Protein AF-A0A936J8K0-F1 (afdb_monomer_lite)

Structure (mmCIF, N/CA/C/O backbone):
data_AF-A0A936J8K0-F1
#
_entry.id   AF-A0A936J8K0-F1
#
loop_
_atom_site.group_PDB
_atom_site.id
_atom_site.type_symbol
_atom_site.label_atom_id
_atom_site.label_alt_id
_atom_site.label_comp_id
_atom_site.label_asym_id
_atom_site.label_entity_id
_atom_site.label_seq_id
_atom_site.pdbx_PDB_ins_code
_atom_site.Cartn_x
_atom_site.Cartn_y
_atom_site.Cartn_z
_atom_site.occupancy
_atom_site.B_iso_or_equiv
_atom_site.auth_seq_id
_atom_site.auth_comp_id
_atom_site.auth_asym_id
_atom_site.auth_atom_id
_atom_site.pdbx_PDB_model_num
ATOM 1 N N . MET A 1 1 ? -18.786 3.521 3.450 1.00 23.34 1 MET A N 1
ATOM 2 C CA . MET A 1 1 ? -19.796 2.439 3.494 1.00 23.34 1 MET A CA 1
ATOM 3 C C . MET A 1 1 ? -20.443 2.435 4.871 1.00 23.34 1 MET A C 1
ATOM 5 O O . MET A 1 1 ? -19.805 2.011 5.820 1.00 23.34 1 MET A O 1
ATOM 9 N N . LEU A 1 2 ? -21.676 2.929 5.001 1.00 23.17 2 LEU A N 1
ATOM 10 C CA . LEU A 1 2 ? -22.521 2.587 6.150 1.00 23.17 2 LEU A CA 1
ATOM 11 C C . LEU A 1 2 ? -23.038 1.176 5.870 1.00 23.17 2 LEU A C 1
ATOM 13 O O . LEU A 1 2 ? -23.982 0.994 5.100 1.00 23.17 2 LEU A O 1
ATOM 17 N N . TYR A 1 3 ? -22.321 0.168 6.362 1.00 27.02 3 TYR A N 1
ATOM 18 C CA . TYR A 1 3 ? -22.751 -1.214 6.222 1.00 27.02 3 TYR A CA 1
ATOM 19 C C . TYR A 1 3 ? -24.045 -1.384 7.017 1.00 27.02 3 TYR A C 1
ATOM 21 O O . TYR A 1 3 ? -24.021 -1.421 8.243 1.00 27.02 3 TYR A O 1
ATOM 29 N N . LYS A 1 4 ? -25.175 -1.533 6.315 1.00 22.55 4 LYS A N 1
ATOM 30 C CA . LYS A 1 4 ? -26.337 -2.232 6.868 1.00 22.55 4 LYS A CA 1
ATOM 31 C C . LYS A 1 4 ? -25.862 -3.639 7.231 1.00 22.55 4 LYS A C 1
ATOM 33 O O . LYS A 1 4 ? -25.829 -4.521 6.374 1.00 22.55 4 LYS A O 1
ATOM 38 N N . CYS A 1 5 ? -25.442 -3.834 8.478 1.00 26.75 5 CYS A N 1
ATOM 39 C CA . CYS A 1 5 ? -25.221 -5.157 9.038 1.00 26.75 5 CYS A CA 1
ATOM 40 C C . CYS A 1 5 ? -26.557 -5.889 8.959 1.00 26.75 5 CYS A C 1
ATOM 42 O O . CYS A 1 5 ? -27.444 -5.648 9.760 1.00 26.75 5 CYS A O 1
ATOM 44 N N . THR A 1 6 ? -26.754 -6.730 7.952 1.00 24.84 6 THR A N 1
ATOM 45 C CA . THR A 1 6 ? -27.937 -7.589 7.896 1.00 24.84 6 THR A CA 1
ATOM 46 C C . THR A 1 6 ? -27.542 -8.835 8.681 1.00 24.84 6 THR A C 1
ATOM 48 O O . THR A 1 6 ? -26.818 -9.682 8.170 1.00 24.84 6 THR A O 1
ATOM 51 N N . VAL A 1 7 ? -27.860 -8.851 9.977 1.00 33.31 7 VAL A N 1
ATOM 52 C CA . VAL A 1 7 ? -27.363 -9.846 10.939 1.00 33.31 7 VAL A CA 1
ATOM 53 C C . VAL A 1 7 ? -28.320 -11.037 10.985 1.00 33.31 7 VAL A C 1
ATOM 55 O O . VAL A 1 7 ? -29.474 -10.882 11.372 1.00 33.31 7 VAL A O 1
ATOM 58 N N . PHE A 1 8 ? -27.834 -12.225 10.620 1.00 27.70 8 PHE A N 1
ATOM 59 C CA . PHE A 1 8 ? -28.440 -13.501 11.011 1.00 27.70 8 PHE A CA 1
ATOM 60 C C . PHE A 1 8 ? -27.664 -14.072 12.205 1.00 27.70 8 PHE A C 1
ATOM 62 O O . PHE A 1 8 ? -26.436 -14.005 12.249 1.00 27.70 8 PHE A O 1
ATOM 69 N N . CYS A 1 9 ? -28.407 -14.560 13.196 1.00 33.34 9 CYS A N 1
ATOM 70 C CA . CYS A 1 9 ? -27.934 -14.894 14.537 1.00 33.34 9 CYS A CA 1
ATOM 71 C C . CYS A 1 9 ? -27.249 -16.275 14.585 1.00 33.34 9 CYS A C 1
ATOM 73 O O . CYS A 1 9 ? -27.796 -17.251 14.075 1.00 33.34 9 CYS A O 1
ATOM 75 N N . GLY A 1 10 ? -26.079 -16.348 15.227 1.00 34.31 10 GLY A N 1
ATOM 76 C CA . GLY A 1 10 ? -25.533 -17.575 15.808 1.00 34.31 10 GLY A CA 1
ATOM 77 C C . GLY A 1 10 ? -25.687 -17.499 17.327 1.00 34.31 10 GLY A C 1
ATOM 78 O O . GLY A 1 10 ? -25.362 -16.470 17.919 1.00 34.31 10 GLY A O 1
ATOM 79 N N . ASP A 1 11 ? -26.228 -18.550 17.943 1.00 40.19 11 ASP A N 1
ATOM 80 C CA . ASP A 1 11 ? -26.595 -18.572 19.362 1.00 40.19 11 ASP A CA 1
ATOM 81 C C . ASP A 1 11 ? -25.416 -18.205 20.284 1.00 40.19 11 ASP A C 1
ATOM 83 O O . ASP A 1 11 ? -24.443 -18.945 20.414 1.00 40.19 11 ASP A O 1
ATOM 87 N N . CYS A 1 12 ? -25.543 -17.095 21.021 1.00 42.09 12 CYS A N 1
ATOM 88 C CA . CYS A 1 12 ? -24.611 -16.707 22.095 1.00 42.09 12 CYS A CA 1
ATOM 89 C C . CYS A 1 12 ? -24.577 -17.678 23.285 1.00 42.09 12 CYS A C 1
ATOM 91 O O . CYS A 1 12 ? -23.754 -17.552 24.197 1.00 42.09 12 CYS A O 1
ATOM 93 N N . LEU A 1 13 ? -25.511 -18.620 23.306 1.00 41.41 13 LEU A N 1
ATOM 94 C CA . LEU A 1 13 ? -25.714 -19.608 24.345 1.00 41.41 13 LEU A CA 1
ATOM 95 C C . LEU A 1 13 ? -25.740 -20.946 23.621 1.00 41.41 13 LEU A C 1
ATOM 97 O O . LEU A 1 13 ? -26.770 -21.306 23.067 1.00 41.41 13 LEU A O 1
ATOM 101 N N . GLY A 1 14 ? -24.581 -21.609 23.560 1.00 35.41 14 GLY A N 1
ATOM 102 C CA . GLY A 1 14 ? -24.348 -22.809 22.759 1.00 35.41 14 GLY A CA 1
ATOM 103 C C . GLY A 1 14 ? -25.566 -23.727 22.660 1.00 35.41 14 GLY A C 1
ATOM 104 O O . GLY A 1 14 ? -26.222 -24.036 23.659 1.00 35.41 14 GLY A O 1
ATOM 105 N N . THR A 1 15 ? -25.855 -24.153 21.434 1.00 31.09 15 THR A N 1
ATOM 106 C CA . THR A 1 15 ? -26.877 -25.148 21.115 1.00 31.09 15 THR A CA 1
ATOM 107 C C . THR A 1 15 ? -26.745 -26.325 22.089 1.00 31.09 15 THR A C 1
ATOM 109 O O . THR A 1 15 ? -25.744 -27.031 22.002 1.00 31.09 15 THR A O 1
ATOM 112 N N . GLN A 1 16 ? -27.713 -26.487 23.012 1.00 28.95 16 GLN A N 1
ATOM 113 C CA . GLN A 1 16 ? -27.956 -27.612 23.957 1.00 28.95 16 GLN A CA 1
ATOM 114 C C . GLN A 1 16 ? -28.195 -27.249 25.444 1.00 28.95 16 GLN A C 1
ATOM 116 O O . GLN A 1 16 ? -28.264 -28.152 26.277 1.00 28.95 16 GLN A O 1
ATOM 121 N N . SER A 1 17 ? -28.412 -25.989 25.840 1.00 33.00 17 SER A N 1
ATOM 122 C CA . SER A 1 17 ? -28.815 -25.711 27.236 1.00 33.00 17 SER A CA 1
ATOM 123 C C . SER A 1 17 ? -30.340 -25.688 27.414 1.00 33.00 17 SER A C 1
ATOM 125 O O . SER A 1 17 ? -31.004 -24.717 27.069 1.00 33.00 17 SER A O 1
ATOM 127 N N . THR A 1 18 ? -30.912 -26.730 28.026 1.00 28.30 18 THR A N 1
ATOM 128 C CA . THR A 1 18 ? -32.317 -26.786 28.492 1.00 28.30 18 THR A CA 1
ATOM 129 C C . THR A 1 18 ? -32.580 -25.944 29.753 1.00 28.30 18 THR A C 1
ATOM 131 O O . THR A 1 18 ? -33.617 -26.094 30.402 1.00 28.30 18 THR A O 1
ATOM 134 N N . LYS A 1 19 ? -31.655 -25.054 30.140 1.00 34.53 19 LYS A N 1
ATOM 135 C CA . LYS A 1 19 ? -31.786 -24.202 31.331 1.00 34.53 19 LYS A CA 1
ATOM 136 C C . LYS A 1 19 ? -32.348 -22.820 30.977 1.00 34.53 19 LYS A C 1
ATOM 138 O O . LYS A 1 19 ? -32.027 -22.288 29.917 1.00 34.53 19 LYS A O 1
ATOM 143 N N . PRO A 1 20 ? -33.164 -22.216 31.862 1.00 35.03 20 PRO A N 1
ATOM 144 C CA . PRO A 1 20 ? -33.764 -20.911 31.608 1.00 35.03 20 PRO A CA 1
ATOM 145 C C . PRO A 1 20 ? -32.691 -19.830 31.406 1.00 35.03 20 PRO A C 1
ATOM 147 O O . PRO A 1 20 ? -31.767 -19.702 32.210 1.00 35.03 20 PRO A O 1
ATOM 150 N N . GLU A 1 21 ? -32.836 -19.045 30.333 1.00 43.94 21 GLU A N 1
ATOM 151 C CA . GLU A 1 21 ? -32.015 -17.861 30.053 1.00 43.94 21 GLU A CA 1
ATOM 152 C C . GLU A 1 21 ? -32.059 -16.865 31.227 1.00 43.94 21 GLU A C 1
ATOM 154 O O . GLU A 1 21 ? -33.118 -16.694 31.846 1.00 43.94 21 GLU A O 1
ATOM 159 N N . PRO A 1 22 ? -30.968 -16.127 31.510 1.00 43.72 22 PRO A N 1
ATOM 160 C CA . PRO A 1 22 ? -31.018 -15.026 32.462 1.00 43.72 22 PRO A CA 1
ATOM 161 C C . PRO A 1 22 ? -32.058 -13.986 32.009 1.00 43.72 22 PRO A C 1
ATOM 163 O O . PRO A 1 22 ? -31.967 -13.443 30.906 1.00 43.72 22 PRO A O 1
ATOM 166 N N . LEU A 1 23 ? -33.023 -13.667 32.882 1.00 39.59 23 LEU A N 1
ATOM 167 C CA . LEU A 1 23 ? -34.088 -12.670 32.666 1.00 39.59 23 LEU A CA 1
ATOM 168 C C . LEU A 1 23 ? -33.649 -11.368 31.946 1.00 39.59 23 LEU A C 1
ATOM 170 O O . LEU A 1 23 ? -34.367 -10.950 31.033 1.00 39.59 23 LEU A O 1
ATOM 174 N N . PRO A 1 24 ? -32.500 -10.731 32.269 1.00 47.47 24 PRO A N 1
ATOM 175 C CA . PRO A 1 24 ? -32.070 -9.513 31.572 1.00 47.47 24 PRO A CA 1
ATOM 176 C C . PRO A 1 24 ? -31.696 -9.736 30.096 1.00 47.47 24 PRO A C 1
ATOM 178 O O . PRO A 1 24 ? -32.019 -8.898 29.258 1.00 47.47 24 PRO A O 1
ATOM 181 N N . VAL A 1 25 ? -31.087 -10.873 29.742 1.00 45.22 25 VAL A N 1
ATOM 182 C CA . VAL A 1 25 ? -30.667 -11.180 28.358 1.00 45.22 25 VAL A CA 1
ATOM 183 C C . VAL A 1 25 ? -31.888 -11.410 27.461 1.00 45.22 25 VAL A C 1
ATOM 185 O O . VAL A 1 25 ? -31.959 -10.903 26.342 1.00 45.22 25 VAL A O 1
ATOM 188 N N . ARG A 1 26 ? -32.907 -12.087 27.997 1.00 47.81 26 ARG A N 1
ATOM 189 C CA . ARG A 1 26 ? -34.165 -12.397 27.303 1.00 47.81 26 ARG A CA 1
ATOM 190 C C . ARG A 1 26 ? -35.010 -11.151 27.009 1.00 47.81 26 ARG A C 1
ATOM 192 O O . ARG A 1 26 ? -35.624 -11.043 25.946 1.00 47.81 26 ARG A O 1
ATOM 199 N N . ALA A 1 27 ? -35.022 -10.188 27.933 1.00 48.91 27 ALA A N 1
ATOM 200 C CA . ALA A 1 27 ? -35.717 -8.910 27.770 1.00 48.91 27 ALA A CA 1
ATOM 201 C C . ALA A 1 27 ? -35.027 -7.990 26.743 1.00 48.91 27 ALA A C 1
ATOM 203 O O . ALA A 1 27 ? -35.706 -7.348 25.938 1.00 48.91 27 ALA A O 1
ATOM 204 N N . LEU A 1 28 ? -33.688 -7.968 26.733 1.00 49.59 28 LEU A N 1
ATOM 205 C CA . LEU A 1 28 ? -32.889 -7.266 25.723 1.00 49.59 28 LEU A CA 1
ATOM 206 C C . LEU A 1 28 ? -33.054 -7.885 24.328 1.00 49.59 28 LEU A C 1
ATOM 208 O O . LEU A 1 28 ? -33.267 -7.154 23.363 1.00 49.59 28 LEU A O 1
ATOM 212 N N . SER A 1 29 ? -33.040 -9.220 24.242 1.00 45.78 29 SER A N 1
ATOM 213 C CA . SER A 1 29 ? -33.257 -9.978 23.002 1.00 45.78 29 SER A CA 1
ATOM 214 C C . SER A 1 29 ? -34.572 -9.612 22.307 1.00 45.78 29 SER A C 1
ATOM 216 O O . SER A 1 29 ? -34.586 -9.250 21.128 1.00 45.78 29 SER A O 1
ATOM 218 N N . LYS A 1 30 ? -35.678 -9.585 23.064 1.00 48.94 30 LYS A N 1
ATOM 219 C CA . LYS A 1 30 ? -37.002 -9.200 22.548 1.00 48.94 30 LYS A CA 1
ATOM 220 C C . LYS A 1 30 ? -37.085 -7.749 22.067 1.00 48.94 30 LYS A C 1
ATOM 222 O O . LYS A 1 30 ? -37.799 -7.478 21.107 1.00 48.94 30 LYS A O 1
ATOM 227 N N . ARG A 1 31 ? -36.394 -6.813 22.727 1.00 51.69 31 ARG A N 1
ATOM 228 C CA . ARG A 1 31 ? -36.431 -5.376 22.383 1.00 51.69 31 ARG A CA 1
ATOM 229 C C . ARG A 1 31 ? -35.600 -5.021 21.153 1.00 51.69 31 ARG A C 1
ATOM 231 O O . ARG A 1 31 ? -35.902 -4.032 20.496 1.00 51.69 31 ARG A O 1
ATOM 238 N N . LEU A 1 32 ? -34.579 -5.816 20.852 1.00 52.81 32 LEU A N 1
ATOM 239 C CA . LEU A 1 32 ? -33.632 -5.572 19.766 1.00 52.81 32 LEU A CA 1
ATOM 240 C C . LEU A 1 32 ? -33.890 -6.447 18.533 1.00 52.81 32 LEU A C 1
ATOM 242 O O . LEU A 1 32 ? -33.040 -6.492 17.661 1.00 52.81 32 LEU A O 1
ATOM 246 N N . GLY A 1 33 ? -35.030 -7.142 18.434 1.00 43.62 33 GLY A N 1
ATOM 247 C CA . GLY A 1 33 ? -35.522 -7.732 17.178 1.00 43.62 33 GLY A CA 1
ATOM 248 C C . GLY A 1 33 ? -34.623 -8.780 16.503 1.00 43.62 33 GLY A C 1
ATOM 249 O O . GLY A 1 33 ? -34.601 -8.834 15.279 1.00 43.62 33 GLY A O 1
ATOM 250 N N . GLY A 1 34 ? -33.858 -9.577 17.259 1.00 41.53 34 GLY A N 1
ATOM 251 C CA . GLY A 1 34 ? -32.950 -10.596 16.698 1.00 41.53 34 GLY A CA 1
ATOM 252 C C . GLY A 1 34 ? -31.550 -10.091 16.317 1.00 41.53 34 GLY A C 1
ATOM 253 O O . GLY A 1 34 ? -30.736 -10.864 15.823 1.00 41.53 34 GLY A O 1
ATOM 254 N N . TRP A 1 35 ? -31.234 -8.824 16.603 1.00 44.66 35 TRP A N 1
ATOM 255 C CA . TRP A 1 35 ? -29.949 -8.176 16.301 1.00 44.66 35 TRP A CA 1
ATOM 256 C C . TRP A 1 35 ? -28.868 -8.398 17.379 1.00 44.66 35 TRP A C 1
ATOM 258 O O . TRP A 1 35 ? -27.899 -7.641 17.462 1.00 44.66 35 TRP A O 1
ATOM 268 N N . LEU A 1 36 ? -29.029 -9.397 18.255 1.00 53.09 36 LEU A N 1
ATOM 269 C CA . LEU A 1 36 ? -28.081 -9.637 19.344 1.00 53.09 36 LEU A CA 1
ATOM 270 C C . LEU A 1 36 ? -26.851 -10.389 18.841 1.00 53.09 36 LEU A C 1
ATOM 272 O O . LEU A 1 36 ? -26.850 -11.611 18.737 1.00 53.09 36 LEU A O 1
ATOM 276 N N . THR A 1 37 ? -25.773 -9.650 18.612 1.00 63.91 37 THR A N 1
ATOM 277 C CA . THR A 1 37 ? -24.423 -10.210 18.679 1.00 63.91 37 THR A CA 1
ATOM 278 C C . THR A 1 37 ? -24.018 -10.296 20.152 1.00 63.91 37 THR A C 1
ATOM 280 O O . THR A 1 37 ? -24.405 -9.444 20.962 1.00 63.91 37 THR A O 1
ATOM 283 N N . CYS A 1 38 ? -23.231 -11.302 20.542 1.00 67.25 38 CYS A N 1
ATOM 284 C CA . CYS A 1 38 ? -22.816 -11.461 21.944 1.00 67.25 38 CYS A CA 1
ATOM 285 C C . CYS A 1 38 ? -22.060 -10.223 22.441 1.00 67.25 38 CYS A C 1
ATOM 287 O O . CYS A 1 38 ? -22.185 -9.836 23.603 1.00 67.25 38 CYS A O 1
ATOM 289 N N . ALA A 1 39 ? -21.347 -9.557 21.528 1.00 67.75 39 ALA A N 1
ATOM 290 C CA . ALA A 1 39 ? -20.646 -8.301 21.755 1.00 67.75 39 ALA A CA 1
ATOM 291 C C . ALA A 1 39 ? -21.575 -7.184 22.240 1.00 67.75 39 ALA A C 1
ATOM 293 O O . ALA A 1 39 ? -21.259 -6.502 23.213 1.00 67.75 39 ALA A O 1
ATOM 294 N N . LEU A 1 40 ? -22.738 -7.022 21.609 1.00 72.38 40 LEU A N 1
ATOM 295 C CA . LEU A 1 40 ? -23.689 -5.970 21.955 1.00 72.38 40 LEU A CA 1
ATOM 296 C C . LEU A 1 40 ? -24.244 -6.167 23.374 1.00 72.38 40 LEU A C 1
ATOM 298 O O . LEU A 1 40 ? -24.302 -5.223 24.162 1.00 72.38 40 LEU A O 1
ATOM 302 N N . VAL A 1 41 ? -24.575 -7.408 23.734 1.00 71.19 41 VAL A N 1
ATOM 303 C CA . VAL A 1 41 ? -25.057 -7.754 25.082 1.00 71.19 41 VAL A CA 1
ATOM 304 C C . VAL A 1 41 ? -23.965 -7.558 26.129 1.00 71.19 41 VAL A C 1
ATOM 306 O O . VAL A 1 41 ? -24.212 -6.945 27.167 1.00 71.19 41 VAL A O 1
ATOM 309 N N . ALA A 1 42 ? -22.757 -8.057 25.860 1.00 76.75 42 ALA A N 1
ATOM 310 C CA . ALA A 1 42 ? -21.614 -7.943 26.760 1.00 76.75 42 ALA A CA 1
ATOM 311 C C . ALA A 1 42 ? -21.312 -6.481 27.102 1.00 76.75 42 ALA A C 1
ATOM 313 O O . ALA A 1 42 ? -21.084 -6.134 28.261 1.00 76.75 42 ALA A O 1
ATOM 314 N N . LEU A 1 43 ? -21.364 -5.622 26.088 1.00 79.94 43 LEU A N 1
ATOM 315 C CA . LEU A 1 43 ? -21.035 -4.211 26.184 1.00 79.94 43 LEU A CA 1
ATOM 316 C C . LEU A 1 43 ? -22.101 -3.424 26.954 1.00 79.94 43 LEU A C 1
ATOM 318 O O . LEU A 1 43 ? -21.754 -2.696 27.881 1.00 79.94 43 LEU A O 1
ATOM 322 N N . VAL A 1 44 ? -23.390 -3.646 26.670 1.00 79.75 44 VAL A N 1
ATOM 323 C CA . VAL A 1 44 ? -24.483 -3.033 27.447 1.00 79.75 44 VAL A CA 1
ATOM 324 C C . VAL A 1 44 ? -24.436 -3.486 28.911 1.00 79.75 44 VAL A C 1
ATOM 326 O O . VAL A 1 44 ? -24.536 -2.662 29.814 1.00 79.75 44 VAL A O 1
ATOM 329 N N . LEU A 1 45 ? -24.215 -4.776 29.186 1.00 74.56 45 LEU A N 1
ATOM 330 C CA . LEU A 1 45 ? -24.136 -5.279 30.564 1.00 74.56 45 LEU A CA 1
ATOM 331 C C . LEU A 1 45 ? -22.908 -4.770 31.336 1.00 74.56 45 LEU A C 1
ATOM 333 O O . LEU A 1 45 ? -22.974 -4.638 32.564 1.00 74.56 45 LEU A O 1
ATOM 337 N N . SER A 1 46 ? -21.799 -4.519 30.636 1.00 80.44 46 SER A N 1
ATOM 338 C CA . SER A 1 46 ? -20.546 -4.027 31.215 1.00 80.44 46 SER A CA 1
ATOM 339 C C . SER A 1 46 ? -20.582 -2.522 31.493 1.00 80.44 46 SER A C 1
ATOM 341 O O . SER A 1 46 ? -20.225 -2.097 32.595 1.00 80.44 46 SER A O 1
ATOM 343 N N . GLU A 1 47 ? -21.023 -1.726 30.516 1.00 83.38 47 GLU A N 1
ATOM 344 C CA . GLU A 1 47 ? -20.929 -0.262 30.553 1.00 83.38 47 GLU A CA 1
ATOM 345 C C . GLU A 1 47 ? -22.204 0.411 31.077 1.00 83.38 47 GLU A C 1
ATOM 347 O O . GLU A 1 47 ? -22.114 1.357 31.858 1.00 83.38 47 GLU A O 1
ATOM 352 N N . ASP A 1 48 ? -23.393 -0.069 30.696 1.00 84.12 48 ASP A N 1
ATOM 353 C CA . ASP A 1 48 ? -24.653 0.636 30.955 1.00 84.12 48 ASP A CA 1
ATOM 354 C C . ASP A 1 48 ? -25.859 -0.314 31.055 1.00 84.12 48 ASP A C 1
ATOM 356 O O . ASP A 1 48 ? -26.674 -0.465 30.142 1.00 84.12 48 ASP A O 1
ATOM 360 N N . LYS A 1 49 ? -25.987 -0.975 32.213 1.00 83.06 49 LYS A N 1
ATOM 361 C CA . LYS A 1 49 ? -27.009 -2.013 32.460 1.00 83.06 49 LYS A CA 1
ATOM 362 C C . LYS A 1 49 ? -28.447 -1.538 32.243 1.00 83.06 49 LYS A C 1
ATOM 364 O O . LYS A 1 49 ? -29.318 -2.365 31.990 1.00 83.06 49 LYS A O 1
ATOM 369 N N . ARG A 1 50 ? -28.695 -0.233 32.378 1.00 81.00 50 ARG A N 1
ATOM 370 C CA . ARG A 1 50 ? -30.015 0.397 32.247 1.00 81.00 50 ARG A CA 1
ATOM 371 C C . ARG A 1 50 ? -30.131 1.250 30.991 1.00 81.00 50 ARG A C 1
ATOM 373 O O . ARG A 1 50 ? -31.036 2.077 30.908 1.00 81.00 50 ARG A O 1
ATOM 380 N N . PHE A 1 51 ? -29.287 1.002 29.990 1.00 85.50 51 PHE A N 1
ATOM 381 C CA . PHE A 1 51 ? -29.251 1.763 28.744 1.00 85.50 51 PHE A CA 1
ATOM 382 C C . PHE A 1 51 ? -30.635 1.980 28.111 1.00 85.50 51 PHE A C 1
ATOM 384 O O . PHE A 1 51 ? -30.937 3.065 27.624 1.00 85.50 51 PHE A O 1
ATOM 391 N N . PHE A 1 52 ? -31.510 0.971 28.146 1.00 83.06 52 PHE A N 1
ATOM 392 C CA . PHE A 1 52 ? -32.860 1.045 27.570 1.00 83.06 52 PHE A CA 1
ATOM 393 C C . PHE A 1 52 ? -33.923 1.665 28.490 1.00 83.06 52 PHE A C 1
ATOM 395 O O . PHE A 1 52 ? -35.071 1.801 28.075 1.00 83.06 52 PHE A O 1
ATOM 402 N N . GLU A 1 53 ? -33.581 2.003 29.731 1.00 84.50 53 GLU A N 1
ATOM 403 C CA . GLU A 1 53 ? -34.511 2.525 30.742 1.00 84.50 53 GLU A CA 1
ATOM 404 C C . GLU A 1 53 ? -34.365 4.036 30.958 1.00 84.50 53 GLU A C 1
ATOM 406 O O . GLU A 1 53 ? -35.299 4.674 31.437 1.00 84.50 53 GLU A O 1
ATOM 411 N N . HIS A 1 54 ? -33.225 4.627 30.587 1.00 85.69 54 HIS A N 1
ATOM 412 C CA . HIS A 1 54 ? -32.977 6.062 30.732 1.00 85.69 54 HIS A CA 1
ATOM 413 C C . HIS A 1 54 ? -32.935 6.798 29.381 1.00 85.69 54 HIS A C 1
ATOM 415 O O . HIS A 1 54 ? -32.725 6.202 28.326 1.00 85.69 54 HIS A O 1
ATOM 421 N N . SER A 1 55 ? -33.052 8.127 29.411 1.00 85.81 55 SER A N 1
ATOM 422 C CA . SER A 1 55 ? -32.980 9.006 28.228 1.00 85.81 55 SER A CA 1
ATOM 423 C C . SER A 1 55 ? -31.684 9.824 28.252 1.00 85.81 55 SER A C 1
ATOM 425 O O . SER A 1 55 ? -31.685 11.018 28.542 1.00 85.81 55 SER A O 1
ATOM 427 N N . GLY A 1 56 ? -30.549 9.158 28.030 1.00 80.94 56 GLY A N 1
ATOM 428 C CA . GLY A 1 56 ? -29.225 9.788 27.997 1.00 80.94 56 GLY A CA 1
ATOM 429 C C . GLY A 1 56 ? -28.463 9.793 29.316 1.00 80.94 56 GLY A C 1
ATOM 430 O O . GLY A 1 56 ? -27.297 9.422 29.316 1.00 80.94 56 GLY A O 1
ATOM 431 N N . VAL A 1 57 ? -29.092 10.141 30.439 1.00 82.50 57 VAL A N 1
ATOM 432 C CA . VAL A 1 57 ? -28.440 10.121 31.763 1.00 82.50 57 VAL A CA 1
ATOM 433 C C . VAL A 1 57 ? -29.182 9.202 32.715 1.00 82.50 57 VAL A C 1
ATOM 435 O O . VAL A 1 57 ? -30.392 9.332 32.899 1.00 82.50 57 VAL A O 1
ATOM 438 N N . ASP A 1 58 ? -28.440 8.312 33.368 1.00 83.75 58 ASP A N 1
ATOM 439 C CA . ASP A 1 58 ? -28.962 7.475 34.438 1.00 83.75 58 ASP A CA 1
ATOM 440 C C . ASP A 1 58 ? -28.915 8.230 35.778 1.00 83.75 58 ASP A C 1
ATOM 442 O O . ASP A 1 58 ? -27.961 8.135 36.555 1.00 83.75 58 ASP A O 1
ATOM 446 N N . TRP A 1 59 ? -29.972 8.994 36.060 1.00 78.06 59 TRP A N 1
ATOM 447 C CA . TRP A 1 59 ? -30.106 9.773 37.296 1.00 78.06 59 TRP A CA 1
ATOM 448 C C . TRP A 1 59 ? -30.079 8.917 38.564 1.00 78.06 59 TRP A C 1
ATOM 450 O O . TRP A 1 59 ? -29.590 9.367 39.601 1.00 78.06 59 TRP A O 1
ATOM 460 N N . GLN A 1 60 ? -30.544 7.668 38.484 1.00 78.25 60 GLN A N 1
ATOM 461 C CA . GLN A 1 60 ? -30.495 6.747 39.615 1.00 78.25 60 GLN A CA 1
ATOM 462 C C . GLN A 1 60 ? -29.050 6.303 39.887 1.00 78.25 60 GLN A C 1
ATOM 464 O O . GLN A 1 60 ? -28.636 6.237 41.043 1.00 78.25 60 GLN A O 1
ATOM 469 N N . ALA A 1 61 ? -28.258 6.032 38.843 1.00 75.94 61 ALA A N 1
ATOM 470 C CA . ALA A 1 61 ? -26.837 5.710 38.989 1.00 75.94 61 ALA A CA 1
ATOM 471 C C . ALA A 1 61 ? -26.024 6.924 39.452 1.00 75.94 61 ALA A C 1
ATOM 473 O O . ALA A 1 61 ? -25.129 6.771 40.281 1.00 75.94 61 ALA A O 1
ATOM 474 N N . VAL A 1 62 ? -26.351 8.127 38.967 1.00 75.56 62 VAL A N 1
ATOM 475 C CA . VAL A 1 62 ? -25.727 9.382 39.413 1.00 75.56 62 VAL A CA 1
ATOM 476 C C . VAL A 1 62 ? -25.991 9.622 40.900 1.00 75.56 62 VAL A C 1
ATOM 478 O O . VAL A 1 62 ? -25.041 9.870 41.642 1.00 75.56 62 VAL A O 1
ATOM 481 N N . GLY A 1 63 ? -27.241 9.483 41.354 1.00 73.81 63 GLY A N 1
ATOM 482 C CA . GLY A 1 63 ? -27.603 9.624 42.768 1.00 73.81 63 GLY A CA 1
ATOM 483 C C . GLY A 1 63 ? -26.920 8.581 43.655 1.00 73.81 63 GLY A C 1
ATOM 484 O O . GLY A 1 63 ? -26.311 8.928 44.666 1.00 73.81 63 GLY A O 1
ATOM 485 N N . ALA A 1 64 ? -26.924 7.311 43.235 1.00 72.50 64 ALA A N 1
ATOM 486 C CA . ALA A 1 64 ? -26.250 6.234 43.958 1.00 72.50 64 ALA A CA 1
ATOM 487 C C . ALA A 1 64 ? -24.724 6.431 44.028 1.00 72.50 64 ALA A C 1
ATOM 489 O O . ALA A 1 64 ? -24.112 6.168 45.062 1.00 72.50 64 ALA A O 1
ATOM 490 N N . ALA A 1 65 ? -24.097 6.913 42.951 1.00 68.81 65 ALA A N 1
ATOM 491 C CA . ALA A 1 65 ? -22.666 7.204 42.919 1.00 68.81 65 ALA A CA 1
ATOM 492 C C . ALA A 1 65 ? -22.296 8.429 43.769 1.00 68.81 65 ALA A C 1
ATOM 494 O O . ALA A 1 65 ? -21.255 8.415 44.422 1.00 68.81 65 ALA A O 1
ATOM 495 N N . ALA A 1 66 ? -23.135 9.469 43.791 1.00 68.69 66 ALA A N 1
ATOM 496 C CA . ALA A 1 66 ? -22.938 10.641 44.643 1.00 68.69 66 ALA A CA 1
ATOM 497 C C . ALA A 1 66 ? -23.014 10.269 46.132 1.00 68.69 66 ALA A C 1
ATOM 499 O O . ALA A 1 66 ? -22.129 10.642 46.899 1.00 68.69 66 ALA A O 1
ATOM 500 N N . TRP A 1 67 ? -24.004 9.455 46.514 1.00 70.06 67 TRP A N 1
ATOM 501 C CA . TRP A 1 67 ? -24.137 8.933 47.875 1.00 70.06 67 TRP A CA 1
ATOM 502 C C . TRP A 1 67 ? -22.962 8.024 48.265 1.00 70.06 67 TRP A C 1
ATOM 504 O O . TRP A 1 67 ? -22.385 8.167 49.340 1.00 70.06 67 TRP A O 1
ATOM 514 N N . ALA A 1 68 ? -22.544 7.128 47.365 1.00 65.62 68 ALA A N 1
ATOM 515 C CA . ALA A 1 68 ? -21.413 6.234 47.604 1.00 65.62 68 ALA A CA 1
ATOM 516 C C . ALA A 1 68 ? -20.074 6.979 47.737 1.00 65.62 68 ALA A C 1
ATOM 518 O O . ALA A 1 68 ? -19.275 6.605 48.586 1.00 65.62 68 ALA A O 1
ATOM 519 N N . ASN A 1 69 ? -19.838 8.034 46.948 1.00 63.28 69 ASN A N 1
ATOM 520 C CA . ASN A 1 69 ? -18.627 8.858 47.049 1.00 63.28 69 ASN A CA 1
ATOM 521 C C . ASN A 1 69 ? -18.559 9.659 48.352 1.00 63.28 69 ASN A C 1
ATOM 523 O O . ASN A 1 69 ? -17.466 9.933 48.838 1.00 63.28 69 ASN A O 1
ATOM 527 N N . LEU A 1 70 ? -19.713 10.033 48.907 1.00 67.19 70 LEU A N 1
ATOM 528 C CA . LEU A 1 70 ? -19.797 10.757 50.172 1.00 67.19 70 LEU A CA 1
ATOM 529 C C . LEU A 1 70 ? -19.513 9.839 51.383 1.00 67.19 70 LEU A C 1
ATOM 531 O O . LEU A 1 70 ? -19.073 10.326 52.418 1.00 67.19 70 LEU A O 1
ATOM 535 N N . TRP A 1 71 ? -19.681 8.516 51.231 1.00 68.12 71 TRP A N 1
ATOM 536 C CA . TRP A 1 71 ? -19.417 7.509 52.274 1.00 68.12 71 TRP A CA 1
ATOM 537 C C . TRP A 1 71 ? -18.155 6.650 52.048 1.00 68.12 71 TRP A C 1
ATOM 539 O O . TRP A 1 71 ? -17.701 5.995 52.984 1.00 68.12 71 TRP A O 1
ATOM 549 N N . ASN A 1 72 ? -17.586 6.586 50.836 1.00 48.75 72 ASN A N 1
ATOM 550 C CA . ASN A 1 72 ? -16.455 5.705 50.520 1.00 48.75 72 ASN A CA 1
ATOM 551 C C . ASN A 1 72 ? -15.653 6.180 49.289 1.00 48.75 72 ASN A C 1
ATOM 553 O O . ASN A 1 72 ? -16.212 6.558 48.263 1.00 48.75 72 ASN A O 1
ATOM 557 N N . THR A 1 73 ? -14.323 6.076 49.335 1.00 42.94 73 THR A N 1
ATOM 558 C CA . THR A 1 73 ? -13.366 6.616 48.339 1.00 42.94 73 THR A CA 1
ATOM 559 C C . THR A 1 73 ? -13.276 5.846 47.008 1.00 42.94 73 THR A C 1
ATOM 561 O O . THR A 1 73 ? -12.276 5.944 46.294 1.00 42.94 73 THR A O 1
ATOM 564 N N . ARG A 1 74 ? -14.305 5.084 46.610 1.00 42.16 74 ARG A N 1
ATOM 565 C CA . ARG A 1 74 ? -14.338 4.411 45.296 1.00 42.16 74 ARG A CA 1
ATOM 566 C C . ARG A 1 74 ? -15.355 5.055 44.366 1.00 42.16 74 ARG A C 1
ATOM 568 O O . ARG A 1 74 ? -16.535 4.712 44.370 1.00 42.16 74 ARG A O 1
ATOM 575 N N . THR A 1 75 ? -14.843 5.903 43.481 1.00 50.25 75 THR A N 1
ATOM 576 C CA . THR A 1 75 ? -15.577 6.511 42.373 1.00 50.25 75 THR A CA 1
ATOM 577 C C . THR A 1 75 ? -16.055 5.453 41.377 1.00 50.25 75 THR A C 1
ATOM 579 O O . THR A 1 75 ? -15.329 4.997 40.493 1.00 50.25 75 THR A O 1
ATOM 582 N N . ARG A 1 76 ? -17.326 5.050 41.494 1.00 55.44 76 ARG A N 1
ATOM 583 C CA . ARG A 1 76 ? -18.036 4.384 40.393 1.00 55.44 76 ARG A CA 1
ATOM 584 C C . ARG A 1 76 ? -18.349 5.429 39.320 1.00 55.44 76 ARG A C 1
ATOM 586 O O . ARG A 1 76 ? -18.911 6.482 39.612 1.00 55.44 76 ARG A O 1
ATOM 593 N N . GLY A 1 77 ? -17.955 5.154 38.078 1.00 61.19 77 GLY A N 1
ATOM 594 C CA . GLY A 1 77 ? -18.260 6.025 36.945 1.00 61.19 77 GLY A CA 1
ATOM 595 C C . GLY A 1 77 ? -19.743 5.940 36.596 1.00 61.19 77 GLY A C 1
ATOM 596 O O . GLY A 1 77 ? -20.197 4.896 36.157 1.00 61.19 77 GLY A O 1
ATOM 597 N N . ALA A 1 78 ? -20.489 7.027 36.791 1.00 66.81 78 ALA A N 1
ATOM 598 C CA . ALA A 1 78 ? -21.910 7.133 36.439 1.00 66.81 78 ALA A CA 1
ATOM 599 C C . ALA A 1 78 ? -22.142 7.599 34.981 1.00 66.81 78 ALA A C 1
ATOM 601 O O . ALA A 1 78 ? -23.105 8.306 34.710 1.00 66.81 78 ALA A O 1
ATOM 602 N N . SER A 1 79 ? -21.208 7.329 34.059 1.00 79.06 79 SER A N 1
ATOM 603 C CA . SER A 1 79 ? -21.305 7.781 32.659 1.00 79.06 79 SER A CA 1
ATOM 604 C C . SER A 1 79 ? -21.980 6.712 31.805 1.00 79.06 79 SER A C 1
ATOM 606 O O . SER A 1 79 ? -21.471 5.601 31.733 1.00 79.06 79 SER A O 1
ATOM 608 N N . THR A 1 80 ? -23.090 7.065 31.163 1.00 89.00 80 THR A N 1
ATOM 609 C CA . THR A 1 80 ? -23.865 6.194 30.262 1.00 89.00 80 THR A CA 1
ATOM 610 C C . THR A 1 80 ? -23.193 6.056 28.895 1.00 89.00 80 THR A C 1
ATOM 612 O O . THR A 1 80 ? -22.344 6.879 28.533 1.00 89.00 80 THR A O 1
ATOM 615 N N . ILE A 1 81 ? -23.612 5.071 28.095 1.00 88.75 81 ILE A N 1
ATOM 616 C CA . ILE A 1 81 ? -23.132 4.904 26.708 1.00 88.75 81 ILE A CA 1
ATOM 617 C C . ILE A 1 81 ? -23.371 6.183 25.894 1.00 88.75 81 ILE A C 1
ATOM 619 O O . ILE A 1 81 ? -22.474 6.655 25.200 1.00 88.75 81 ILE A O 1
ATOM 623 N N . THR A 1 82 ? -24.543 6.807 26.033 1.00 90.19 82 THR A N 1
ATOM 624 C CA . THR A 1 82 ? -24.889 8.034 25.300 1.00 90.19 82 THR A CA 1
ATOM 625 C C . THR A 1 82 ? -23.991 9.215 25.688 1.00 90.19 82 THR A C 1
ATOM 627 O O . THR A 1 82 ? -23.575 9.982 24.821 1.00 90.19 82 THR A O 1
ATOM 630 N N . MET A 1 83 ? -23.637 9.358 26.972 1.00 87.69 83 MET A N 1
ATOM 631 C CA . MET A 1 83 ? -22.682 10.385 27.414 1.00 87.69 83 MET A CA 1
ATOM 632 C C . MET A 1 83 ? -21.278 10.136 26.864 1.00 87.69 83 MET A C 1
ATOM 634 O O . MET A 1 83 ? -20.582 11.082 26.500 1.00 87.69 83 MET A O 1
ATOM 638 N N . GLN A 1 84 ? -20.857 8.870 26.807 1.00 88.44 84 GLN A N 1
ATOM 639 C CA . GLN A 1 84 ? -19.578 8.510 26.205 1.00 88.44 84 GLN A CA 1
ATOM 640 C C . GLN A 1 84 ? -19.579 8.800 24.697 1.00 88.44 84 GLN A C 1
ATOM 642 O O . GLN A 1 84 ? -18.631 9.413 24.218 1.00 88.44 84 GLN A O 1
ATOM 647 N N . LEU A 1 85 ? -20.656 8.457 23.977 1.00 89.75 85 LEU A N 1
ATOM 648 C CA . LEU A 1 85 ? -20.822 8.760 22.551 1.00 89.75 85 LEU A CA 1
ATOM 649 C C . LEU A 1 85 ? -20.784 10.266 22.270 1.00 89.75 85 LEU A C 1
ATOM 651 O O . LEU A 1 85 ? -20.116 10.687 21.331 1.00 89.75 85 LEU A O 1
ATOM 655 N N . ALA A 1 86 ? -21.456 11.081 23.088 1.00 88.19 86 ALA A N 1
ATOM 656 C CA . ALA A 1 86 ? -21.418 12.536 22.946 1.00 88.19 86 ALA A CA 1
ATOM 657 C C . ALA A 1 86 ? -19.981 13.076 23.002 1.00 88.19 86 ALA A C 1
ATOM 659 O O . ALA A 1 86 ? -19.618 13.943 22.218 1.00 88.19 86 ALA A O 1
ATOM 660 N N . GLY A 1 87 ? -19.153 12.518 23.890 1.00 83.31 87 GLY A N 1
ATOM 661 C CA . GLY A 1 87 ? -17.734 12.851 23.964 1.00 83.31 87 GLY A CA 1
ATOM 662 C C . GLY A 1 87 ? -16.878 12.267 22.839 1.00 83.31 87 GLY A C 1
ATOM 663 O O . GLY A 1 87 ? -15.735 12.670 22.737 1.00 83.31 87 GLY A O 1
ATOM 664 N N . LEU A 1 88 ? -17.368 11.320 22.031 1.00 85.19 88 LEU A N 1
ATOM 665 C CA . LEU A 1 88 ? -16.656 10.804 20.851 1.00 85.19 88 LEU A CA 1
ATOM 666 C C . LEU A 1 88 ? -16.985 11.612 19.588 1.00 85.19 88 LEU A C 1
ATOM 668 O O . LEU A 1 88 ? -16.118 11.785 18.740 1.00 85.19 88 LEU A O 1
ATOM 672 N N . LEU A 1 89 ? -18.223 12.100 19.471 1.00 84.19 89 LEU A N 1
ATOM 673 C CA . LEU A 1 89 ? -18.704 12.863 18.313 1.00 84.19 89 LEU A CA 1
ATOM 674 C C . LEU A 1 89 ? -18.250 14.327 18.300 1.00 84.19 89 LEU A C 1
ATOM 676 O O . LEU A 1 89 ? -18.261 14.949 17.243 1.00 84.19 89 LEU A O 1
ATOM 680 N N . ASP A 1 90 ? -17.904 14.873 19.461 1.00 78.19 90 ASP A N 1
ATOM 681 C CA . ASP A 1 90 ? -17.571 16.282 19.633 1.00 78.19 90 ASP A CA 1
ATOM 682 C C . ASP A 1 90 ? -16.175 16.406 20.256 1.00 78.19 90 ASP A C 1
ATOM 684 O O . ASP A 1 90 ? -15.965 16.032 21.414 1.00 78.19 90 ASP A O 1
ATOM 688 N N . GLU A 1 91 ? -15.214 16.894 19.466 1.00 65.69 91 GLU A N 1
ATOM 689 C CA . GLU A 1 91 ? -13.815 17.076 19.875 1.00 65.69 91 GLU A CA 1
ATOM 690 C C . GLU A 1 91 ? -13.678 18.039 21.067 1.00 65.69 91 GLU A C 1
ATOM 692 O O . GLU A 1 91 ? -12.825 17.822 21.928 1.00 65.69 91 GLU A O 1
ATOM 697 N N . ASP A 1 92 ? -14.574 19.022 21.214 1.00 61.62 92 ASP A N 1
ATOM 698 C CA . ASP A 1 92 ? -14.564 19.958 22.349 1.00 61.62 92 ASP A CA 1
ATOM 699 C C . ASP A 1 92 ? -15.016 19.281 23.659 1.00 61.62 92 ASP A C 1
ATOM 701 O O . ASP A 1 92 ? -14.677 19.708 24.773 1.00 61.62 92 ASP A O 1
ATOM 705 N N . LEU A 1 93 ? -15.764 18.179 23.538 1.00 60.09 93 LEU A N 1
ATOM 706 C CA . LEU A 1 93 ? -16.223 17.338 24.644 1.00 60.09 93 LEU A CA 1
ATOM 707 C C . LEU A 1 93 ? -15.323 16.113 24.873 1.00 60.09 93 LEU A C 1
ATOM 709 O O . LEU A 1 93 ? -15.567 15.354 25.827 1.00 60.09 93 LEU A O 1
ATOM 713 N N . GLN A 1 94 ? -14.288 15.919 24.045 1.00 59.84 94 GLN A N 1
ATOM 714 C CA . GLN A 1 94 ? -13.283 14.877 24.236 1.00 59.84 94 GLN A CA 1
ATOM 715 C C . GLN A 1 94 ? -12.417 15.163 25.466 1.00 59.84 94 GLN A C 1
ATOM 717 O O . GLN A 1 94 ? -12.258 16.281 25.962 1.00 59.84 94 GLN A O 1
ATOM 722 N N . ARG A 1 95 ? -11.879 14.085 26.035 1.00 56.50 95 ARG A N 1
ATOM 723 C CA . ARG A 1 95 ? -11.124 14.122 27.285 1.00 56.50 95 ARG A CA 1
ATOM 724 C C . ARG A 1 95 ? -9.757 14.763 27.032 1.00 56.50 95 ARG A C 1
ATOM 726 O O . ARG A 1 95 ? -8.881 14.125 26.462 1.00 56.50 95 ARG A O 1
ATOM 733 N N . SER A 1 96 ? -9.561 15.994 27.493 1.00 51.78 96 SER A N 1
ATOM 734 C CA . SER A 1 96 ? -8.264 16.670 27.435 1.00 51.78 96 SER A CA 1
ATOM 735 C C . SER A 1 96 ? -7.248 16.025 28.397 1.00 51.78 96 SER A C 1
ATOM 737 O O . SER A 1 96 ? -7.616 15.416 29.407 1.00 51.78 96 SER A O 1
ATOM 739 N N . SER A 1 97 ? -5.952 16.147 28.074 1.00 46.41 97 SER A N 1
ATOM 740 C CA . SER A 1 97 ? -4.803 15.520 28.769 1.00 46.41 97 SER A CA 1
ATOM 741 C C . SER A 1 97 ? -4.788 15.721 30.304 1.00 46.41 97 SER A C 1
ATOM 743 O O . SER A 1 97 ? -4.289 14.875 31.041 1.00 46.41 97 SER A O 1
ATOM 745 N N . GLY A 1 98 ? -5.423 16.786 30.812 1.00 49.38 98 GLY A N 1
ATOM 746 C CA . GLY A 1 98 ? -5.544 17.098 32.245 1.00 49.38 98 GLY A CA 1
ATOM 747 C C . GLY A 1 98 ? -6.715 16.439 32.996 1.00 49.38 98 GLY A C 1
ATOM 748 O O . GLY A 1 98 ? -6.923 16.736 34.170 1.00 49.38 98 GLY A O 1
ATOM 749 N N . GLY A 1 99 ? -7.494 15.558 32.357 1.00 56.38 99 GLY A N 1
ATOM 750 C CA . GLY A 1 99 ? -8.692 14.942 32.943 1.00 56.38 99 GLY A CA 1
ATOM 751 C C . GLY A 1 99 ? -9.996 15.675 32.591 1.00 56.38 99 GLY A C 1
ATOM 752 O O . GLY A 1 99 ? -9.987 16.732 31.973 1.00 56.38 99 GLY A O 1
ATOM 753 N N . ARG A 1 100 ? -11.151 15.085 32.942 1.00 60.03 100 ARG A N 1
ATOM 754 C CA . ARG A 1 100 ? -12.473 15.653 32.601 1.00 60.03 100 ARG A CA 1
ATOM 755 C C . ARG A 1 100 ? -12.783 16.854 33.494 1.00 60.03 100 ARG A C 1
ATOM 757 O O . ARG A 1 100 ? -12.904 16.678 34.707 1.00 60.03 100 ARG A O 1
ATOM 764 N N . SER A 1 101 ? -13.001 18.030 32.908 1.00 67.31 101 SER A N 1
ATOM 765 C CA . SER A 1 101 ? -13.542 19.171 33.652 1.00 67.31 101 SER A CA 1
ATOM 766 C C . SER A 1 101 ? -15.031 18.955 33.964 1.00 67.31 101 SER A C 1
ATOM 768 O O . SER A 1 101 ? -15.752 18.264 33.236 1.00 67.31 101 SER A O 1
ATOM 770 N N . VAL A 1 102 ? -15.527 19.544 35.058 1.00 72.75 102 VAL A N 1
ATOM 771 C CA . VAL A 1 102 ? -16.962 19.487 35.409 1.00 72.75 102 VAL A CA 1
ATOM 772 C C . VAL A 1 102 ? -17.819 20.084 34.284 1.00 72.75 102 VAL A C 1
ATOM 774 O O . VAL A 1 102 ? -18.890 19.561 33.985 1.00 72.75 102 VAL A O 1
ATOM 777 N N . VAL A 1 103 ? -17.302 21.109 33.598 1.00 76.12 103 VAL A N 1
ATOM 778 C CA . VAL A 1 103 ? -17.939 21.757 32.443 1.00 76.12 103 VAL A CA 1
ATOM 779 C C . VAL A 1 103 ? -18.080 20.790 31.264 1.00 76.12 103 VAL A C 1
ATOM 781 O O . VAL A 1 103 ? -19.177 20.648 30.732 1.00 76.12 103 VAL A O 1
ATOM 784 N N . GLN A 1 104 ? -17.029 20.041 30.911 1.00 74.38 104 GLN A N 1
ATOM 785 C CA . GLN A 1 104 ? -17.096 19.021 29.852 1.00 74.38 104 GLN A CA 1
ATOM 786 C C . GLN A 1 104 ? -18.111 17.920 30.181 1.00 74.38 104 GLN A C 1
ATOM 788 O O . GLN A 1 104 ? -18.836 17.449 29.308 1.00 74.38 104 GLN A O 1
ATOM 793 N N . LYS A 1 105 ? -18.214 17.524 31.456 1.00 78.06 105 LYS A N 1
ATOM 794 C CA . LYS A 1 105 ? -19.188 16.515 31.897 1.00 78.06 105 LYS A CA 1
ATOM 795 C C . LYS A 1 105 ? -20.637 17.018 31.803 1.00 78.06 105 LYS A C 1
ATOM 797 O O . LYS A 1 105 ? -21.534 16.240 31.470 1.00 78.06 105 LYS A O 1
ATOM 802 N N . LEU A 1 106 ? -20.871 18.304 32.072 1.00 80.75 106 LEU A N 1
ATOM 803 C CA . LEU A 1 106 ? -22.170 18.952 31.857 1.00 80.75 106 LEU A CA 1
ATOM 804 C C . LEU A 1 106 ? -22.490 19.069 30.359 1.00 80.75 106 LEU A C 1
ATOM 806 O O . LEU A 1 106 ? -23.604 18.737 29.961 1.00 80.75 106 LEU A O 1
ATOM 810 N N . GLY A 1 107 ? -21.505 19.422 29.528 1.00 80.69 107 GLY A N 1
ATOM 811 C CA . GLY A 1 107 ? -21.631 19.421 28.066 1.00 80.69 107 GLY A CA 1
ATOM 812 C C . GLY A 1 107 ? -22.041 18.050 27.519 1.00 80.69 107 GLY A C 1
ATOM 813 O O . GLY A 1 107 ? -23.057 17.934 26.841 1.00 80.69 107 GLY A O 1
ATOM 814 N N . GLN A 1 108 ? -21.347 16.981 27.929 1.00 83.06 108 GLN A N 1
ATOM 815 C CA . GLN A 1 108 ? -21.709 15.598 27.581 1.00 83.06 108 GLN A CA 1
ATOM 816 C C . GLN A 1 108 ? -23.124 15.219 28.034 1.00 83.06 108 GLN A C 1
ATOM 818 O O . GLN A 1 108 ? -23.814 14.484 27.335 1.00 83.06 108 GLN A O 1
ATOM 823 N N . THR A 1 109 ? -23.574 15.720 29.187 1.00 84.12 109 THR A N 1
ATOM 824 C CA . THR A 1 109 ? -24.929 15.464 29.703 1.00 84.12 109 THR A CA 1
ATOM 825 C C . THR A 1 109 ? -25.992 16.092 28.800 1.00 84.12 109 THR A C 1
ATOM 827 O O . THR A 1 109 ? -26.949 15.418 28.415 1.00 84.12 109 THR A O 1
ATOM 830 N N . VAL A 1 110 ? -25.811 17.361 28.425 1.00 86.94 110 VAL A N 1
ATOM 831 C CA . VAL A 1 110 ? -26.742 18.078 27.542 1.00 86.94 110 VAL A CA 1
ATOM 832 C C . VAL A 1 110 ? -26.752 17.454 26.144 1.00 86.94 110 VAL A C 1
ATOM 834 O O . VAL A 1 110 ? -27.822 17.136 25.623 1.00 86.94 110 VAL A O 1
ATOM 837 N N . SER A 1 111 ? -25.577 17.190 25.568 1.00 86.19 111 SER A N 1
ATOM 838 C CA . SER A 1 111 ? -25.451 16.551 24.254 1.00 86.19 111 SER A CA 1
ATOM 839 C C . SER A 1 111 ? -26.040 15.139 24.238 1.00 86.19 111 SER A C 1
ATOM 841 O O . SER A 1 111 ? -26.737 14.784 23.290 1.00 86.19 111 SER A O 1
ATOM 843 N N . ALA A 1 112 ? -25.867 14.352 25.305 1.00 88.50 112 ALA A N 1
ATOM 844 C CA . ALA A 1 112 ? -26.486 13.032 25.419 1.00 88.50 112 ALA A CA 1
ATOM 845 C C . ALA A 1 112 ? -28.020 13.106 25.399 1.00 88.50 112 ALA A C 1
ATOM 847 O O . ALA A 1 112 ? -28.666 12.323 24.705 1.00 88.50 112 ALA A O 1
ATOM 848 N N . GLN A 1 113 ? -28.620 14.068 26.106 1.00 89.06 113 GLN A N 1
ATOM 849 C CA . GLN A 1 113 ? -30.072 14.268 26.061 1.00 89.06 113 GLN A CA 1
ATOM 850 C C . GLN A 1 113 ? -30.555 14.708 24.674 1.00 89.06 113 GLN A C 1
ATOM 852 O O . GLN A 1 113 ? -31.622 14.284 24.230 1.00 89.06 113 GLN A O 1
ATOM 857 N N . MET A 1 114 ? -29.785 15.546 23.973 1.00 89.44 114 MET A N 1
ATOM 858 C CA . MET A 1 114 ? -30.110 15.950 22.603 1.00 89.44 114 MET A CA 1
ATOM 859 C C . MET A 1 114 ? -30.020 14.780 21.618 1.00 89.44 114 MET A C 1
ATOM 861 O O . MET A 1 114 ? -30.914 14.635 20.780 1.00 89.44 114 MET A O 1
ATOM 865 N N . LEU A 1 115 ? -28.991 13.933 21.739 1.00 91.00 115 LEU A N 1
ATOM 866 C CA . LEU A 1 115 ? -28.848 12.712 20.943 1.00 91.00 115 LEU A CA 1
ATOM 867 C C . LEU A 1 115 ? -30.052 11.792 21.152 1.00 91.00 115 LEU A C 1
ATOM 869 O O . LEU A 1 115 ? -30.681 11.396 20.182 1.00 91.00 115 LEU A O 1
ATOM 873 N N . GLU A 1 116 ? -30.460 11.546 22.395 1.00 91.44 116 GLU A N 1
ATOM 874 C CA . GLU A 1 116 ? -31.583 10.647 22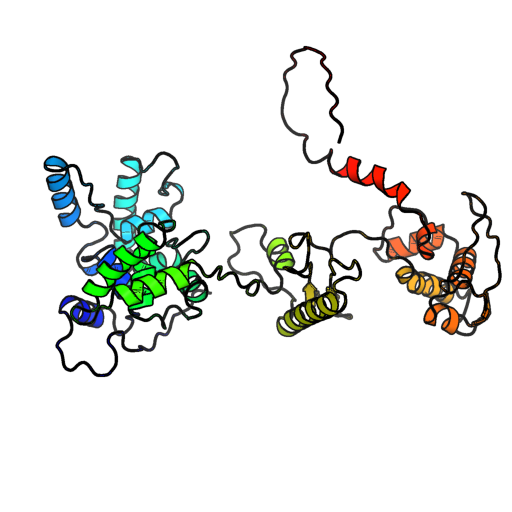.728 1.00 91.44 116 GLU A CA 1
ATOM 875 C C . GLU A 1 116 ? -32.954 11.154 22.281 1.00 91.44 116 GLU A C 1
ATOM 877 O O . GLU A 1 116 ? -33.889 10.373 22.130 1.00 91.44 116 GLU A O 1
ATOM 882 N N . ARG A 1 117 ? -33.097 12.463 22.047 1.00 91.81 117 ARG A N 1
ATOM 883 C CA . ARG A 1 117 ? -34.318 13.033 21.459 1.00 91.81 117 ARG A CA 1
ATOM 884 C C . ARG A 1 117 ? -34.390 12.848 19.948 1.00 91.81 117 ARG A C 1
ATOM 886 O O . ARG A 1 117 ? -35.485 12.866 19.395 1.00 91.81 117 ARG A O 1
ATOM 893 N N . ARG A 1 118 ? -33.243 12.752 19.271 1.00 93.00 118 ARG A N 1
ATOM 894 C CA . ARG A 1 118 ? -33.162 12.723 17.801 1.00 93.00 118 ARG A CA 1
ATOM 895 C C . ARG A 1 118 ? -32.861 11.335 17.250 1.00 93.00 118 ARG A C 1
ATOM 897 O O . ARG A 1 118 ? -33.216 11.052 16.111 1.00 93.00 118 ARG A O 1
ATOM 904 N N . TRP A 1 119 ? -32.145 10.520 18.011 1.00 89.06 119 TRP A N 1
ATOM 905 C CA . TRP A 1 119 ? -31.632 9.223 17.600 1.00 89.06 119 TRP A CA 1
ATOM 906 C C . TRP A 1 119 ? -32.304 8.140 18.423 1.00 89.06 119 TRP A C 1
ATOM 908 O O . TRP A 1 119 ? -32.529 8.281 19.625 1.00 89.06 119 TRP A O 1
ATOM 918 N N . ARG A 1 120 ? -32.606 7.029 17.765 1.00 88.56 120 ARG A N 1
ATOM 919 C CA . ARG A 1 120 ? -33.107 5.838 18.437 1.00 88.56 120 ARG A CA 1
ATOM 920 C C . ARG A 1 120 ? -31.962 5.098 19.145 1.00 88.56 120 ARG A C 1
ATOM 922 O O . ARG A 1 120 ? -30.792 5.245 18.789 1.00 88.56 120 ARG A O 1
ATOM 929 N N . LYS A 1 121 ? -32.298 4.262 20.134 1.00 84.75 121 LYS A N 1
ATOM 930 C CA . LYS A 1 121 ? -31.321 3.501 20.940 1.00 84.75 121 LYS A CA 1
ATOM 931 C C . LYS A 1 121 ? -30.418 2.587 20.107 1.00 84.75 121 LYS A C 1
ATOM 933 O O . LYS A 1 121 ? -29.237 2.475 20.413 1.00 84.75 121 LYS A O 1
ATOM 938 N N . ASP A 1 122 ? -30.961 1.971 19.060 1.00 82.06 122 ASP A N 1
ATOM 939 C CA . ASP A 1 122 ? -30.215 1.184 18.070 1.00 82.06 122 ASP A CA 1
ATOM 940 C C . ASP A 1 122 ? -29.151 2.035 17.366 1.00 82.06 122 ASP A C 1
ATOM 942 O O . ASP A 1 122 ? -27.994 1.633 17.310 1.00 82.06 122 ASP A O 1
ATOM 946 N N . GLN A 1 123 ? -29.506 3.246 16.925 1.00 83.94 123 GLN A N 1
ATOM 947 C CA . GLN A 1 123 ? -28.583 4.154 16.229 1.00 83.94 123 GLN A CA 1
ATOM 948 C C . GLN A 1 123 ? -27.466 4.663 17.146 1.00 83.94 123 GLN A C 1
ATOM 950 O O . GLN A 1 123 ? -26.314 4.770 16.731 1.00 83.94 123 GLN A O 1
ATOM 955 N N . ILE A 1 124 ? -27.798 4.967 18.405 1.00 87.25 124 ILE A N 1
ATOM 956 C CA . ILE A 1 124 ? -26.817 5.375 19.422 1.00 87.25 124 ILE A CA 1
ATOM 957 C C . ILE A 1 124 ? -25.810 4.249 19.656 1.00 87.25 124 ILE A C 1
ATOM 959 O O . ILE A 1 124 ? -24.604 4.487 19.689 1.00 87.25 124 ILE A O 1
ATOM 963 N N . LEU A 1 125 ? -26.298 3.018 19.799 1.00 84.75 125 LEU A N 1
ATOM 964 C CA . LEU A 1 125 ? -25.450 1.865 20.065 1.00 84.75 125 LEU A CA 1
ATOM 965 C C . LEU A 1 125 ? -24.580 1.503 18.856 1.00 84.75 125 LEU A C 1
ATOM 967 O O . LEU A 1 125 ? -23.396 1.231 19.025 1.00 84.75 125 LEU A O 1
ATOM 971 N N . GLU A 1 126 ? -25.134 1.567 17.645 1.00 82.56 126 GLU A N 1
ATOM 972 C CA . GLU A 1 126 ? -24.389 1.387 16.396 1.00 82.56 126 GLU A CA 1
ATOM 973 C C . GLU A 1 126 ? -23.256 2.412 16.270 1.00 82.56 126 GLU A C 1
ATOM 975 O O . GLU A 1 126 ? -22.106 2.045 16.025 1.00 82.56 126 GLU A O 1
ATOM 980 N N . ALA A 1 127 ? -23.549 3.697 16.479 1.00 83.69 127 ALA A N 1
ATOM 981 C CA . ALA A 1 127 ? -22.535 4.740 16.399 1.00 83.69 127 ALA A CA 1
ATOM 982 C C . ALA A 1 127 ? -21.462 4.580 17.481 1.00 83.69 127 ALA A C 1
ATOM 984 O O . ALA A 1 127 ? -20.273 4.691 17.190 1.00 83.69 127 ALA A O 1
ATOM 985 N N . TYR A 1 128 ? -21.862 4.250 18.712 1.00 88.75 128 TYR A N 1
ATOM 986 C CA . TYR A 1 128 ? -20.922 3.997 19.800 1.00 88.75 1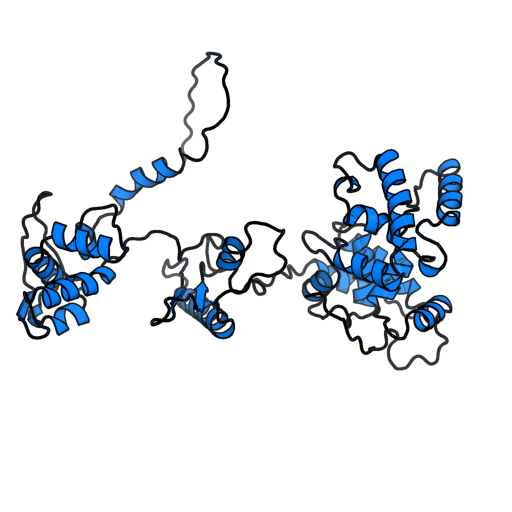28 TYR A CA 1
ATOM 987 C C . TYR A 1 128 ? -19.985 2.829 19.487 1.00 88.75 128 TYR A C 1
ATOM 989 O O . TYR A 1 128 ? -18.770 2.968 19.608 1.00 88.75 128 TYR A O 1
ATOM 997 N N . LEU A 1 129 ? -20.523 1.704 19.009 1.00 87.19 129 LEU A N 1
ATOM 998 C CA . LEU A 1 129 ? -19.732 0.526 18.653 1.00 87.19 129 LEU A CA 1
ATOM 999 C C . LEU A 1 129 ? -18.750 0.776 17.506 1.00 87.19 129 LEU A C 1
ATOM 1001 O O . LEU A 1 129 ? -17.744 0.080 17.438 1.00 87.19 129 LEU A O 1
ATOM 1005 N N . ASN A 1 130 ? -19.015 1.739 16.623 1.00 83.94 130 ASN A N 1
ATOM 1006 C CA . ASN A 1 130 ? -18.113 2.093 15.525 1.00 83.94 130 ASN A CA 1
ATOM 1007 C C . ASN A 1 130 ? -17.046 3.128 15.912 1.00 83.94 130 ASN A C 1
ATOM 1009 O O . ASN A 1 130 ? -16.020 3.208 15.245 1.00 83.94 130 ASN A O 1
ATOM 1013 N N . LEU A 1 131 ? -17.272 3.909 16.970 1.00 86.31 131 LEU A N 1
ATOM 1014 C CA . LEU A 1 131 ? -16.400 5.026 17.354 1.00 86.31 131 LEU A CA 1
ATOM 1015 C C . LEU A 1 131 ? -15.601 4.775 18.633 1.00 86.31 131 LEU A C 1
ATOM 1017 O O . LEU A 1 131 ? -14.647 5.499 18.910 1.00 86.31 131 LEU A O 1
ATOM 1021 N N . VAL A 1 132 ? -15.987 3.790 19.443 1.00 88.56 132 VAL A N 1
ATOM 1022 C CA . VAL A 1 132 ? -15.307 3.533 20.711 1.00 88.56 132 VAL A CA 1
ATOM 1023 C C . VAL A 1 132 ? -13.900 2.960 20.464 1.00 88.56 132 VAL A C 1
ATOM 1025 O O . VAL A 1 132 ? -13.751 1.991 19.710 1.00 88.56 132 VAL A O 1
ATOM 1028 N N . PRO A 1 133 ? -12.847 3.536 21.074 1.00 87.56 133 PRO A N 1
ATOM 1029 C CA . PRO A 1 133 ? -11.506 2.974 21.005 1.00 87.56 133 PRO A CA 1
ATOM 1030 C C . PRO A 1 133 ? -11.408 1.742 21.908 1.00 87.56 133 PRO A C 1
ATOM 1032 O O . PRO A 1 133 ? -11.802 1.782 23.075 1.00 87.56 133 PRO A O 1
ATOM 1035 N N . PHE A 1 134 ? -10.844 0.654 21.388 1.00 86.56 134 PHE A N 1
ATOM 1036 C CA . PHE A 1 134 ? -10.694 -0.601 22.123 1.00 86.56 134 PHE A CA 1
ATOM 1037 C C . PHE A 1 134 ? -9.262 -0.886 22.569 1.00 86.56 134 PHE A C 1
ATOM 1039 O O . PHE A 1 134 ? -9.090 -1.386 23.674 1.00 86.56 134 PHE A O 1
ATOM 1046 N N . ARG A 1 135 ? -8.231 -0.613 21.755 1.00 85.38 135 ARG A N 1
ATOM 1047 C CA . ARG A 1 135 ? -6.813 -0.811 22.132 1.00 85.38 135 ARG A CA 1
ATOM 1048 C C . ARG A 1 135 ? -5.872 -0.201 21.097 1.00 85.38 135 ARG A C 1
ATOM 1050 O O . ARG A 1 135 ? -6.000 -0.523 19.921 1.00 85.38 135 ARG A O 1
ATOM 1057 N N . GLY A 1 136 ? -4.885 0.591 21.527 1.00 81.69 136 GLY A N 1
ATOM 1058 C CA . GLY A 1 136 ? -3.983 1.277 20.591 1.00 81.69 136 GLY A CA 1
ATOM 1059 C C . GLY A 1 136 ? -4.775 2.077 19.551 1.00 81.69 136 GLY A C 1
ATOM 1060 O O . GLY A 1 136 ? -5.657 2.844 19.926 1.00 81.69 136 GLY A O 1
ATOM 1061 N N . GLU A 1 137 ? -4.520 1.813 18.269 1.00 78.88 137 GLU A N 1
ATOM 1062 C CA . GLU A 1 137 ? -5.205 2.445 17.129 1.00 78.88 137 GLU A CA 1
ATOM 1063 C C . GLU A 1 137 ? -6.531 1.757 16.730 1.00 78.88 137 GLU A C 1
ATOM 1065 O O . GLU A 1 137 ? -7.166 2.144 15.751 1.00 78.88 137 GLU A O 1
ATOM 1070 N N . LEU A 1 138 ? -6.967 0.712 17.449 1.00 82.06 138 LEU A N 1
ATOM 1071 C CA . LEU A 1 138 ? -8.204 -0.008 17.128 1.00 82.06 138 LEU A CA 1
ATOM 1072 C C . LEU A 1 138 ? -9.428 0.791 17.575 1.00 82.06 138 LEU A C 1
ATOM 1074 O O . LEU A 1 138 ? -9.775 0.804 18.761 1.00 82.06 138 LEU A O 1
ATOM 1078 N N . VAL A 1 139 ? -10.097 1.410 16.604 1.00 85.44 139 VAL A N 1
ATOM 1079 C CA . VAL A 1 139 ? -11.358 2.136 16.779 1.00 85.44 139 VAL A CA 1
ATOM 1080 C C . VAL A 1 139 ? -12.493 1.346 16.137 1.00 85.44 139 VAL A C 1
ATOM 1082 O O . VAL A 1 139 ? -12.447 1.013 14.955 1.00 85.44 139 VAL A O 1
ATOM 1085 N N . GLY A 1 140 ? -13.519 1.054 16.933 1.00 86.19 140 GLY A N 1
ATOM 1086 C CA . GLY A 1 140 ? -14.708 0.345 16.485 1.00 86.19 140 GLY A CA 1
ATOM 1087 C C . GLY A 1 140 ? -14.631 -1.183 16.591 1.00 86.19 140 GLY A C 1
ATOM 1088 O O . GLY A 1 140 ? -13.565 -1.804 16.568 1.00 86.19 140 GLY A O 1
ATOM 1089 N N . ILE A 1 141 ? -15.803 -1.807 16.728 1.00 86.12 141 ILE A N 1
ATOM 1090 C CA . ILE A 1 141 ? -15.945 -3.238 17.023 1.00 86.12 141 ILE A CA 1
ATOM 1091 C C . ILE A 1 141 ? -15.524 -4.131 15.851 1.00 86.12 141 ILE A C 1
ATOM 1093 O O . ILE A 1 141 ? -15.016 -5.225 16.078 1.00 86.12 141 ILE A O 1
ATOM 1097 N N . ASP A 1 142 ? -15.694 -3.679 14.604 1.00 80.81 142 ASP A N 1
ATOM 1098 C CA . ASP A 1 142 ? -15.283 -4.451 13.423 1.00 80.81 142 ASP A CA 1
ATOM 1099 C C . ASP A 1 142 ? -13.756 -4.501 13.300 1.00 80.81 142 ASP A C 1
ATOM 1101 O O . ASP A 1 142 ? -13.190 -5.583 13.143 1.00 80.81 142 ASP A O 1
ATOM 1105 N N . ALA A 1 143 ? -13.086 -3.358 13.495 1.00 80.88 143 ALA A N 1
ATOM 1106 C CA . ALA A 1 143 ? -11.628 -3.288 13.541 1.00 80.88 143 ALA A CA 1
ATOM 1107 C C . ALA A 1 143 ? -11.071 -4.188 14.650 1.00 80.88 143 ALA A C 1
ATOM 1109 O O . ALA A 1 143 ? -10.156 -4.975 14.412 1.00 80.88 143 ALA A O 1
ATOM 1110 N N . LEU A 1 144 ? -11.669 -4.146 15.846 1.00 87.00 144 LEU A N 1
ATOM 1111 C CA . LEU A 1 144 ? -11.303 -5.045 16.937 1.00 87.00 144 LEU A CA 1
ATOM 1112 C C . LEU A 1 144 ? -11.495 -6.522 16.567 1.00 87.00 144 LEU A C 1
ATOM 1114 O O . LEU A 1 144 ? -10.601 -7.331 16.805 1.00 87.00 144 LEU A O 1
ATOM 1118 N N . SER A 1 145 ? -12.664 -6.874 16.028 1.00 86.56 145 SER A N 1
ATOM 1119 C CA . SER A 1 145 ? -13.064 -8.258 15.761 1.00 86.56 145 SER A CA 1
ATOM 1120 C C . SER A 1 145 ? -12.162 -8.928 14.729 1.00 86.56 145 SER A C 1
ATOM 1122 O O . SER A 1 145 ? -11.699 -10.051 14.949 1.00 86.56 145 SER A O 1
ATOM 1124 N N . ARG A 1 146 ? -11.845 -8.210 13.650 1.00 82.38 146 ARG A N 1
ATOM 1125 C CA . ARG A 1 146 ? -10.912 -8.674 12.621 1.00 82.38 146 ARG A CA 1
ATOM 1126 C C . ARG A 1 146 ? -9.508 -8.804 13.177 1.00 82.38 146 ARG A C 1
ATOM 1128 O O . ARG A 1 146 ? -8.884 -9.843 13.000 1.00 82.38 146 ARG A O 1
ATOM 1135 N N . THR A 1 147 ? -9.058 -7.791 13.914 1.00 77.88 147 THR A N 1
ATOM 1136 C CA . THR A 1 147 ? -7.682 -7.746 14.407 1.00 77.88 147 THR A CA 1
ATOM 1137 C C . THR A 1 147 ? -7.439 -8.803 15.481 1.00 77.88 147 THR A C 1
ATOM 1139 O O . THR A 1 147 ? -6.549 -9.625 15.345 1.00 77.88 147 THR A O 1
ATOM 1142 N N . LEU A 1 148 ? -8.221 -8.844 16.559 1.00 84.31 148 LEU A N 1
ATOM 1143 C CA . LEU A 1 148 ? -7.922 -9.755 17.671 1.00 84.31 148 LEU A CA 1
ATOM 1144 C C . LEU A 1 148 ? -8.392 -11.191 17.428 1.00 84.31 148 LEU A C 1
ATOM 1146 O O . LEU A 1 148 ? -7.785 -12.127 17.954 1.00 84.31 148 LEU A O 1
ATOM 1150 N N . PHE A 1 149 ? -9.466 -11.373 16.655 1.00 86.19 149 PHE A N 1
ATOM 1151 C CA . PHE A 1 149 ? -10.154 -12.662 16.555 1.00 86.19 149 PHE A CA 1
ATOM 1152 C C . PHE A 1 149 ? -10.218 -13.224 15.130 1.00 86.19 149 PHE A C 1
ATOM 1154 O O . PHE A 1 149 ? -10.543 -14.399 14.971 1.00 86.19 149 PHE A O 1
ATOM 1161 N N . GLY A 1 150 ? -9.887 -12.440 14.096 1.00 81.62 150 GLY A N 1
ATOM 1162 C CA . GLY A 1 150 ? -9.971 -12.881 12.699 1.00 81.62 150 GLY A CA 1
ATOM 1163 C C . GLY A 1 150 ? -11.406 -13.145 12.234 1.00 81.62 150 GLY A C 1
ATOM 1164 O O . GLY A 1 150 ? -11.628 -13.955 11.336 1.00 81.62 150 GLY A O 1
ATOM 1165 N N . LYS A 1 151 ? -12.394 -12.505 12.871 1.00 82.88 151 LYS A N 1
ATOM 1166 C CA . LYS A 1 151 ? -13.826 -12.713 12.618 1.00 82.88 151 LYS A CA 1
ATOM 1167 C C . LYS A 1 151 ? -14.504 -11.404 12.222 1.00 82.88 151 LYS A C 1
ATOM 1169 O O . LYS A 1 151 ? -13.973 -10.318 12.431 1.00 82.88 151 LYS A O 1
ATOM 1174 N N . ALA A 1 152 ? -15.692 -11.515 11.637 1.00 80.38 152 ALA A N 1
ATOM 1175 C CA . ALA A 1 152 ? -16.596 -10.376 11.521 1.00 80.38 152 ALA A CA 1
ATOM 1176 C C . ALA A 1 152 ? -17.272 -10.114 12.876 1.00 80.38 152 ALA A C 1
ATOM 1178 O O . ALA A 1 152 ? -17.571 -11.065 13.601 1.00 80.38 152 ALA A O 1
ATOM 1179 N N . ALA A 1 153 ? -17.602 -8.853 13.179 1.00 80.00 153 ALA A N 1
ATOM 1180 C CA . ALA A 1 153 ? -18.158 -8.460 14.482 1.00 80.00 153 ALA A CA 1
ATOM 1181 C C . ALA A 1 153 ? -19.431 -9.228 14.897 1.00 80.00 153 ALA A C 1
ATOM 1183 O O . ALA A 1 153 ? -19.707 -9.386 16.086 1.00 80.00 153 ALA A O 1
ATOM 1184 N N . HIS A 1 154 ? -20.210 -9.721 13.930 1.00 79.38 154 HIS A N 1
ATOM 1185 C CA . HIS A 1 154 ? -21.413 -10.510 14.200 1.00 79.38 154 HIS A CA 1
ATOM 1186 C C . HIS A 1 154 ? -21.140 -11.974 14.565 1.00 79.38 154 HIS A C 1
ATOM 1188 O O . HIS A 1 154 ? -22.009 -12.616 15.143 1.00 79.38 154 HIS A O 1
ATOM 1194 N N . GLY A 1 155 ? -19.954 -12.492 14.246 1.00 79.94 155 GLY A N 1
ATOM 1195 C CA . GLY A 1 155 ? -19.534 -13.861 14.549 1.00 79.94 155 GLY A CA 1
ATOM 1196 C C . GLY A 1 155 ? -18.794 -14.003 15.880 1.00 79.94 155 GLY A C 1
ATOM 1197 O O . GLY A 1 155 ? -18.200 -15.052 16.119 1.00 79.94 155 GLY A O 1
ATOM 1198 N N . LEU A 1 156 ? -18.778 -12.954 16.710 1.00 84.25 156 LEU A N 1
ATOM 1199 C CA . LEU A 1 156 ? -18.114 -12.980 18.010 1.00 84.25 156 LEU A CA 1
ATOM 1200 C C . LEU A 1 156 ? -18.866 -13.874 18.993 1.00 84.25 156 LEU A C 1
ATOM 1202 O O . LEU A 1 156 ? -20.056 -13.664 19.241 1.00 84.25 156 LEU A O 1
ATOM 1206 N N . ASP A 1 157 ? -18.148 -14.820 19.590 1.00 86.56 157 ASP A N 1
ATOM 1207 C CA . ASP A 1 157 ? -18.680 -15.664 20.655 1.00 86.56 157 ASP A CA 1
ATOM 1208 C C . ASP A 1 157 ? -18.700 -14.942 22.018 1.00 86.56 157 ASP A C 1
ATOM 1210 O O . ASP A 1 157 ? -18.306 -13.780 22.155 1.00 86.56 157 ASP A O 1
ATOM 1214 N N . ALA A 1 158 ? -19.202 -15.618 23.056 1.00 85.88 158 ALA A N 1
ATOM 1215 C CA . ALA A 1 158 ? -19.331 -15.039 24.393 1.00 85.88 158 ALA A CA 1
ATOM 1216 C C . ALA A 1 158 ? -17.980 -14.674 25.043 1.00 85.88 158 ALA A C 1
ATOM 1218 O O . ALA A 1 158 ? -17.911 -13.683 25.774 1.00 85.88 158 ALA A O 1
ATOM 1219 N N . ASN A 1 159 ? -16.914 -15.435 24.774 1.00 89.19 159 ASN A N 1
ATOM 1220 C CA . ASN A 1 159 ? -15.582 -15.169 25.318 1.00 89.19 159 ASN A CA 1
ATOM 1221 C C . ASN A 1 159 ? -14.978 -13.933 24.645 1.00 89.19 159 ASN A C 1
ATOM 1223 O O . ASN A 1 159 ? -14.509 -13.015 25.319 1.00 89.19 159 ASN A O 1
ATOM 1227 N N . GLU A 1 160 ? -15.056 -13.874 23.317 1.00 90.62 160 GLU A N 1
ATOM 1228 C CA . GLU A 1 160 ? -14.574 -12.756 22.506 1.00 90.62 160 GLU A CA 1
ATOM 1229 C C . GLU A 1 160 ? -15.324 -11.460 22.824 1.00 90.62 160 GLU A C 1
ATOM 1231 O O . GLU A 1 160 ? -14.717 -10.404 23.022 1.00 90.62 160 GLU A O 1
ATOM 1236 N N . ALA A 1 161 ? -16.648 -11.549 22.958 1.00 89.69 161 ALA A N 1
ATOM 1237 C CA . ALA A 1 161 ? -17.504 -10.447 23.368 1.00 89.69 161 ALA A CA 1
ATOM 1238 C C . ALA A 1 161 ? -17.158 -9.916 24.766 1.00 89.69 161 ALA A C 1
ATOM 1240 O O . ALA A 1 161 ? -17.135 -8.702 24.981 1.00 89.69 161 ALA A O 1
ATOM 1241 N N . ALA A 1 162 ? -16.867 -10.807 25.717 1.00 90.06 162 ALA A N 1
ATOM 1242 C CA . ALA A 1 162 ? -16.472 -10.422 27.065 1.00 90.06 162 ALA A CA 1
ATOM 1243 C C . ALA A 1 162 ? -15.116 -9.697 27.082 1.00 90.06 162 ALA A C 1
ATOM 1245 O O . ALA A 1 162 ? -14.964 -8.698 27.790 1.00 90.06 162 ALA A O 1
ATOM 1246 N N . VAL A 1 163 ? -14.153 -10.149 26.271 1.00 91.75 163 VAL A N 1
ATOM 1247 C CA . VAL A 1 163 ? -12.864 -9.461 26.085 1.00 91.75 163 VAL A CA 1
ATOM 1248 C C . VAL A 1 163 ? -13.066 -8.088 25.443 1.00 91.75 163 VAL A C 1
ATOM 1250 O O . VAL A 1 163 ? -12.530 -7.100 25.946 1.00 91.75 163 VAL A O 1
ATOM 1253 N N . ALA A 1 164 ? -13.883 -7.991 24.391 1.00 90.50 164 ALA A N 1
ATOM 1254 C CA . ALA A 1 164 ? -14.199 -6.722 23.738 1.00 90.50 164 ALA A CA 1
ATOM 1255 C C . ALA A 1 164 ? -14.825 -5.713 24.714 1.00 90.50 164 ALA A C 1
ATOM 1257 O O . ALA A 1 164 ? -14.352 -4.583 24.833 1.00 90.50 164 ALA A O 1
ATOM 1258 N N . ALA A 1 165 ? -15.833 -6.133 25.482 1.00 90.25 165 ALA A N 1
ATOM 1259 C CA . ALA A 1 165 ? -16.477 -5.289 26.485 1.00 90.25 165 ALA A CA 1
ATOM 1260 C C . ALA A 1 165 ? -15.513 -4.858 27.609 1.00 90.25 165 ALA A C 1
ATOM 1262 O O . ALA A 1 165 ? -15.588 -3.731 28.095 1.00 90.25 165 ALA A O 1
ATOM 1263 N N . ALA A 1 166 ? -14.573 -5.723 28.006 1.00 91.25 166 ALA A N 1
ATOM 1264 C CA . ALA A 1 166 ? -13.568 -5.397 29.017 1.00 91.25 166 ALA A CA 1
ATOM 1265 C C . ALA A 1 166 ? -12.556 -4.334 28.549 1.00 91.25 166 ALA A C 1
ATOM 1267 O O . ALA A 1 166 ? -12.057 -3.557 29.375 1.00 91.25 166 ALA A O 1
ATOM 1268 N N . LEU A 1 167 ? -12.256 -4.306 27.247 1.00 90.31 167 LEU A N 1
ATOM 1269 C CA . LEU A 1 167 ? -11.310 -3.377 26.630 1.00 90.31 167 LEU A CA 1
ATOM 1270 C C . LEU A 1 167 ? -11.848 -1.943 26.553 1.00 90.31 167 LEU A C 1
ATOM 1272 O O . LEU A 1 167 ? -11.088 -1.015 26.807 1.00 90.31 167 LEU A O 1
ATOM 1276 N N . VAL A 1 168 ? -13.153 -1.749 26.337 1.00 88.44 168 VAL A N 1
ATOM 1277 C CA . VAL A 1 168 ? -13.792 -0.413 26.288 1.00 88.44 168 VAL A CA 1
ATOM 1278 C C . VAL A 1 168 ? -13.432 0.454 27.498 1.00 88.44 168 VAL A C 1
ATOM 1280 O O . VAL A 1 168 ? -13.058 1.619 27.369 1.00 88.44 168 VAL A O 1
ATOM 1283 N N . ARG A 1 169 ? -13.488 -0.128 28.700 1.00 80.94 169 ARG A N 1
ATOM 1284 C CA . ARG A 1 169 ? -13.263 0.610 29.947 1.00 80.94 169 ARG A CA 1
ATOM 1285 C C . ARG A 1 169 ? -11.814 1.051 30.151 1.00 80.94 169 ARG A C 1
ATOM 1287 O O . ARG A 1 169 ? -11.560 2.047 30.831 1.00 80.94 169 ARG A O 1
ATOM 1294 N N . ALA A 1 170 ? -10.854 0.268 29.663 1.00 80.50 170 ALA A N 1
ATOM 1295 C CA . ALA A 1 170 ? -9.437 0.613 29.717 1.00 80.50 170 ALA A CA 1
ATOM 1296 C C . ALA A 1 170 ? -8.697 -0.029 28.535 1.00 80.50 170 ALA A C 1
ATOM 1298 O O . ALA A 1 170 ? -8.128 -1.116 28.693 1.00 80.50 170 ALA A O 1
ATOM 1299 N N . PRO A 1 171 ? -8.659 0.667 27.388 1.00 83.69 171 PRO A N 1
ATOM 1300 C CA . PRO A 1 171 ? -8.137 0.118 26.138 1.00 83.69 171 PRO A CA 1
ATOM 1301 C C . PRO A 1 171 ? -6.714 -0.436 26.239 1.00 83.69 171 PRO A C 1
ATOM 1303 O O . PRO A 1 171 ? -6.372 -1.488 25.698 1.00 83.69 171 PRO A O 1
ATOM 1306 N N . ASN A 1 172 ? -5.886 0.252 27.024 1.00 83.69 172 ASN A N 1
ATOM 1307 C CA . ASN A 1 172 ? -4.463 -0.038 27.173 1.00 83.69 172 ASN A CA 1
ATOM 1308 C C . ASN A 1 172 ? -4.135 -0.762 28.492 1.00 83.69 172 ASN A C 1
ATOM 1310 O O . ASN A 1 172 ? -2.998 -0.718 28.957 1.00 83.69 172 ASN A O 1
ATOM 1314 N N . ALA A 1 173 ? -5.116 -1.419 29.124 1.00 87.62 173 ALA A N 1
ATOM 1315 C CA . ALA A 1 173 ? -4.867 -2.224 30.317 1.00 87.62 173 ALA A CA 1
ATOM 1316 C C . ALA A 1 173 ? -3.981 -3.446 30.016 1.00 87.62 173 ALA A C 1
ATOM 1318 O O . ALA A 1 173 ? -3.982 -4.005 28.909 1.00 87.62 173 ALA A O 1
ATOM 1319 N N . ALA A 1 174 ? -3.241 -3.878 31.041 1.00 90.50 174 ALA A N 1
ATOM 1320 C CA . ALA A 1 174 ? -2.432 -5.087 30.983 1.00 90.50 174 ALA A CA 1
ATOM 1321 C C . ALA A 1 174 ? -3.319 -6.326 30.731 1.00 90.50 174 ALA A C 1
ATOM 1323 O O . ALA A 1 174 ? -4.419 -6.394 31.289 1.00 90.50 174 ALA A O 1
ATOM 1324 N N . PRO A 1 175 ? -2.857 -7.325 29.954 1.00 90.62 175 PRO A N 1
ATOM 1325 C CA . PRO A 1 175 ? -3.669 -8.485 29.577 1.00 90.62 175 PRO A CA 1
ATOM 1326 C C . PRO A 1 175 ? -4.340 -9.218 30.746 1.00 90.62 175 PRO A C 1
ATOM 1328 O O . PRO A 1 175 ? -5.527 -9.515 30.667 1.00 90.62 175 PRO A O 1
ATOM 1331 N N . ALA A 1 176 ? -3.635 -9.422 31.863 1.00 90.44 176 ALA A N 1
ATOM 1332 C CA . ALA A 1 176 ? -4.201 -10.060 33.056 1.00 90.44 176 ALA A CA 1
ATOM 1333 C C . ALA A 1 176 ? -5.395 -9.273 33.636 1.00 90.44 176 ALA A C 1
ATOM 1335 O O . ALA A 1 176 ? -6.401 -9.843 34.055 1.00 90.44 176 ALA A O 1
ATOM 1336 N N . GLN A 1 177 ? -5.328 -7.938 33.606 1.00 91.62 177 GLN A N 1
ATOM 1337 C CA . GLN A 1 177 ? -6.430 -7.094 34.062 1.00 91.62 177 GLN A CA 1
ATOM 1338 C C . GLN A 1 177 ? -7.616 -7.128 33.089 1.00 91.62 177 GLN A C 1
ATOM 1340 O O . GLN A 1 177 ? -8.768 -7.071 33.528 1.00 91.62 177 GLN A O 1
ATOM 1345 N N . VAL A 1 178 ? -7.352 -7.233 31.782 1.00 92.69 178 VAL A N 1
ATOM 1346 C CA . VAL A 1 178 ? -8.402 -7.441 30.775 1.00 92.69 178 VAL A CA 1
ATOM 1347 C C . VAL A 1 178 ? -9.083 -8.788 31.007 1.00 92.69 178 VAL A C 1
ATOM 1349 O O . VAL A 1 178 ? -10.304 -8.815 31.105 1.00 92.69 178 VAL A O 1
ATOM 1352 N N . ALA A 1 179 ? -8.321 -9.866 31.209 1.00 92.56 179 ALA A N 1
ATOM 1353 C CA . ALA A 1 179 ? -8.847 -11.203 31.488 1.00 92.56 179 ALA A CA 1
ATOM 1354 C C . ALA A 1 179 ? -9.741 -11.229 32.738 1.00 92.56 179 ALA A C 1
ATOM 1356 O O . ALA A 1 179 ? -10.859 -11.744 32.704 1.00 92.56 179 ALA A O 1
ATOM 1357 N N . GLN A 1 180 ? -9.299 -10.593 33.829 1.00 91.94 180 GLN A N 1
ATOM 1358 C CA . GLN A 1 180 ? -10.082 -10.496 35.062 1.00 91.94 180 GLN A CA 1
ATOM 1359 C C . GLN A 1 180 ? -11.435 -9.798 34.839 1.00 91.94 180 GLN A C 1
ATOM 1361 O O . GLN A 1 180 ? -12.462 -10.221 35.377 1.00 91.94 180 GLN A O 1
ATOM 1366 N N . ARG A 1 181 ? -11.452 -8.718 34.049 1.00 90.62 181 ARG A N 1
ATOM 1367 C CA . ARG A 1 181 ? -12.680 -7.980 33.721 1.00 90.62 181 ARG A CA 1
ATOM 1368 C C . ARG A 1 181 ? -13.552 -8.744 32.734 1.00 90.62 181 ARG A C 1
ATOM 1370 O O . ARG A 1 181 ? -14.757 -8.811 32.935 1.00 90.62 181 ARG A O 1
ATOM 1377 N N . ALA A 1 182 ? -12.956 -9.369 31.727 1.00 91.25 182 ALA A N 1
ATOM 1378 C CA . ALA A 1 182 ? -13.666 -10.216 30.784 1.00 91.25 182 ALA A CA 1
ATOM 1379 C C . ALA A 1 182 ? -14.371 -11.361 31.526 1.00 91.25 182 ALA A C 1
ATOM 1381 O O . ALA A 1 182 ? -15.544 -11.609 31.289 1.00 91.25 182 ALA A O 1
ATOM 1382 N N . CYS A 1 183 ? -13.727 -11.975 32.522 1.00 91.69 183 CYS A N 1
ATOM 1383 C CA . CYS A 1 183 ? -14.346 -13.008 33.356 1.00 91.69 183 CYS A CA 1
ATOM 1384 C C . CYS A 1 183 ? -15.586 -12.496 34.117 1.00 91.69 183 CYS A C 1
ATOM 1386 O O . CYS A 1 183 ? -16.577 -13.218 34.234 1.00 91.69 183 CYS A O 1
ATOM 1388 N N . SER A 1 184 ? -15.587 -11.253 34.617 1.00 88.94 184 SER A N 1
ATOM 1389 C CA . SER A 1 184 ? -16.769 -10.702 35.302 1.00 88.94 184 SER A CA 1
ATOM 1390 C C . SER A 1 184 ? -17.930 -10.425 34.339 1.00 88.94 184 SER A C 1
ATOM 1392 O O . SER A 1 184 ? -19.091 -10.671 34.687 1.00 88.94 184 SER A O 1
ATOM 1394 N N . VAL A 1 185 ? -17.623 -9.988 33.114 1.00 88.00 185 VAL A N 1
ATOM 1395 C CA . VAL A 1 185 ? -18.604 -9.841 32.030 1.00 88.00 185 VAL A CA 1
ATOM 1396 C C . VAL A 1 185 ? -19.132 -11.210 31.601 1.00 88.00 185 VAL A C 1
ATOM 1398 O O . VAL A 1 185 ? -20.344 -11.402 31.552 1.00 88.00 185 VAL A O 1
ATOM 1401 N N . LEU A 1 186 ? -18.253 -12.194 31.396 1.00 87.00 186 LEU A N 1
ATOM 1402 C CA . LEU A 1 186 ? -18.618 -13.551 30.991 1.00 87.00 186 LEU A CA 1
ATOM 1403 C C . LEU A 1 186 ? -19.541 -14.220 32.012 1.00 87.00 186 LEU A C 1
ATOM 1405 O O . LEU A 1 186 ? -20.562 -14.776 31.630 1.00 87.00 186 LEU A O 1
ATOM 1409 N N . ARG A 1 187 ? -19.261 -14.093 33.315 1.00 86.12 187 ARG A N 1
ATOM 1410 C CA . ARG A 1 187 ? -20.163 -14.586 34.376 1.00 86.12 187 ARG A CA 1
ATOM 1411 C C . ARG A 1 187 ? -21.536 -13.915 34.355 1.00 86.12 187 ARG A C 1
ATOM 1413 O O . ARG A 1 187 ? -22.520 -14.528 34.754 1.00 86.12 187 ARG A O 1
ATOM 1420 N N . SER A 1 188 ? -21.604 -12.661 33.908 1.00 82.19 188 SER A N 1
ATOM 1421 C CA . SER A 1 188 ? -22.872 -11.938 33.755 1.00 82.19 188 SER A CA 1
ATOM 1422 C C . SER A 1 188 ? -23.648 -12.391 32.510 1.00 82.19 188 SER A C 1
ATOM 1424 O O . SER A 1 188 ? -24.875 -12.334 32.512 1.00 82.19 188 SER A O 1
ATOM 1426 N N . LEU A 1 189 ? -22.947 -12.855 31.468 1.00 75.69 189 LEU A N 1
ATOM 1427 C CA . LEU A 1 189 ? -23.530 -13.414 30.242 1.00 75.69 189 LEU A CA 1
ATOM 1428 C C . LEU A 1 189 ? -23.975 -14.872 30.423 1.00 75.69 189 LEU A C 1
ATOM 1430 O O . LEU A 1 189 ? -25.051 -15.256 29.972 1.00 75.69 189 LEU A O 1
ATOM 1434 N N . GLN A 1 190 ? -23.154 -15.677 31.099 1.00 75.06 190 GLN A N 1
ATOM 1435 C CA . GLN A 1 190 ? -23.323 -17.114 31.292 1.00 75.06 190 GLN A CA 1
ATOM 1436 C C . GLN A 1 190 ? -23.241 -17.443 32.789 1.00 75.06 190 GLN A C 1
ATOM 1438 O O . GLN A 1 190 ? -22.175 -17.729 33.334 1.00 75.06 190 GLN A O 1
ATOM 1443 N N . ALA A 1 191 ? -24.395 -17.407 33.464 1.00 58.72 191 ALA A N 1
ATOM 1444 C CA . ALA A 1 191 ? -24.496 -17.600 34.915 1.00 58.72 191 ALA A CA 1
ATOM 1445 C C . ALA A 1 191 ? -24.014 -18.986 35.404 1.00 58.72 191 ALA A C 1
ATOM 1447 O O . ALA A 1 191 ? -23.660 -19.134 36.571 1.00 58.72 191 ALA A O 1
ATOM 1448 N N . ALA A 1 192 ? -23.971 -19.994 34.525 1.00 57.47 192 ALA A N 1
ATOM 1449 C CA . ALA A 1 192 ? -23.411 -21.316 34.795 1.00 57.47 192 ALA A CA 1
ATOM 1450 C C . ALA A 1 192 ? -22.572 -21.768 33.587 1.00 57.47 192 ALA A C 1
ATOM 1452 O O . ALA A 1 192 ? -23.124 -21.922 32.502 1.00 57.47 192 ALA A O 1
ATOM 1453 N N . GLY A 1 193 ? -21.260 -21.968 33.769 1.00 67.44 193 GLY A N 1
ATOM 1454 C CA . GLY A 1 193 ? -20.353 -22.464 32.717 1.00 67.44 193 GLY A CA 1
ATOM 1455 C C . GLY A 1 193 ? -19.192 -21.542 32.324 1.00 67.44 193 GLY A C 1
ATOM 1456 O O . GLY A 1 193 ? -18.405 -21.916 31.463 1.00 67.44 193 GLY A O 1
ATOM 1457 N N . ALA A 1 194 ? -19.048 -20.368 32.948 1.00 77.75 194 ALA A N 1
ATOM 1458 C CA . ALA A 1 194 ? -17.928 -19.467 32.674 1.00 77.75 194 ALA A CA 1
ATOM 1459 C C . ALA A 1 194 ? -16.589 -20.044 33.181 1.00 77.75 194 ALA A C 1
ATOM 1461 O O . ALA A 1 194 ? -16.275 -19.948 34.372 1.00 77.75 194 ALA A O 1
ATOM 1462 N N . ASP A 1 195 ? -15.786 -20.601 32.273 1.00 87.06 195 ASP A N 1
ATOM 1463 C CA . ASP A 1 195 ? -14.406 -21.005 32.552 1.00 87.06 195 ASP A CA 1
ATOM 1464 C C . ASP A 1 195 ? -13.464 -19.798 32.439 1.00 87.06 195 ASP A C 1
ATOM 1466 O O . ASP A 1 195 ? -12.961 -19.438 31.372 1.00 87.06 195 ASP A O 1
ATOM 1470 N N . CYS A 1 196 ? -13.232 -19.144 33.576 1.00 89.31 196 CYS A N 1
ATOM 1471 C CA . CYS A 1 196 ? -12.353 -17.983 33.621 1.00 89.31 196 CYS A CA 1
ATOM 1472 C C . CYS A 1 196 ? -10.868 -18.328 33.454 1.00 89.31 196 CYS A C 1
ATOM 1474 O O . CYS A 1 196 ? -10.110 -17.443 33.067 1.00 89.31 196 CYS A O 1
ATOM 1476 N N . ALA A 1 197 ? -10.452 -19.571 33.721 1.00 89.25 197 ALA A N 1
ATOM 1477 C CA . ALA A 1 197 ? -9.068 -19.982 33.508 1.00 89.25 197 ALA A CA 1
ATOM 1478 C C . ALA A 1 197 ? -8.792 -20.120 32.005 1.00 89.25 197 ALA A C 1
ATOM 1480 O O . ALA A 1 197 ? -7.816 -19.566 31.501 1.00 89.25 197 ALA A O 1
ATOM 1481 N N . ALA A 1 198 ? -9.696 -20.768 31.264 1.00 89.88 198 ALA A N 1
ATOM 1482 C CA . ALA A 1 198 ? -9.618 -20.821 29.805 1.00 89.88 198 ALA A CA 1
ATOM 1483 C C . ALA A 1 198 ? -9.685 -19.419 29.174 1.00 89.88 198 ALA A C 1
ATOM 1485 O O . ALA A 1 198 ? -8.901 -19.105 28.275 1.00 89.88 198 ALA A O 1
ATOM 1486 N N . LEU A 1 199 ? -10.569 -18.546 29.677 1.00 90.81 199 LEU A N 1
ATOM 1487 C CA . LEU A 1 199 ? -10.685 -17.166 29.197 1.00 90.81 199 LEU A CA 1
ATOM 1488 C C . LEU A 1 199 ? -9.402 -16.353 29.415 1.00 90.81 199 LEU A C 1
ATOM 1490 O O . LEU A 1 199 ? -9.064 -15.509 28.586 1.00 90.81 199 LEU A O 1
ATOM 1494 N N . GLU A 1 200 ? -8.682 -16.582 30.513 1.00 92.81 200 GLU A N 1
ATOM 1495 C CA . GLU A 1 200 ? -7.419 -15.899 30.788 1.00 92.81 200 GLU A CA 1
ATOM 1496 C C . GLU A 1 200 ? -6.353 -16.248 29.748 1.00 92.81 200 GLU A C 1
ATOM 1498 O O . GLU A 1 200 ? -5.794 -15.343 29.122 1.00 92.81 200 GLU A O 1
ATOM 1503 N N . TRP A 1 201 ? -6.142 -17.540 29.484 1.00 90.94 201 TRP A N 1
ATOM 1504 C CA . TRP A 1 201 ? -5.231 -18.000 28.431 1.00 90.94 201 TRP A CA 1
ATOM 1505 C C . TRP A 1 201 ? -5.639 -17.487 27.051 1.00 90.94 201 TRP A C 1
ATOM 1507 O O . TRP A 1 201 ? -4.793 -17.009 26.291 1.00 90.94 201 TRP A O 1
ATOM 1517 N N . PHE A 1 202 ? -6.938 -17.518 26.746 1.00 91.50 202 PHE A N 1
ATOM 1518 C CA . PHE A 1 202 ? -7.478 -16.964 25.510 1.00 91.50 202 PHE A CA 1
ATOM 1519 C C . PHE A 1 202 ? -7.172 -15.466 25.372 1.00 91.50 202 PHE A C 1
ATOM 1521 O O . PHE A 1 202 ? -6.669 -15.030 24.339 1.00 91.50 202 PHE A O 1
ATOM 1528 N N . THR A 1 203 ? -7.417 -14.682 26.425 1.00 91.88 203 THR A N 1
ATOM 1529 C CA . THR A 1 203 ? -7.188 -13.230 26.436 1.00 91.88 203 THR A CA 1
ATOM 1530 C C . THR A 1 203 ? -5.707 -12.902 26.278 1.00 91.88 203 THR A C 1
ATOM 1532 O O . THR A 1 203 ? -5.351 -12.007 25.513 1.00 91.88 203 THR A O 1
ATOM 1535 N N . LEU A 1 204 ? -4.832 -13.634 26.974 1.00 90.19 204 LEU A N 1
ATOM 1536 C CA . LEU A 1 204 ? -3.385 -13.490 26.838 1.00 90.19 204 LEU A CA 1
ATOM 1537 C C . LEU A 1 204 ? -2.946 -13.765 25.400 1.00 90.19 204 LEU A C 1
ATOM 1539 O O . LEU A 1 204 ? -2.267 -12.927 24.816 1.00 90.19 204 LEU A O 1
ATOM 1543 N N . GLY A 1 205 ? -3.397 -14.872 24.806 1.00 89.00 205 GLY A N 1
ATOM 1544 C CA . GLY A 1 205 ? -3.094 -15.209 23.417 1.00 89.00 205 GLY A CA 1
ATOM 1545 C C . GLY A 1 205 ? -3.619 -14.169 22.425 1.00 89.00 205 GLY A C 1
ATOM 1546 O O . GLY A 1 205 ? -2.873 -13.725 21.556 1.00 89.00 205 GLY A O 1
ATOM 1547 N N . ALA A 1 206 ? -4.872 -13.732 22.571 1.00 87.94 206 ALA A N 1
ATOM 1548 C CA . ALA A 1 206 ? -5.488 -12.739 21.691 1.00 87.94 206 ALA A CA 1
ATOM 1549 C C . ALA A 1 206 ? -4.773 -11.378 21.753 1.00 87.94 206 ALA A C 1
ATOM 1551 O O . ALA A 1 206 ? -4.574 -10.745 20.723 1.00 87.94 206 ALA A O 1
ATOM 1552 N N . LEU A 1 207 ? -4.343 -10.940 22.943 1.00 87.69 207 LEU A N 1
ATOM 1553 C CA . LEU A 1 207 ? -3.664 -9.651 23.127 1.00 87.69 207 LEU A CA 1
ATOM 1554 C C . LEU A 1 207 ? -2.149 -9.700 22.882 1.00 87.69 207 LEU A C 1
ATOM 1556 O O . LEU A 1 207 ? -1.548 -8.650 22.655 1.00 87.69 207 LEU A O 1
ATOM 1560 N N . GLN A 1 208 ? -1.521 -10.877 22.964 1.00 81.50 208 GLN A N 1
ATOM 1561 C CA . GLN A 1 208 ? -0.113 -11.073 22.603 1.00 81.50 208 GLN A CA 1
ATOM 1562 C C . GLN A 1 208 ? 0.090 -11.232 21.102 1.00 81.50 208 GLN A C 1
ATOM 1564 O O . GLN A 1 208 ? 1.171 -10.900 20.609 1.00 81.50 208 GLN A O 1
ATOM 1569 N N . ARG A 1 209 ? -0.924 -11.707 20.364 1.00 68.44 209 ARG A N 1
ATOM 1570 C CA . ARG A 1 209 ? -0.887 -11.651 18.904 1.00 68.44 209 ARG A CA 1
ATOM 1571 C C . ARG A 1 209 ? -0.687 -10.195 18.501 1.00 68.44 209 ARG A C 1
ATOM 1573 O O . ARG A 1 209 ? -1.572 -9.357 18.660 1.00 68.44 209 ARG A O 1
ATOM 1580 N N . ARG A 1 210 ? 0.486 -9.895 17.941 1.00 56.69 210 ARG A N 1
ATOM 1581 C CA . ARG A 1 210 ? 0.669 -8.724 17.084 1.00 56.69 210 ARG A CA 1
ATOM 1582 C C . ARG A 1 210 ? -0.127 -9.003 15.819 1.00 56.69 210 ARG A C 1
ATOM 1584 O O . ARG A 1 210 ? 0.434 -9.384 14.809 1.00 56.69 210 ARG A O 1
ATOM 1591 N N . ALA A 1 211 ? -1.444 -8.875 15.900 1.00 50.38 211 ALA A N 1
ATOM 1592 C CA . ALA A 1 211 ? -2.337 -9.157 14.789 1.00 50.38 211 ALA A CA 1
ATOM 1593 C C . ALA A 1 211 ? -2.393 -8.008 13.770 1.00 50.38 211 ALA A C 1
ATOM 1595 O O . ALA A 1 211 ? -3.343 -7.883 13.010 1.00 50.38 211 ALA A O 1
ATOM 1596 N N . PHE A 1 212 ? -1.342 -7.190 13.715 1.00 50.41 212 PHE A N 1
ATOM 1597 C CA . PHE A 1 212 ? -0.848 -6.791 12.411 1.00 50.41 212 PHE A CA 1
ATOM 1598 C C . PHE A 1 212 ? -0.015 -7.957 11.882 1.00 50.41 212 PHE A C 1
ATOM 1600 O O . PHE A 1 212 ? 1.215 -7.902 11.873 1.00 50.41 212 PHE A O 1
ATOM 1607 N N . ASP A 1 213 ? -0.686 -8.998 11.381 1.00 45.50 213 ASP A N 1
ATOM 1608 C CA . ASP A 1 213 ? -0.125 -9.576 10.169 1.00 45.50 213 ASP A CA 1
ATOM 1609 C C . ASP A 1 213 ? -0.014 -8.399 9.195 1.00 45.50 213 ASP A C 1
ATOM 1611 O O . ASP A 1 213 ? -0.927 -7.574 9.098 1.00 45.50 213 ASP A O 1
ATOM 1615 N N . ALA A 1 214 ? 1.139 -8.235 8.550 1.00 43.56 214 ALA A N 1
ATOM 1616 C CA . ALA A 1 214 ? 1.442 -7.121 7.649 1.00 43.56 214 ALA A CA 1
ATOM 1617 C C . ALA A 1 214 ? 0.598 -7.161 6.349 1.00 43.56 214 ALA A C 1
ATOM 1619 O O . ALA A 1 214 ? 1.081 -6.870 5.257 1.00 43.56 214 ALA A O 1
ATOM 1620 N N . SER A 1 215 ? -0.666 -7.564 6.453 1.00 46.25 215 SER A N 1
ATOM 1621 C CA . SER A 1 215 ? -1.566 -7.957 5.388 1.00 46.25 215 SER A CA 1
ATOM 1622 C C . SER A 1 215 ? -2.965 -7.370 5.583 1.00 46.25 215 SER A C 1
ATOM 1624 O O . SER A 1 215 ? -3.931 -8.115 5.581 1.00 46.25 215 SER A O 1
ATOM 1626 N N . GLU A 1 216 ? -3.117 -6.050 5.686 1.00 51.06 216 GLU A N 1
ATOM 1627 C CA . GLU A 1 216 ? -4.393 -5.423 5.271 1.00 51.06 216 GLU A CA 1
ATOM 1628 C C . GLU A 1 216 ? -4.211 -4.157 4.420 1.00 51.06 216 GLU A C 1
ATOM 1630 O O . GLU A 1 216 ? -5.085 -3.813 3.627 1.00 51.06 216 GLU A O 1
ATOM 1635 N N . GLY A 1 217 ? -3.030 -3.534 4.433 1.00 61.75 217 GLY A N 1
ATOM 1636 C CA . GLY A 1 217 ? -2.645 -2.561 3.414 1.00 61.75 217 GLY A CA 1
ATOM 1637 C C . GLY A 1 217 ? -1.872 -3.221 2.277 1.00 61.75 217 GLY A C 1
ATOM 1638 O O . GLY A 1 217 ? -0.649 -3.156 2.278 1.00 61.75 217 GLY A O 1
ATOM 1639 N N . VAL A 1 218 ? -2.546 -3.811 1.280 1.00 76.88 218 VAL A N 1
ATOM 1640 C CA . VAL A 1 218 ? -1.861 -4.355 0.077 1.00 76.88 218 VAL A CA 1
ATOM 1641 C C . VAL A 1 218 ? -1.074 -3.288 -0.696 1.00 76.88 218 VAL A C 1
ATOM 1643 O O . VAL A 1 218 ? -0.226 -3.625 -1.511 1.00 76.88 218 VAL A O 1
ATOM 1646 N N . ALA A 1 219 ? -1.347 -2.004 -0.449 1.00 86.56 219 ALA A N 1
ATOM 1647 C CA . ALA A 1 219 ? -0.666 -0.866 -1.055 1.00 86.56 219 ALA A CA 1
ATOM 1648 C C . ALA A 1 219 ? -0.541 0.300 -0.054 1.00 86.56 219 ALA A C 1
ATOM 1650 O O . ALA A 1 219 ? -1.105 1.374 -0.262 1.00 86.56 219 ALA A O 1
ATOM 1651 N N . LEU A 1 220 ? 0.160 0.083 1.068 1.00 82.38 220 LEU A N 1
ATOM 1652 C CA . LEU A 1 220 ? 0.289 1.074 2.148 1.00 82.38 220 LEU A CA 1
ATOM 1653 C C . LEU A 1 220 ? 0.854 2.422 1.670 1.00 82.38 220 LEU A C 1
ATOM 1655 O O . LEU A 1 220 ? 0.330 3.469 2.048 1.00 82.38 220 LEU A O 1
ATOM 1659 N N . HIS A 1 221 ? 1.893 2.412 0.829 1.00 87.62 221 HIS A N 1
ATOM 1660 C CA . HIS A 1 221 ? 2.486 3.643 0.296 1.00 87.62 221 HIS A CA 1
ATOM 1661 C C . HIS A 1 221 ? 1.481 4.451 -0.528 1.00 87.62 221 HIS A C 1
ATOM 1663 O O . HIS A 1 221 ? 1.328 5.647 -0.295 1.00 87.62 221 HIS A O 1
ATOM 1669 N N . VAL A 1 222 ? 0.708 3.794 -1.399 1.00 89.81 222 VAL A N 1
ATOM 1670 C CA . VAL A 1 222 ? -0.359 4.458 -2.167 1.00 89.81 222 VAL A CA 1
ATOM 1671 C C . VAL A 1 222 ? -1.472 4.958 -1.253 1.00 89.81 222 VAL A C 1
ATOM 1673 O O . VAL A 1 222 ? -1.951 6.073 -1.432 1.00 89.81 222 VAL A O 1
ATOM 1676 N N . ALA A 1 223 ? -1.868 4.178 -0.244 1.00 85.44 223 ALA A N 1
ATOM 1677 C CA . ALA A 1 223 ? -2.881 4.608 0.715 1.00 85.44 223 ALA A CA 1
ATOM 1678 C C . ALA A 1 223 ? -2.460 5.899 1.440 1.00 85.44 223 ALA A C 1
ATOM 1680 O O . ALA A 1 223 ? -3.267 6.815 1.552 1.00 85.44 223 ALA A O 1
ATOM 1681 N N . ARG A 1 224 ? -1.190 6.013 1.853 1.00 82.25 224 ARG A N 1
ATOM 1682 C CA . ARG A 1 224 ? -0.638 7.241 2.457 1.00 82.25 224 ARG A CA 1
ATOM 1683 C C . ARG A 1 224 ? -0.622 8.422 1.486 1.00 82.25 224 ARG A C 1
ATOM 1685 O O . ARG A 1 224 ? -0.907 9.538 1.901 1.00 82.25 224 ARG A O 1
ATOM 1692 N N . GLN A 1 225 ? -0.310 8.187 0.211 1.00 85.25 225 GLN A N 1
ATOM 1693 C CA . GLN A 1 225 ? -0.325 9.237 -0.814 1.00 85.25 225 GLN A CA 1
ATOM 1694 C C . GLN A 1 225 ? -1.748 9.740 -1.113 1.00 85.25 225 GLN A C 1
ATOM 1696 O O . GLN A 1 225 ? -1.944 10.930 -1.340 1.00 85.25 225 GLN A O 1
ATOM 1701 N N . LEU A 1 226 ? -2.740 8.844 -1.113 1.00 84.94 226 LEU A N 1
ATOM 1702 C CA . LEU A 1 226 ? -4.132 9.159 -1.453 1.00 84.94 226 LEU A CA 1
ATOM 1703 C C . LEU A 1 226 ? -4.968 9.678 -0.276 1.00 84.94 226 LEU A C 1
ATOM 1705 O O . LEU A 1 226 ? -6.025 10.264 -0.508 1.00 84.94 226 LEU A O 1
ATOM 1709 N N . LEU A 1 227 ? -4.528 9.461 0.966 1.00 78.69 227 LEU A N 1
ATOM 1710 C CA . LEU A 1 227 ? -5.251 9.849 2.183 1.00 78.69 227 LEU A CA 1
ATOM 1711 C C . LEU A 1 227 ? -4.476 10.879 3.031 1.00 78.69 227 LEU A C 1
ATOM 1713 O O . LEU A 1 227 ? -4.232 10.619 4.210 1.00 78.69 227 LEU A O 1
ATOM 1717 N N . PRO A 1 228 ? -4.083 12.047 2.481 1.00 65.88 228 PRO A N 1
ATOM 1718 C CA . PRO A 1 228 ? -3.403 13.072 3.270 1.00 65.88 228 PRO A CA 1
ATOM 1719 C C . PRO A 1 228 ? -4.337 13.761 4.285 1.00 65.88 228 PRO A C 1
ATOM 1721 O O . PRO A 1 228 ? -3.850 14.237 5.304 1.00 65.88 228 PRO A O 1
ATOM 1724 N N . ASP A 1 229 ? -5.659 13.767 4.045 1.00 59.94 229 ASP A N 1
ATOM 1725 C CA . ASP A 1 229 ? -6.675 14.366 4.923 1.00 59.94 229 ASP A CA 1
ATOM 1726 C C . ASP A 1 229 ? -7.765 13.352 5.323 1.00 59.94 229 ASP A C 1
ATOM 1728 O O . ASP A 1 229 ? -8.434 12.740 4.484 1.00 59.94 229 ASP A O 1
ATOM 1732 N N . THR A 1 230 ? -8.014 13.232 6.630 1.00 56.94 230 THR A N 1
ATOM 1733 C CA . THR A 1 230 ? -8.983 12.307 7.258 1.00 56.94 230 THR A CA 1
ATOM 1734 C C . THR A 1 230 ? -10.454 12.605 6.938 1.00 56.94 230 THR A C 1
ATOM 1736 O O . THR A 1 230 ? -11.340 11.853 7.342 1.00 56.94 230 THR A O 1
ATOM 1739 N N . LYS A 1 231 ? -10.745 13.684 6.197 1.00 58.38 231 LYS A N 1
ATOM 1740 C CA . LYS A 1 231 ? -12.118 14.116 5.874 1.00 58.38 231 LYS A CA 1
ATOM 1741 C C . LYS A 1 231 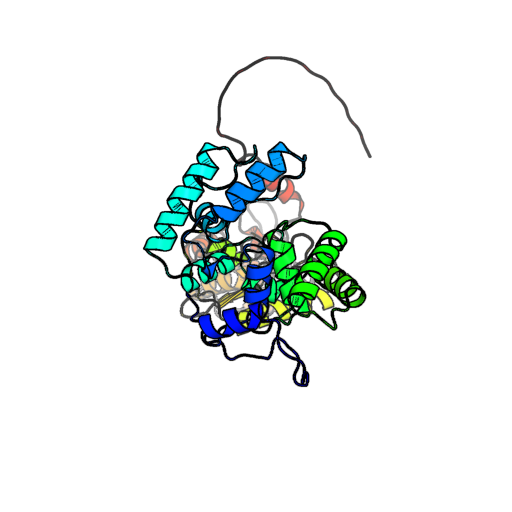? -12.762 13.324 4.733 1.00 58.38 231 LYS A C 1
ATOM 1743 O O . LYS A 1 231 ? -13.986 13.331 4.602 1.00 58.38 231 LYS A O 1
ATOM 1748 N N . THR A 1 232 ? -11.974 12.637 3.908 1.00 57.38 232 THR A N 1
ATOM 1749 C CA . THR A 1 232 ? -12.483 11.812 2.801 1.00 57.38 232 THR A CA 1
ATOM 1750 C C . THR A 1 232 ? -12.712 10.371 3.249 1.00 57.38 232 THR A C 1
ATOM 1752 O O . THR A 1 232 ? -11.770 9.618 3.464 1.00 57.38 232 THR A O 1
ATOM 1755 N N . ALA A 1 233 ? -13.980 9.960 3.349 1.00 68.94 233 ALA A N 1
ATOM 1756 C CA . ALA A 1 233 ? -14.355 8.639 3.863 1.00 68.94 233 ALA A CA 1
ATOM 1757 C C . ALA A 1 233 ? -14.018 7.464 2.919 1.00 68.94 233 ALA A C 1
ATOM 1759 O O . ALA A 1 233 ? -14.039 6.308 3.342 1.00 68.94 233 ALA A O 1
ATOM 1760 N N . THR A 1 234 ? -13.784 7.709 1.623 1.00 76.19 234 THR A N 1
ATOM 1761 C CA . THR A 1 234 ? -13.441 6.669 0.635 1.00 76.19 234 THR A CA 1
ATOM 1762 C C . THR A 1 234 ? -12.759 7.295 -0.585 1.00 76.19 234 THR A C 1
ATOM 1764 O O . THR A 1 234 ? -13.289 8.248 -1.152 1.00 76.19 234 THR A O 1
ATOM 1767 N N . VAL A 1 235 ? -11.629 6.731 -1.025 1.00 83.25 235 VAL A N 1
ATOM 1768 C CA . VAL A 1 235 ? -10.929 7.119 -2.263 1.00 83.25 235 VAL A CA 1
ATOM 1769 C C . VAL A 1 235 ? -10.895 5.924 -3.212 1.00 83.25 235 VAL A C 1
ATOM 1771 O O . VAL A 1 235 ? -10.492 4.830 -2.821 1.00 83.25 235 VAL A O 1
ATOM 1774 N N . ARG A 1 236 ? -11.332 6.120 -4.461 1.00 86.81 236 ARG A N 1
ATOM 1775 C CA . ARG A 1 236 ? -11.219 5.107 -5.518 1.00 86.81 236 ARG A CA 1
ATOM 1776 C C . ARG A 1 236 ? -9.889 5.290 -6.244 1.00 86.81 236 ARG A C 1
ATOM 1778 O O . ARG A 1 236 ? -9.637 6.372 -6.762 1.00 86.81 236 ARG A O 1
ATOM 1785 N N . SER A 1 237 ? -9.076 4.239 -6.302 1.00 91.12 237 SER A N 1
ATOM 1786 C CA . SER A 1 237 ? -7.819 4.208 -7.057 1.00 91.12 237 SER A CA 1
ATOM 1787 C C . SER A 1 237 ? -7.927 3.318 -8.298 1.00 91.12 237 SER A C 1
ATOM 1789 O O . SER A 1 237 ? -8.918 2.611 -8.487 1.00 91.12 237 SER A O 1
ATOM 1791 N N . THR A 1 238 ? -6.892 3.357 -9.135 1.00 95.44 238 THR A N 1
ATOM 1792 C CA . THR A 1 238 ? -6.711 2.493 -10.313 1.00 95.44 238 THR A CA 1
ATOM 1793 C C . THR A 1 238 ? -6.071 1.144 -9.968 1.00 95.44 238 THR A C 1
ATOM 1795 O O . THR A 1 238 ? -5.912 0.294 -10.841 1.00 95.44 238 THR A O 1
ATOM 1798 N N . LEU A 1 239 ? -5.701 0.924 -8.698 1.00 94.25 239 LEU A N 1
ATOM 1799 C CA . LEU A 1 239 ? -5.015 -0.295 -8.282 1.00 94.25 239 LEU A CA 1
ATOM 1800 C C . LEU A 1 239 ? -5.899 -1.524 -8.486 1.00 94.25 239 LEU A C 1
ATOM 1802 O O . LEU A 1 239 ? -7.003 -1.632 -7.947 1.00 94.25 239 LEU A O 1
ATOM 1806 N N . HIS A 1 240 ? -5.359 -2.510 -9.190 1.00 95.00 240 HIS A N 1
ATOM 1807 C CA . HIS A 1 240 ? -6.008 -3.788 -9.397 1.00 95.00 240 HIS A CA 1
ATOM 1808 C C . HIS A 1 240 ? -5.601 -4.756 -8.280 1.00 95.00 240 HIS A C 1
ATOM 1810 O O . HIS A 1 240 ? -4.500 -5.306 -8.276 1.00 95.00 240 HIS A O 1
ATOM 1816 N N . ALA A 1 241 ? -6.494 -4.986 -7.312 1.00 88.88 241 ALA A N 1
ATOM 1817 C CA . ALA A 1 241 ? -6.165 -5.718 -6.084 1.00 88.88 241 ALA A CA 1
ATOM 1818 C C . ALA A 1 241 ? -5.546 -7.122 -6.298 1.00 88.88 241 ALA A C 1
ATOM 1820 O O . ALA A 1 241 ? -4.585 -7.445 -5.595 1.00 88.88 241 ALA A O 1
ATOM 1821 N N . PRO A 1 242 ? -6.017 -7.970 -7.239 1.00 91.50 242 PRO A N 1
ATOM 1822 C CA . PRO A 1 242 ? -5.346 -9.238 -7.534 1.00 91.50 242 PRO A CA 1
ATOM 1823 C C . PRO A 1 242 ? -3.905 -9.060 -8.030 1.00 91.50 242 PRO A C 1
ATOM 1825 O O . PRO A 1 242 ? -3.011 -9.774 -7.582 1.00 91.50 242 PRO A O 1
ATOM 1828 N N . LEU A 1 243 ? -3.668 -8.076 -8.904 1.00 95.56 243 LEU A N 1
ATOM 1829 C CA . LEU A 1 243 ? -2.342 -7.802 -9.464 1.00 95.56 243 LEU A CA 1
ATOM 1830 C C . LEU A 1 243 ? -1.399 -7.214 -8.411 1.00 95.56 243 LEU A C 1
ATOM 1832 O O . LEU A 1 243 ? -0.248 -7.627 -8.330 1.00 95.56 243 LEU A O 1
ATOM 1836 N N . GLN A 1 244 ? -1.902 -6.318 -7.559 1.00 94.44 244 GLN A N 1
ATOM 1837 C CA . GLN A 1 244 ? -1.158 -5.771 -6.426 1.00 94.44 244 GLN A CA 1
ATOM 1838 C C . GLN A 1 244 ? -0.640 -6.886 -5.506 1.00 94.44 244 GLN A C 1
ATOM 1840 O O . GLN A 1 244 ? 0.548 -6.932 -5.189 1.00 94.44 244 GLN A O 1
ATOM 1845 N N . ARG A 1 245 ? -1.519 -7.819 -5.110 1.00 90.50 245 ARG A N 1
ATOM 1846 C CA . ARG A 1 245 ? -1.138 -8.956 -4.255 1.00 90.50 245 ARG A CA 1
ATOM 1847 C C . ARG A 1 245 ? -0.137 -9.872 -4.947 1.00 90.50 245 ARG A C 1
ATOM 1849 O O . ARG A 1 245 ? 0.822 -10.303 -4.315 1.00 90.50 245 ARG A O 1
ATOM 1856 N N . PHE A 1 246 ? -0.344 -10.146 -6.234 1.00 93.94 246 PHE A N 1
ATOM 1857 C CA . PHE A 1 246 ? 0.577 -10.954 -7.028 1.00 93.94 246 PHE A CA 1
ATOM 1858 C C . PHE A 1 246 ? 1.974 -10.320 -7.107 1.00 93.94 246 PHE A C 1
ATOM 1860 O O . PHE A 1 246 ? 2.966 -11.002 -6.850 1.00 93.94 246 PHE A O 1
ATOM 1867 N N . ALA A 1 247 ? 2.058 -9.018 -7.391 1.00 95.06 247 ALA A N 1
ATOM 1868 C CA . ALA A 1 247 ? 3.320 -8.284 -7.458 1.00 95.06 247 ALA A CA 1
ATOM 1869 C C . ALA A 1 247 ? 4.052 -8.294 -6.107 1.00 95.06 247 ALA A C 1
ATOM 1871 O O . ALA A 1 247 ? 5.244 -8.596 -6.053 1.00 95.06 247 ALA A O 1
ATOM 1872 N N . GLN A 1 248 ? 3.331 -8.040 -5.009 1.00 91.44 248 GLN A N 1
ATOM 1873 C CA . GLN A 1 248 ? 3.893 -8.067 -3.658 1.00 91.44 248 GLN A CA 1
ATOM 1874 C C . GLN A 1 248 ? 4.417 -9.462 -3.287 1.00 91.44 248 GLN A C 1
ATOM 1876 O O . GLN A 1 248 ? 5.547 -9.590 -2.815 1.00 91.44 248 GLN A O 1
ATOM 1881 N N . ALA A 1 249 ? 3.624 -10.512 -3.521 1.00 90.81 249 ALA A N 1
ATOM 1882 C CA . ALA A 1 249 ? 4.020 -11.886 -3.227 1.00 90.81 249 ALA A CA 1
ATOM 1883 C C . ALA A 1 249 ? 5.243 -12.318 -4.051 1.00 90.81 249 ALA A C 1
ATOM 1885 O O . ALA A 1 249 ? 6.179 -12.896 -3.499 1.00 90.81 249 ALA A O 1
ATOM 1886 N N . THR A 1 250 ? 5.264 -11.976 -5.343 1.00 94.19 250 THR A N 1
ATOM 1887 C CA . THR A 1 250 ? 6.383 -12.273 -6.250 1.00 94.19 250 THR A CA 1
ATOM 1888 C C . THR A 1 250 ? 7.666 -11.586 -5.790 1.00 94.19 250 THR A C 1
ATOM 1890 O O . THR A 1 250 ? 8.700 -12.241 -5.679 1.00 94.19 250 THR A O 1
ATOM 1893 N N . LEU A 1 251 ? 7.604 -10.291 -5.452 1.00 93.19 251 LEU A N 1
ATOM 1894 C CA . LEU A 1 251 ? 8.757 -9.551 -4.934 1.00 93.19 251 LEU A CA 1
ATOM 1895 C C . LEU A 1 251 ? 9.301 -10.194 -3.653 1.00 93.19 251 LEU A C 1
ATOM 1897 O O . LEU A 1 251 ? 10.499 -10.444 -3.538 1.00 93.19 251 LEU A O 1
ATOM 1901 N N . GLN A 1 252 ? 8.419 -10.495 -2.697 1.00 90.50 252 GLN A N 1
ATOM 1902 C CA . GLN A 1 252 ? 8.822 -11.119 -1.440 1.00 90.50 252 GLN A CA 1
ATOM 1903 C C . GLN A 1 252 ? 9.425 -12.509 -1.647 1.00 90.50 252 GLN A C 1
ATOM 1905 O O . GLN A 1 252 ? 10.379 -12.865 -0.962 1.00 90.50 252 GLN A O 1
ATOM 1910 N N . GLN A 1 253 ? 8.884 -13.310 -2.566 1.00 92.12 253 GLN A N 1
ATOM 1911 C CA . GLN A 1 253 ? 9.458 -14.610 -2.897 1.00 92.12 253 GLN A CA 1
ATOM 1912 C C . GLN A 1 253 ? 10.880 -14.460 -3.451 1.00 92.12 253 GLN A C 1
ATOM 1914 O O . GLN A 1 253 ? 11.799 -15.086 -2.929 1.00 92.12 253 GLN A O 1
ATOM 1919 N N . GLN A 1 254 ? 11.072 -13.585 -4.439 1.00 93.81 254 GLN A N 1
ATOM 1920 C CA . GLN A 1 254 ? 12.376 -13.367 -5.066 1.00 93.81 254 GLN A CA 1
ATOM 1921 C C . GLN A 1 254 ? 13.425 -12.846 -4.076 1.00 93.81 254 GLN A C 1
ATOM 1923 O O . GLN A 1 254 ? 14.563 -13.306 -4.071 1.00 93.81 254 GLN A O 1
ATOM 1928 N N . LEU A 1 255 ? 13.049 -11.943 -3.170 1.00 91.88 255 LEU A N 1
ATOM 1929 C CA . LEU A 1 255 ? 13.979 -11.443 -2.156 1.00 91.88 255 LEU A CA 1
ATOM 1930 C C . LEU A 1 255 ? 14.382 -12.508 -1.133 1.00 91.88 255 LEU A C 1
ATOM 1932 O O . LEU A 1 255 ? 15.532 -12.524 -0.702 1.00 91.88 255 LEU A O 1
ATOM 1936 N N . ARG A 1 256 ? 13.484 -13.438 -0.782 1.00 91.19 256 ARG A N 1
ATOM 1937 C CA . ARG A 1 256 ? 13.853 -14.590 0.058 1.00 91.19 256 ARG A CA 1
ATOM 1938 C C . ARG A 1 256 ? 14.850 -15.506 -0.649 1.00 91.19 256 ARG A C 1
ATOM 1940 O O . ARG A 1 256 ? 15.782 -15.979 -0.011 1.00 91.19 256 ARG A O 1
ATOM 1947 N N . GLU A 1 257 ? 14.685 -15.731 -1.952 1.00 92.00 257 GLU A N 1
ATOM 1948 C CA . GLU A 1 257 ? 15.625 -16.524 -2.763 1.00 92.00 257 GLU A CA 1
ATOM 1949 C C . GLU A 1 257 ? 17.008 -15.849 -2.877 1.00 92.00 257 GLU A C 1
ATOM 1951 O O . GLU A 1 257 ? 18.033 -16.524 -2.985 1.00 92.00 257 GLU A O 1
ATOM 1956 N N . LEU A 1 258 ? 17.049 -14.516 -2.801 1.00 90.94 258 LEU A N 1
ATOM 1957 C CA . LEU A 1 258 ? 18.272 -13.708 -2.814 1.00 90.94 258 LEU A CA 1
ATOM 1958 C C . LEU A 1 258 ? 18.842 -13.422 -1.414 1.00 90.94 258 LEU A C 1
ATOM 1960 O O . LEU A 1 258 ? 19.850 -12.715 -1.299 1.00 90.94 258 LEU A O 1
ATOM 1964 N N . ALA A 1 259 ? 18.247 -13.977 -0.355 1.00 86.44 259 ALA A N 1
ATOM 1965 C CA . ALA A 1 259 ? 18.720 -13.781 1.008 1.00 86.44 259 ALA A CA 1
ATOM 1966 C C . ALA A 1 259 ? 20.197 -14.194 1.146 1.00 86.44 259 ALA A C 1
ATOM 1968 O O . ALA A 1 259 ? 20.638 -15.222 0.630 1.00 86.44 259 ALA A O 1
ATOM 1969 N N . GLY A 1 260 ? 20.986 -13.357 1.824 1.00 84.75 260 GLY A N 1
ATOM 1970 C CA . GLY A 1 260 ? 22.431 -13.557 1.977 1.00 84.75 260 GLY A CA 1
ATOM 1971 C C . GLY A 1 260 ? 23.280 -13.115 0.776 1.00 84.75 260 GLY A C 1
ATOM 1972 O O . GLY A 1 260 ? 24.501 -13.214 0.840 1.00 84.75 260 GLY A O 1
ATOM 1973 N N . ARG A 1 261 ? 22.676 -12.576 -0.295 1.00 89.25 261 ARG A N 1
ATOM 1974 C CA . ARG A 1 261 ? 23.395 -11.993 -1.450 1.00 89.25 261 ARG A CA 1
ATOM 1975 C C . ARG A 1 261 ? 23.499 -10.468 -1.401 1.00 89.25 261 ARG A C 1
ATOM 1977 O O . ARG A 1 261 ? 23.679 -9.834 -2.436 1.00 89.25 261 ARG A O 1
ATOM 1984 N N . ASN A 1 262 ? 23.375 -9.887 -0.207 1.00 86.56 262 ASN A N 1
ATOM 1985 C CA . ASN A 1 262 ? 23.411 -8.438 0.015 1.00 86.56 262 ASN A CA 1
ATOM 1986 C C . ASN A 1 262 ? 22.317 -7.667 -0.760 1.00 86.56 262 ASN A C 1
ATOM 1988 O O . ASN A 1 262 ? 22.516 -6.521 -1.164 1.00 86.56 262 ASN A O 1
ATOM 1992 N N . VAL A 1 263 ? 21.172 -8.322 -0.990 1.00 88.44 263 VAL A N 1
ATOM 1993 C CA . VAL A 1 263 ? 19.955 -7.728 -1.556 1.00 88.44 263 VAL A CA 1
ATOM 1994 C C . VAL A 1 263 ? 18.979 -7.504 -0.408 1.00 88.44 263 VAL A C 1
ATOM 1996 O O . VAL A 1 263 ? 18.509 -8.464 0.196 1.00 88.44 263 VAL A O 1
ATOM 1999 N N . GLU A 1 264 ? 18.715 -6.239 -0.095 1.00 84.00 264 GLU A N 1
ATOM 2000 C CA . GLU A 1 264 ? 17.984 -5.847 1.120 1.00 84.00 264 GLU A CA 1
ATOM 2001 C C . GLU A 1 264 ? 16.569 -5.333 0.840 1.00 84.00 264 GLU A C 1
ATOM 2003 O O . GLU A 1 264 ? 15.757 -5.263 1.756 1.00 84.00 264 GLU A O 1
ATOM 2008 N N . ASP A 1 265 ? 16.251 -4.968 -0.406 1.00 90.56 265 ASP A N 1
ATOM 2009 C CA . ASP A 1 265 ? 14.904 -4.531 -0.767 1.00 90.56 265 ASP A CA 1
ATOM 2010 C C . ASP A 1 265 ? 14.648 -4.581 -2.282 1.00 90.56 265 ASP A C 1
ATOM 2012 O O . ASP A 1 265 ? 15.553 -4.824 -3.084 1.00 90.56 265 ASP A O 1
ATOM 2016 N N . GLY A 1 266 ? 13.407 -4.298 -2.677 1.00 91.19 266 GLY A N 1
ATOM 2017 C CA . GLY A 1 266 ? 13.015 -4.031 -4.051 1.00 91.19 266 GLY A CA 1
ATOM 2018 C C . GLY A 1 266 ? 11.687 -3.278 -4.141 1.00 91.19 266 GLY A C 1
ATOM 2019 O O . GLY A 1 266 ? 10.967 -3.112 -3.159 1.00 91.19 266 GLY A O 1
ATOM 2020 N N . ALA A 1 267 ? 11.372 -2.821 -5.349 1.00 94.38 267 ALA A N 1
ATOM 2021 C CA . ALA A 1 267 ? 10.145 -2.099 -5.660 1.00 94.38 267 ALA A CA 1
ATOM 2022 C C . ALA A 1 267 ? 9.566 -2.598 -6.986 1.00 94.38 267 ALA A C 1
ATOM 2024 O O . ALA A 1 267 ? 10.309 -3.014 -7.878 1.00 94.38 267 ALA A O 1
ATOM 2025 N N . VAL A 1 268 ? 8.240 -2.549 -7.120 1.00 96.25 268 VAL A N 1
ATOM 2026 C CA . VAL A 1 268 ? 7.533 -2.945 -8.346 1.00 96.25 268 VAL A CA 1
ATOM 2027 C C . VAL A 1 268 ? 6.467 -1.909 -8.677 1.00 96.25 268 VAL A C 1
ATOM 2029 O O . VAL A 1 268 ? 5.611 -1.605 -7.849 1.00 96.25 268 VAL A O 1
ATOM 2032 N N . LEU A 1 269 ? 6.492 -1.411 -9.911 1.00 96.69 269 LEU A N 1
ATOM 2033 C CA . LEU A 1 269 ? 5.460 -0.553 -10.483 1.00 96.69 269 LEU A CA 1
ATOM 2034 C C . LEU A 1 269 ? 4.893 -1.239 -11.725 1.00 96.69 269 LEU A C 1
ATOM 2036 O O . LEU A 1 269 ? 5.655 -1.654 -12.597 1.00 96.69 269 LEU A O 1
ATOM 2040 N N . VAL A 1 270 ? 3.569 -1.354 -11.810 1.00 97.81 270 VAL A N 1
ATOM 2041 C CA . VAL A 1 270 ? 2.882 -1.883 -12.993 1.00 97.81 270 VAL A CA 1
ATOM 2042 C C . VAL A 1 270 ? 1.916 -0.836 -13.517 1.00 97.81 270 VAL A C 1
ATOM 2044 O O . VAL A 1 270 ? 1.065 -0.346 -12.773 1.00 97.81 270 VAL A O 1
ATOM 2047 N N . LEU A 1 271 ? 2.057 -0.519 -14.800 1.00 97.62 271 LEU A N 1
ATOM 2048 C CA . LEU A 1 271 ? 1.255 0.470 -15.507 1.00 97.62 271 LEU A CA 1
ATOM 2049 C C . LEU A 1 271 ? 0.418 -0.211 -16.589 1.00 97.62 271 LEU A C 1
ATOM 2051 O O . LEU A 1 271 ? 0.869 -1.177 -17.208 1.00 97.62 271 LEU A O 1
ATOM 2055 N N . ASP A 1 272 ? -0.770 0.323 -16.848 1.00 97.69 272 ASP A N 1
ATOM 2056 C CA . ASP A 1 272 ? -1.434 0.104 -18.127 1.00 97.69 272 ASP A CA 1
ATOM 2057 C C . ASP A 1 272 ? -0.710 0.914 -19.215 1.00 97.69 272 ASP A C 1
ATOM 2059 O O . ASP A 1 272 ? -0.508 2.120 -19.074 1.00 97.69 272 ASP A O 1
ATOM 2063 N N . ASN A 1 273 ? -0.300 0.265 -20.305 1.00 96.12 273 ASN A N 1
ATOM 2064 C CA . ASN A 1 273 ? 0.500 0.920 -21.346 1.00 96.12 273 ASN A CA 1
ATOM 2065 C C . ASN A 1 273 ? -0.295 1.932 -22.185 1.00 96.12 273 ASN A C 1
ATOM 2067 O O . ASN A 1 273 ? 0.313 2.816 -22.786 1.00 96.12 273 ASN A O 1
ATOM 2071 N N . ALA A 1 274 ? -1.618 1.780 -22.287 1.00 96.38 274 ALA A N 1
ATOM 2072 C CA . ALA A 1 274 ? -2.452 2.639 -23.120 1.00 96.38 274 ALA A CA 1
ATOM 2073 C C . ALA A 1 274 ? -2.925 3.877 -22.349 1.00 96.38 274 ALA A C 1
ATOM 2075 O O . ALA A 1 274 ? -2.868 4.984 -22.882 1.00 96.38 274 ALA A O 1
ATOM 2076 N N . SER A 1 275 ? -3.381 3.698 -21.106 1.00 96.94 275 SER A N 1
ATOM 2077 C CA . SER A 1 275 ? -3.892 4.781 -20.260 1.00 96.94 275 SER A CA 1
ATOM 2078 C C . SER A 1 275 ? -2.822 5.422 -19.375 1.00 96.94 275 SER A C 1
ATOM 2080 O O . SER A 1 275 ? -2.985 6.568 -18.958 1.00 96.94 275 SER A O 1
ATOM 2082 N N . GLY A 1 276 ? -1.731 4.709 -19.078 1.00 95.19 276 GLY A N 1
ATOM 2083 C CA . GLY A 1 276 ? -0.731 5.124 -18.092 1.00 95.19 276 GLY A CA 1
ATOM 2084 C C . GLY A 1 276 ? -1.192 4.956 -16.641 1.00 95.19 276 GLY A C 1
ATOM 2085 O O . GLY A 1 276 ? -0.506 5.412 -15.726 1.00 95.19 276 GLY A O 1
ATOM 2086 N N . GLU A 1 277 ? -2.348 4.328 -16.403 1.00 96.94 277 GLU A N 1
ATOM 2087 C CA . GLU A 1 277 ? -2.874 4.115 -15.056 1.00 96.94 277 GLU A CA 1
ATOM 2088 C C . GLU A 1 277 ? -1.984 3.169 -14.245 1.00 96.94 277 GLU A C 1
ATOM 2090 O O . GLU A 1 277 ? -1.494 2.153 -14.740 1.00 96.94 277 GLU A O 1
ATOM 2095 N N . VAL A 1 278 ? -1.813 3.477 -12.958 1.00 97.06 278 VAL A N 1
ATOM 2096 C CA . VAL A 1 278 ? -1.069 2.623 -12.028 1.00 97.06 278 VAL A CA 1
ATOM 2097 C C . VAL A 1 278 ? -1.958 1.464 -11.593 1.00 97.06 278 VAL A C 1
ATOM 2099 O O . VAL A 1 278 ? -2.928 1.663 -10.860 1.00 97.06 278 VAL A O 1
ATOM 2102 N N . LEU A 1 279 ? -1.609 0.248 -12.005 1.00 97.00 279 LEU A N 1
ATOM 2103 C CA . LEU A 1 279 ? -2.354 -0.969 -11.678 1.00 97.00 279 LEU A CA 1
ATOM 2104 C C . LEU A 1 279 ? -1.798 -1.683 -10.441 1.00 97.00 279 LEU A C 1
ATOM 2106 O O . LEU A 1 279 ? -2.558 -2.323 -9.712 1.00 97.00 279 LEU A O 1
ATOM 2110 N N . ALA A 1 280 ? -0.490 -1.574 -10.193 1.00 97.25 280 ALA A N 1
ATOM 2111 C CA . ALA A 1 280 ? 0.145 -2.041 -8.965 1.00 97.25 280 ALA A CA 1
ATOM 2112 C C . ALA A 1 280 ? 1.332 -1.152 -8.567 1.00 97.25 280 ALA A C 1
ATOM 2114 O O . ALA A 1 280 ? 2.087 -0.697 -9.424 1.00 97.25 280 ALA A O 1
ATOM 2115 N N . TRP A 1 281 ? 1.505 -0.942 -7.264 1.00 96.25 281 TRP A N 1
ATOM 2116 C CA . TRP A 1 281 ? 2.565 -0.139 -6.655 1.00 96.25 281 TRP A CA 1
ATOM 2117 C C . TRP A 1 281 ? 3.045 -0.812 -5.370 1.00 96.25 281 TRP A C 1
ATOM 2119 O O . TRP A 1 281 ? 2.377 -0.774 -4.333 1.00 96.25 281 TRP A O 1
ATOM 2129 N N . VAL A 1 282 ? 4.206 -1.449 -5.430 1.00 94.75 282 VAL A N 1
ATOM 2130 C CA . VAL A 1 282 ? 4.861 -2.093 -4.290 1.00 94.75 282 VAL A CA 1
ATOM 2131 C C . VAL A 1 282 ? 6.095 -1.267 -3.952 1.00 94.75 282 VAL A C 1
ATOM 2133 O O . VAL A 1 282 ? 7.123 -1.387 -4.616 1.00 94.75 282 VAL A O 1
ATOM 2136 N N . GLY A 1 283 ? 5.959 -0.398 -2.947 1.00 92.25 283 GLY A N 1
ATOM 2137 C CA . GLY A 1 283 ? 6.999 0.552 -2.547 1.00 92.25 283 GLY A CA 1
ATOM 2138 C C . GLY A 1 283 ? 8.162 -0.081 -1.786 1.00 92.25 283 GLY A C 1
ATOM 2139 O O . GLY A 1 283 ? 9.261 0.444 -1.838 1.00 92.25 283 GLY A O 1
ATOM 2140 N N . SER A 1 284 ? 7.945 -1.207 -1.106 1.00 89.12 284 SER A N 1
ATOM 2141 C CA . SER A 1 284 ? 8.981 -1.952 -0.381 1.00 89.12 284 SER A CA 1
ATOM 2142 C C . SER A 1 284 ? 8.570 -3.420 -0.231 1.00 89.12 284 SER A C 1
ATOM 2144 O O . SER A 1 284 ? 7.389 -3.769 -0.320 1.00 89.12 284 SER A O 1
ATOM 2146 N N . SER A 1 285 ? 9.542 -4.282 0.052 1.00 84.44 285 SER A N 1
ATOM 2147 C CA . SER A 1 285 ? 9.356 -5.683 0.431 1.00 84.44 285 SER A CA 1
ATOM 2148 C C . SER A 1 285 ? 8.796 -5.912 1.843 1.00 84.44 285 SER A C 1
ATOM 2150 O O . SER A 1 285 ? 8.490 -7.055 2.209 1.00 84.44 285 SER A O 1
ATOM 2152 N N . GLY A 1 286 ? 8.579 -4.847 2.622 1.00 81.50 286 GLY A N 1
ATOM 2153 C CA . GLY A 1 286 ? 7.940 -4.912 3.935 1.00 81.50 286 GLY A CA 1
ATOM 2154 C C . GLY A 1 286 ? 8.878 -5.501 4.985 1.00 81.50 286 GLY A C 1
ATOM 2155 O O . GLY A 1 286 ? 9.983 -5.012 5.158 1.00 81.50 286 GLY A O 1
ATOM 2156 N N . LEU A 1 287 ? 8.466 -6.571 5.672 1.00 74.81 287 LEU A N 1
ATOM 2157 C CA . LEU A 1 287 ? 9.245 -7.187 6.764 1.00 74.81 287 LEU A CA 1
ATOM 2158 C C . LEU A 1 287 ? 10.635 -7.708 6.353 1.00 74.81 287 LEU A C 1
ATOM 2160 O O . LEU A 1 287 ? 11.450 -7.996 7.223 1.00 74.81 287 LEU A O 1
ATOM 2164 N N . LEU A 1 288 ? 10.888 -7.877 5.052 1.00 77.88 288 LEU A N 1
ATOM 2165 C CA . LEU A 1 288 ? 12.198 -8.280 4.531 1.00 77.88 288 LEU A CA 1
ATOM 2166 C C . LEU A 1 288 ? 13.172 -7.098 4.398 1.00 77.88 288 LEU A C 1
ATOM 2168 O O . LEU A 1 288 ? 14.368 -7.326 4.254 1.00 77.88 288 LEU A O 1
ATOM 2172 N N . SER A 1 289 ? 12.666 -5.865 4.459 1.00 80.25 289 SER A N 1
ATOM 2173 C CA . SER A 1 289 ? 13.442 -4.642 4.300 1.00 80.25 289 SER A CA 1
ATOM 2174 C C . SER A 1 289 ? 13.936 -4.091 5.632 1.00 80.25 289 SER A C 1
ATOM 2176 O O . SER A 1 289 ? 13.195 -4.042 6.614 1.00 80.25 289 SER A O 1
ATOM 2178 N N . GLY A 1 290 ? 15.164 -3.567 5.635 1.00 81.06 290 GLY A N 1
ATOM 2179 C CA . GLY A 1 290 ? 15.675 -2.727 6.723 1.00 81.06 290 GLY A CA 1
ATOM 2180 C C . GLY A 1 290 ? 15.053 -1.322 6.776 1.00 81.06 290 GLY A C 1
ATOM 2181 O O . GLY A 1 290 ? 15.281 -0.597 7.741 1.00 81.06 290 GLY A O 1
ATOM 2182 N N . ALA A 1 291 ? 14.283 -0.929 5.757 1.00 83.94 291 ALA A N 1
ATOM 2183 C CA . ALA A 1 291 ? 13.639 0.376 5.630 1.00 83.94 291 ALA A CA 1
ATOM 2184 C C . ALA A 1 291 ? 12.245 0.253 4.982 1.00 83.94 291 ALA A C 1
ATOM 2186 O O . ALA A 1 291 ? 11.941 0.916 3.987 1.00 83.94 291 ALA A O 1
ATOM 2187 N N . ALA A 1 292 ? 11.400 -0.612 5.553 1.00 80.75 292 ALA A N 1
ATOM 2188 C CA . ALA A 1 292 ? 10.075 -0.976 5.042 1.00 80.75 292 ALA A CA 1
ATOM 2189 C C . ALA A 1 292 ? 9.132 0.219 4.798 1.00 80.75 292 ALA A C 1
ATOM 2191 O O . ALA A 1 292 ? 8.189 0.152 4.005 1.00 80.75 292 ALA A O 1
ATOM 2192 N N . GLU A 1 293 ? 9.364 1.318 5.509 1.00 80.69 293 GLU A N 1
ATOM 2193 C CA . GLU A 1 293 ? 8.572 2.537 5.450 1.00 80.69 293 GLU A CA 1
ATOM 2194 C C . GLU A 1 293 ? 8.906 3.412 4.238 1.00 80.69 293 GLU A C 1
ATOM 2196 O O . GLU A 1 293 ? 8.075 4.241 3.856 1.00 80.69 293 GLU A O 1
ATOM 2201 N N . LEU A 1 294 ? 10.086 3.241 3.631 1.00 86.38 294 LEU A N 1
ATOM 2202 C CA . LEU A 1 294 ? 10.499 3.997 2.452 1.00 86.38 294 LEU A CA 1
ATOM 2203 C C . LEU A 1 294 ? 9.768 3.499 1.204 1.00 86.38 294 LEU A C 1
ATOM 2205 O O . LEU A 1 294 ? 9.526 2.307 1.034 1.00 86.38 294 LEU A O 1
ATOM 2209 N N . ASP A 1 295 ? 9.407 4.434 0.326 1.00 91.88 295 ASP A N 1
ATOM 2210 C CA . ASP A 1 295 ? 8.827 4.124 -0.980 1.00 91.88 295 ASP A CA 1
ATOM 2211 C C . ASP A 1 295 ? 9.927 4.101 -2.048 1.00 91.88 295 ASP A C 1
ATOM 2213 O O . ASP A 1 295 ? 10.342 5.143 -2.562 1.00 91.88 295 ASP A O 1
ATOM 2217 N N . PHE A 1 296 ? 10.413 2.908 -2.383 1.00 92.56 296 PHE A N 1
ATOM 2218 C CA . PHE A 1 296 ? 11.459 2.717 -3.382 1.00 92.56 296 PHE A CA 1
ATOM 2219 C C . PHE A 1 296 ? 10.980 2.926 -4.823 1.00 92.56 296 PHE A C 1
ATOM 2221 O O . PHE A 1 296 ? 11.829 3.124 -5.689 1.00 92.56 296 PHE A O 1
ATOM 2228 N N . VAL A 1 297 ? 9.667 2.960 -5.098 1.00 94.12 297 VAL A N 1
ATOM 2229 C CA . VAL A 1 297 ? 9.157 3.330 -6.434 1.00 94.12 297 VAL A CA 1
ATOM 2230 C C . VAL A 1 297 ? 9.403 4.817 -6.705 1.00 94.12 297 VAL A C 1
ATOM 2232 O O . VAL A 1 297 ? 9.781 5.194 -7.811 1.00 94.12 297 VAL A O 1
ATOM 2235 N N . GLY A 1 298 ? 9.231 5.665 -5.685 1.00 90.12 298 GLY A N 1
ATOM 2236 C CA . GLY A 1 298 ? 9.514 7.102 -5.767 1.00 90.12 298 GLY A CA 1
ATOM 2237 C C . GLY A 1 298 ? 10.981 7.477 -5.518 1.00 90.12 298 GLY A C 1
ATOM 2238 O O . GLY A 1 298 ? 11.363 8.632 -5.716 1.00 90.12 298 GLY A O 1
ATOM 2239 N N . ALA A 1 299 ? 11.813 6.535 -5.066 1.00 89.50 299 ALA A N 1
ATOM 2240 C CA . ALA A 1 299 ? 13.204 6.802 -4.724 1.00 89.50 299 ALA A CA 1
ATOM 2241 C C . ALA A 1 299 ? 14.083 6.933 -5.978 1.00 89.50 299 ALA A C 1
ATOM 2243 O O . ALA A 1 299 ? 14.171 6.025 -6.804 1.00 89.50 299 ALA A O 1
ATOM 2244 N N . LEU A 1 300 ? 14.807 8.050 -6.094 1.00 87.00 300 LEU A N 1
ATOM 2245 C CA . LEU A 1 300 ? 15.714 8.282 -7.218 1.00 87.00 300 LEU A CA 1
ATOM 2246 C C . LEU A 1 300 ? 16.928 7.345 -7.155 1.00 87.00 300 LEU A C 1
ATOM 2248 O O . LEU A 1 300 ? 17.624 7.267 -6.141 1.00 87.00 300 LEU A O 1
ATOM 2252 N N . ARG A 1 301 ? 17.204 6.667 -8.271 1.00 85.62 301 ARG A N 1
ATOM 2253 C CA . ARG A 1 301 ? 18.367 5.796 -8.485 1.00 85.62 301 ARG A CA 1
ATOM 2254 C C . ARG A 1 301 ? 18.948 6.049 -9.872 1.00 85.62 301 ARG A C 1
ATOM 2256 O O . ARG A 1 301 ? 18.258 6.559 -10.755 1.00 85.62 301 ARG A O 1
ATOM 2263 N N . GLN A 1 302 ? 20.207 5.670 -10.076 1.00 82.69 302 GLN A N 1
ATOM 2264 C CA . GLN A 1 302 ? 20.796 5.696 -11.412 1.00 82.69 302 GLN A CA 1
ATOM 2265 C C . GLN A 1 302 ? 20.071 4.677 -12.315 1.00 82.69 302 GLN A C 1
ATOM 2267 O O . GLN A 1 302 ? 20.014 3.498 -11.964 1.00 82.69 302 GLN A O 1
ATOM 2272 N N . PRO A 1 303 ? 19.538 5.091 -13.478 1.00 86.88 303 PRO A N 1
ATOM 2273 C CA . PRO A 1 303 ? 18.812 4.200 -14.384 1.00 86.88 303 PRO A CA 1
ATOM 2274 C C . PRO A 1 303 ? 19.747 3.247 -15.153 1.00 86.88 303 PRO A C 1
ATOM 2276 O O . PRO A 1 303 ? 19.320 2.186 -15.616 1.00 86.88 303 PRO A O 1
ATOM 2279 N N . GLY A 1 304 ? 21.027 3.604 -15.307 1.00 86.69 304 GLY A N 1
ATOM 2280 C CA . GLY A 1 304 ? 22.016 2.804 -16.029 1.00 86.69 304 GLY A CA 1
ATOM 2281 C C . GLY A 1 304 ? 21.585 2.472 -17.463 1.00 86.69 304 GLY A C 1
ATOM 2282 O O . GLY A 1 304 ? 21.043 3.308 -18.190 1.00 86.69 304 GLY A O 1
ATOM 2283 N N . SER A 1 305 ? 21.790 1.216 -17.874 1.00 90.00 305 SER A N 1
ATOM 2284 C CA . SER A 1 305 ? 21.505 0.755 -19.244 1.00 90.00 305 SER A CA 1
ATOM 2285 C C . SER A 1 305 ? 20.027 0.836 -19.659 1.00 90.00 305 SER A C 1
ATOM 2287 O O . SER A 1 305 ? 19.737 0.732 -20.850 1.00 90.00 305 SER A O 1
ATOM 2289 N N . THR A 1 306 ? 19.094 1.066 -18.728 1.00 92.81 306 THR A N 1
ATOM 2290 C CA . THR A 1 306 ? 17.664 1.242 -19.051 1.00 92.81 306 THR A CA 1
ATOM 2291 C C . THR A 1 306 ? 17.384 2.500 -19.882 1.00 92.81 306 THR A C 1
ATOM 2293 O O . THR A 1 306 ? 16.322 2.605 -20.488 1.00 92.81 306 THR A O 1
ATOM 2296 N N . LEU A 1 307 ? 18.350 3.423 -19.993 1.00 93.00 307 LEU A N 1
ATOM 2297 C CA . LEU A 1 307 ? 18.262 4.588 -20.878 1.00 93.00 307 LEU A CA 1
ATOM 2298 C C . LEU A 1 307 ? 18.613 4.294 -22.347 1.00 93.00 307 LEU A C 1
ATOM 2300 O O . LEU A 1 307 ? 18.235 5.061 -23.235 1.00 93.00 307 LEU A O 1
ATOM 2304 N N . LYS A 1 308 ? 19.322 3.193 -22.636 1.00 94.44 308 LYS A N 1
ATOM 2305 C CA . LYS A 1 308 ? 19.770 2.857 -23.999 1.00 94.44 308 LYS A CA 1
ATOM 2306 C C . LYS A 1 308 ? 18.618 2.761 -25.011 1.00 94.44 308 LYS A C 1
ATOM 2308 O O . LYS A 1 308 ? 18.784 3.313 -26.097 1.00 94.44 308 LYS A O 1
ATOM 2313 N N . PRO A 1 309 ? 17.453 2.147 -24.710 1.00 96.38 309 PRO A N 1
ATOM 2314 C CA . PRO A 1 309 ? 16.329 2.117 -25.645 1.00 96.38 309 PRO A CA 1
ATOM 2315 C C . PRO A 1 309 ? 15.932 3.502 -26.169 1.00 96.38 309 PRO A C 1
ATOM 2317 O O . PRO A 1 309 ? 15.717 3.649 -27.368 1.00 96.38 309 PRO A O 1
ATOM 2320 N N . PHE A 1 310 ? 15.918 4.531 -25.313 1.00 95.88 310 PHE A N 1
ATOM 2321 C CA . PHE A 1 310 ? 15.607 5.905 -25.722 1.00 95.88 310 PHE A CA 1
ATOM 2322 C C . PHE A 1 310 ? 16.669 6.482 -26.663 1.00 95.88 310 PHE A C 1
ATOM 2324 O O . PHE A 1 310 ? 16.330 7.152 -27.637 1.00 95.88 310 PHE A O 1
ATOM 2331 N N . LEU A 1 311 ? 17.946 6.185 -26.405 1.00 95.50 311 LEU A N 1
ATOM 2332 C CA . LEU A 1 311 ? 19.055 6.620 -27.252 1.00 95.50 311 LEU A CA 1
ATOM 2333 C C . LEU A 1 311 ? 18.964 6.001 -28.650 1.00 95.50 311 LEU A C 1
ATOM 2335 O O . LEU A 1 311 ? 19.019 6.711 -29.654 1.00 95.50 311 LEU A O 1
ATOM 2339 N N . TYR A 1 312 ? 18.801 4.679 -28.721 1.00 97.12 312 TYR A N 1
ATOM 2340 C CA . TYR A 1 312 ? 18.669 3.982 -29.999 1.00 97.12 312 TYR A CA 1
ATOM 2341 C C . TYR A 1 312 ? 17.393 4.404 -30.736 1.00 97.12 312 TYR A C 1
ATOM 2343 O O . TYR A 1 312 ? 17.436 4.600 -31.949 1.00 97.12 312 TYR A O 1
ATOM 2351 N N . ALA A 1 313 ? 16.281 4.611 -30.022 1.00 97.44 313 ALA A N 1
ATOM 2352 C CA . ALA A 1 313 ? 15.045 5.121 -30.608 1.00 97.44 313 ALA A CA 1
ATOM 2353 C C . ALA A 1 313 ? 15.249 6.498 -31.257 1.00 97.44 313 ALA A C 1
ATOM 2355 O O . ALA A 1 313 ? 14.815 6.701 -32.390 1.00 97.44 313 ALA A O 1
ATOM 2356 N N . GLN A 1 314 ? 15.959 7.416 -30.593 1.00 97.31 314 GLN A N 1
ATOM 2357 C CA . GLN A 1 314 ? 16.287 8.720 -31.166 1.00 97.31 314 GLN A CA 1
ATOM 2358 C C . GLN A 1 314 ? 17.186 8.596 -32.402 1.00 97.31 314 GLN A C 1
ATOM 2360 O O . GLN A 1 314 ? 16.885 9.188 -33.435 1.00 97.31 314 GLN A O 1
ATOM 2365 N N . ALA A 1 315 ? 18.250 7.792 -32.336 1.00 97.69 315 ALA A N 1
ATOM 2366 C CA . ALA A 1 315 ? 19.158 7.595 -33.466 1.00 97.69 315 ALA A CA 1
ATOM 2367 C C . ALA A 1 315 ? 18.445 7.006 -34.701 1.00 97.69 315 ALA A C 1
ATOM 2369 O O . ALA A 1 315 ? 18.738 7.398 -35.833 1.00 97.69 315 ALA A O 1
ATOM 2370 N N . ILE A 1 316 ? 17.486 6.098 -34.487 1.00 97.94 316 ILE A N 1
ATOM 2371 C CA . ILE A 1 316 ? 16.636 5.535 -35.545 1.00 97.94 316 ILE A CA 1
ATOM 2372 C C . ILE A 1 316 ? 15.659 6.589 -36.082 1.00 97.94 316 ILE A C 1
ATOM 2374 O O . ILE A 1 316 ? 15.523 6.729 -37.297 1.00 97.94 316 ILE A O 1
ATOM 2378 N N . ALA A 1 317 ? 15.000 7.355 -35.207 1.00 97.50 317 ALA A N 1
ATOM 2379 C CA . ALA A 1 317 ? 14.061 8.406 -35.604 1.00 97.50 317 ALA A CA 1
ATOM 2380 C C . ALA A 1 317 ? 14.741 9.509 -36.435 1.00 97.50 317 ALA A C 1
ATOM 2382 O O . ALA A 1 317 ? 14.176 9.991 -37.415 1.00 97.50 317 ALA A O 1
ATOM 2383 N N . GLU A 1 318 ? 15.986 9.848 -36.095 1.00 97.31 318 GLU A N 1
ATOM 2384 C CA . GLU A 1 318 ? 16.843 10.776 -36.843 1.00 97.31 318 GLU A CA 1
ATOM 2385 C C . GLU A 1 318 ? 17.485 10.141 -38.091 1.00 97.31 318 GLU A C 1
ATOM 2387 O O . GLU A 1 318 ? 18.262 10.795 -38.783 1.00 97.31 318 GLU A O 1
ATOM 2392 N N . ARG A 1 319 ? 17.165 8.874 -38.400 1.00 97.50 319 ARG A N 1
ATOM 2393 C CA . ARG A 1 319 ? 17.683 8.106 -39.547 1.00 97.50 319 ARG A CA 1
ATOM 2394 C C . ARG A 1 319 ? 19.213 7.985 -39.582 1.00 97.50 319 ARG A C 1
ATOM 2396 O O . ARG A 1 319 ? 19.788 7.798 -40.650 1.00 97.50 319 ARG A O 1
ATOM 2403 N N . ARG A 1 320 ? 19.880 8.058 -38.425 1.00 96.94 320 ARG A N 1
ATOM 2404 C CA . ARG A 1 320 ? 21.339 7.868 -38.309 1.00 96.94 320 ARG A CA 1
ATOM 2405 C C . ARG A 1 320 ? 21.732 6.398 -38.406 1.00 96.94 320 ARG A C 1
ATOM 2407 O O . ARG A 1 320 ? 22.802 6.074 -38.908 1.00 96.94 320 ARG A O 1
ATOM 2414 N N . ILE A 1 321 ? 20.861 5.518 -37.918 1.00 97.56 321 ILE A N 1
ATOM 2415 C CA . ILE A 1 321 ? 21.033 4.064 -37.926 1.00 97.56 321 ILE A CA 1
ATOM 2416 C C . ILE A 1 321 ? 19.695 3.371 -38.198 1.00 97.56 321 ILE A C 1
ATOM 2418 O O . ILE A 1 321 ? 18.621 3.944 -38.025 1.00 97.56 321 ILE A O 1
ATOM 2422 N N . THR A 1 322 ? 19.763 2.104 -38.585 1.00 98.00 322 THR A N 1
ATOM 2423 C CA . THR A 1 322 ? 18.627 1.180 -38.659 1.00 98.00 322 THR A CA 1
ATOM 2424 C C . THR A 1 322 ? 18.893 -0.013 -37.749 1.00 98.00 322 THR A C 1
ATOM 2426 O O . THR A 1 322 ? 20.021 -0.235 -37.319 1.00 98.00 322 THR A O 1
ATOM 2429 N N . ALA A 1 323 ? 17.893 -0.863 -37.516 1.00 97.00 323 ALA A N 1
ATOM 2430 C CA . ALA A 1 323 ? 18.089 -2.091 -36.746 1.00 97.00 323 ALA A CA 1
ATOM 2431 C C . ALA A 1 323 ? 19.143 -3.055 -37.347 1.00 97.00 323 ALA A C 1
ATOM 2433 O O . ALA A 1 323 ? 19.590 -3.964 -36.649 1.00 97.00 323 ALA A O 1
ATOM 2434 N N . ALA A 1 324 ? 19.511 -2.894 -38.624 1.00 97.75 324 ALA A N 1
ATOM 2435 C CA . ALA A 1 324 ? 20.526 -3.694 -39.313 1.00 97.75 324 ALA A CA 1
ATOM 2436 C C . ALA A 1 324 ? 21.885 -2.984 -39.451 1.00 97.75 324 ALA A C 1
ATOM 2438 O O . ALA A 1 324 ? 22.846 -3.617 -39.880 1.00 97.75 324 ALA A O 1
ATOM 2439 N N . SER A 1 325 ? 21.984 -1.698 -39.096 1.00 97.69 325 SER A N 1
ATOM 2440 C CA . SER A 1 325 ? 23.244 -0.953 -39.167 1.00 97.69 325 SER A CA 1
ATOM 2441 C C . SER A 1 325 ? 24.308 -1.615 -38.296 1.00 97.69 325 SER A C 1
ATOM 2443 O O . SER A 1 325 ? 24.020 -2.058 -37.184 1.00 97.69 325 SER A O 1
ATOM 2445 N N . LEU A 1 326 ? 25.534 -1.685 -38.810 1.00 97.50 326 LEU A N 1
ATOM 2446 C CA . LEU A 1 326 ? 26.672 -2.219 -38.074 1.00 97.50 326 LEU A CA 1
ATOM 2447 C C . LEU A 1 326 ? 27.302 -1.115 -37.227 1.00 97.50 326 LEU A C 1
ATOM 2449 O O . LEU A 1 326 ? 27.560 -0.015 -37.713 1.00 97.50 326 LEU A O 1
ATOM 2453 N N . ILE A 1 327 ? 27.542 -1.422 -35.958 1.00 93.88 327 ILE A N 1
ATOM 2454 C CA . ILE A 1 327 ? 28.231 -0.565 -35.001 1.00 93.88 327 ILE A CA 1
ATOM 2455 C C . ILE A 1 327 ? 29.420 -1.353 -34.468 1.00 93.88 327 ILE A C 1
ATOM 2457 O O . ILE A 1 327 ? 29.316 -2.539 -34.160 1.00 93.88 327 ILE A O 1
ATOM 2461 N N . GLU A 1 328 ? 30.561 -0.689 -34.397 1.00 91.31 328 GLU A N 1
ATOM 2462 C CA . GLU A 1 328 ? 31.804 -1.298 -33.960 1.00 91.31 328 GLU A CA 1
ATOM 2463 C C . GLU A 1 328 ? 31.861 -1.405 -32.425 1.00 91.31 328 GLU A C 1
ATOM 2465 O O . GLU A 1 328 ? 31.745 -0.408 -31.713 1.00 91.31 328 GLU A O 1
ATOM 2470 N N . ASP A 1 329 ? 32.055 -2.616 -31.916 1.00 87.62 329 ASP A N 1
ATOM 2471 C CA . ASP A 1 329 ? 32.296 -2.948 -30.513 1.00 87.62 329 ASP A CA 1
ATOM 2472 C C . ASP A 1 329 ? 33.760 -3.373 -30.338 1.00 87.62 329 ASP A C 1
ATOM 2474 O O . ASP A 1 329 ? 34.070 -4.555 -30.192 1.00 87.62 329 ASP A O 1
ATOM 2478 N N . THR A 1 330 ? 34.663 -2.400 -30.443 1.00 83.31 330 THR A N 1
ATOM 2479 C CA . THR A 1 330 ? 36.120 -2.530 -30.264 1.00 83.31 330 THR A CA 1
ATOM 2480 C C . THR A 1 330 ? 36.617 -1.484 -29.275 1.00 83.31 330 THR A C 1
ATOM 2482 O O . THR A 1 330 ? 35.900 -0.519 -28.991 1.00 83.31 330 THR A O 1
ATOM 2485 N N . ASP A 1 331 ? 37.834 -1.673 -28.757 1.00 74.12 331 ASP A N 1
ATOM 2486 C CA . ASP A 1 331 ? 38.451 -0.739 -27.817 1.00 74.12 331 ASP A CA 1
ATOM 2487 C C . ASP A 1 331 ? 38.401 0.688 -28.372 1.00 74.12 331 ASP A C 1
ATOM 2489 O O . ASP A 1 331 ? 38.905 0.983 -29.458 1.00 74.12 331 ASP A O 1
ATOM 2493 N N . ALA A 1 332 ? 37.696 1.557 -27.655 1.00 65.50 332 ALA A N 1
ATOM 2494 C CA . ALA A 1 332 ? 37.384 2.899 -28.099 1.00 65.50 332 ALA A CA 1
ATOM 2495 C C . ALA A 1 332 ? 37.845 3.876 -27.029 1.00 65.50 332 ALA A C 1
ATOM 2497 O O . ALA A 1 332 ? 37.325 3.905 -25.919 1.00 65.50 332 ALA A O 1
ATOM 2498 N N . GLN A 1 333 ? 38.806 4.714 -27.389 1.00 70.38 333 GLN A N 1
ATOM 2499 C CA . GLN A 1 333 ? 39.224 5.843 -26.577 1.00 70.38 333 GLN A CA 1
ATOM 2500 C C . GLN A 1 333 ? 38.391 7.047 -27.000 1.00 70.38 333 GLN A C 1
ATOM 2502 O O . GLN A 1 333 ? 38.648 7.656 -28.037 1.00 70.38 333 GLN A O 1
ATOM 2507 N N . ILE A 1 334 ? 37.340 7.348 -26.241 1.00 65.19 334 ILE A N 1
ATOM 2508 C CA . ILE A 1 334 ? 36.374 8.382 -26.609 1.00 65.19 334 ILE A CA 1
ATOM 2509 C C . ILE A 1 334 ? 36.751 9.671 -25.874 1.00 65.19 334 ILE A C 1
ATOM 2511 O O . ILE A 1 334 ? 36.662 9.718 -24.645 1.00 65.19 334 ILE A O 1
ATOM 2515 N N . PRO A 1 335 ? 37.180 10.728 -26.586 1.00 61.66 335 PRO A N 1
ATOM 2516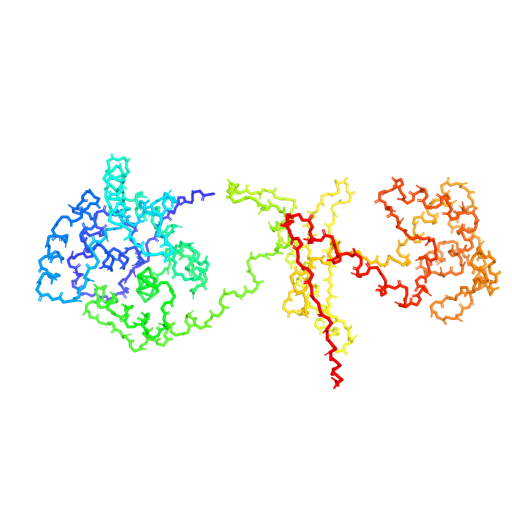 C CA . PRO A 1 335 ? 37.469 12.001 -25.953 1.00 61.66 335 PRO A CA 1
ATOM 2517 C C . PRO A 1 335 ? 36.163 12.646 -25.485 1.00 61.66 335 PRO A C 1
ATOM 2519 O O . PRO A 1 335 ? 35.234 12.844 -26.267 1.00 61.66 335 PRO A O 1
ATOM 2522 N N . THR A 1 336 ? 36.095 12.979 -24.200 1.00 61.97 336 THR A N 1
ATOM 2523 C CA . THR A 1 336 ? 34.985 13.719 -23.591 1.00 61.97 336 THR A CA 1
ATOM 2524 C C . THR A 1 336 ? 35.504 15.028 -22.989 1.00 61.97 336 THR A C 1
ATOM 2526 O O . THR A 1 336 ? 36.702 15.133 -22.710 1.00 61.97 336 THR A O 1
ATOM 2529 N N . PRO A 1 337 ? 34.639 16.026 -22.721 1.00 52.53 337 PRO A N 1
ATOM 2530 C CA . PRO A 1 337 ? 35.049 17.252 -22.029 1.00 52.53 337 PRO A CA 1
ATOM 2531 C C . PRO A 1 337 ? 35.703 17.014 -20.654 1.00 52.53 337 PRO A C 1
ATOM 2533 O O . PRO A 1 337 ? 36.454 17.862 -20.187 1.00 52.53 337 PRO A O 1
ATOM 2536 N N . GLY A 1 338 ? 35.435 15.866 -20.015 1.00 59.12 338 GLY A N 1
ATOM 2537 C CA . GLY A 1 338 ? 36.017 15.457 -18.730 1.00 59.12 338 GLY A CA 1
ATOM 2538 C C . GLY A 1 338 ? 37.268 14.574 -18.835 1.00 59.12 338 GLY A C 1
ATOM 2539 O O . GLY A 1 338 ? 37.746 14.092 -17.813 1.00 59.12 338 GLY A O 1
ATOM 2540 N N . GLY A 1 339 ? 37.790 14.336 -20.044 1.00 66.06 339 GLY A N 1
ATOM 2541 C CA . GLY A 1 339 ? 38.948 13.476 -20.294 1.00 66.06 339 GLY A CA 1
ATOM 2542 C C . GLY A 1 339 ? 38.638 12.291 -21.210 1.00 66.06 339 GLY A C 1
ATOM 2543 O O . GLY A 1 339 ? 37.595 12.229 -21.865 1.00 66.06 339 GLY A O 1
ATOM 2544 N N . LEU A 1 340 ? 39.574 11.347 -21.285 1.00 68.25 340 LEU A N 1
ATOM 2545 C CA . LEU A 1 340 ? 39.437 10.162 -22.123 1.00 68.25 340 LEU A CA 1
ATOM 2546 C C . LEU A 1 340 ? 38.531 9.128 -21.442 1.00 68.25 340 LEU A C 1
ATOM 2548 O O . LEU A 1 340 ? 38.854 8.631 -20.365 1.00 68.25 340 LEU A O 1
ATOM 2552 N N . TYR A 1 341 ? 37.413 8.790 -22.079 1.00 66.69 341 TYR A N 1
ATOM 2553 C CA . TYR A 1 341 ? 36.518 7.739 -21.617 1.00 66.69 341 TYR A CA 1
ATOM 2554 C C . TYR A 1 341 ? 36.805 6.426 -22.350 1.00 66.69 341 TYR A C 1
ATOM 2556 O O . TYR A 1 341 ? 36.787 6.384 -23.580 1.00 66.69 341 TYR A O 1
ATOM 2564 N N . ILE A 1 342 ? 37.050 5.357 -21.589 1.00 70.62 342 ILE A N 1
ATOM 2565 C CA . ILE A 1 342 ? 37.331 4.010 -22.104 1.00 70.62 342 ILE A CA 1
ATOM 2566 C C . ILE A 1 342 ? 36.185 3.085 -21.659 1.00 70.62 342 ILE A C 1
ATOM 2568 O O . ILE A 1 342 ? 36.252 2.500 -20.573 1.00 70.62 342 ILE A O 1
ATOM 2572 N N . PRO A 1 343 ? 35.086 2.992 -22.431 1.00 66.38 343 PRO A N 1
ATOM 2573 C CA . PRO A 1 343 ? 33.993 2.088 -22.113 1.00 66.38 343 PRO A CA 1
ATOM 2574 C C . PRO A 1 343 ? 34.443 0.632 -22.208 1.00 66.38 343 PRO A C 1
ATOM 2576 O O . PRO A 1 343 ? 35.085 0.225 -23.172 1.00 66.38 343 PRO A O 1
ATOM 2579 N N . GLN A 1 344 ? 34.017 -0.178 -21.243 1.00 70.25 344 GLN A N 1
ATOM 2580 C CA . GLN A 1 344 ? 34.129 -1.632 -21.310 1.00 70.25 344 GLN A CA 1
ATOM 2581 C C . GLN A 1 344 ? 32.736 -2.256 -21.291 1.00 70.25 344 GLN A C 1
ATOM 2583 O O . GLN A 1 344 ? 31.822 -1.762 -20.620 1.00 70.25 344 GLN A O 1
ATOM 2588 N N . ASN A 1 345 ? 32.565 -3.353 -22.027 1.00 70.00 345 ASN A N 1
ATOM 2589 C CA . ASN A 1 345 ? 31.387 -4.199 -21.876 1.00 70.00 345 ASN A CA 1
ATOM 2590 C C . ASN A 1 345 ? 31.406 -4.892 -20.512 1.00 70.00 345 ASN A C 1
ATOM 2592 O O . ASN A 1 345 ? 32.459 -5.052 -19.895 1.00 70.00 345 ASN A O 1
ATOM 2596 N N . TYR A 1 346 ? 30.232 -5.321 -20.050 1.00 67.00 346 TYR A N 1
ATOM 2597 C CA . TYR A 1 346 ? 30.094 -6.010 -18.767 1.00 67.00 346 TYR A CA 1
ATOM 2598 C C . TYR A 1 346 ? 30.987 -7.261 -18.672 1.00 67.00 346 TYR A C 1
ATOM 2600 O O . TYR A 1 346 ? 31.613 -7.500 -17.642 1.00 67.00 346 TYR A O 1
ATOM 2608 N N . ASP A 1 347 ? 31.105 -8.017 -19.768 1.00 72.75 347 ASP A N 1
ATOM 2609 C CA . ASP A 1 347 ? 31.952 -9.210 -19.886 1.00 72.75 347 ASP A CA 1
ATOM 2610 C C . ASP A 1 347 ? 33.426 -8.894 -20.209 1.00 72.75 347 ASP A C 1
ATOM 2612 O O . ASP A 1 347 ? 34.239 -9.811 -20.321 1.00 72.75 347 ASP A O 1
ATOM 2616 N N . ARG A 1 348 ? 33.781 -7.608 -20.353 1.00 77.31 348 ARG A N 1
ATOM 2617 C CA . ARG A 1 348 ? 35.104 -7.105 -20.764 1.00 77.31 348 ARG A CA 1
ATOM 2618 C C . ARG A 1 348 ? 35.605 -7.678 -22.095 1.00 77.31 348 ARG A C 1
ATOM 2620 O O . ARG A 1 348 ? 36.806 -7.656 -22.355 1.00 77.31 348 ARG A O 1
ATOM 2627 N N . GLN A 1 349 ? 34.702 -8.177 -22.941 1.00 78.12 349 GLN A N 1
ATOM 2628 C CA . GLN A 1 349 ? 35.029 -8.682 -24.269 1.00 78.12 349 GLN A CA 1
ATOM 2629 C C . GLN A 1 349 ? 34.451 -7.773 -25.350 1.00 78.12 349 GLN A C 1
ATOM 2631 O O . GLN A 1 349 ? 33.321 -7.296 -25.257 1.00 78.12 349 GLN A O 1
ATOM 2636 N N . PHE A 1 350 ? 35.228 -7.584 -26.408 1.00 82.94 350 PHE A N 1
ATOM 2637 C CA . PHE A 1 350 ? 34.816 -6.886 -27.619 1.00 82.94 350 PHE A CA 1
ATOM 2638 C C . PHE A 1 350 ? 34.248 -7.887 -28.625 1.00 82.94 350 PHE A C 1
ATOM 2640 O O . PHE A 1 350 ? 34.816 -8.963 -28.825 1.00 82.94 350 PHE A O 1
ATOM 2647 N N . LYS A 1 351 ? 33.119 -7.552 -29.250 1.00 84.75 351 LYS A N 1
ATOM 2648 C CA . LYS A 1 351 ? 32.423 -8.410 -30.221 1.00 84.75 351 LYS A CA 1
ATOM 2649 C C . LYS A 1 351 ? 32.660 -7.988 -31.676 1.00 84.75 351 LYS A C 1
ATOM 2651 O O . LYS A 1 351 ? 32.132 -8.630 -32.580 1.00 84.75 351 LYS A O 1
ATOM 2656 N N . GLY A 1 352 ? 33.459 -6.946 -31.922 1.00 89.94 352 GLY A N 1
ATOM 2657 C CA . GLY A 1 352 ? 33.733 -6.448 -33.270 1.00 89.94 352 GLY A CA 1
ATOM 2658 C C . GLY A 1 352 ? 32.502 -5.782 -33.886 1.00 89.94 352 GLY A C 1
ATOM 2659 O O . GLY A 1 352 ? 31.783 -5.051 -33.213 1.00 89.94 352 GLY A O 1
ATOM 2660 N N . TRP A 1 353 ? 32.236 -6.002 -35.171 1.00 93.44 353 TRP A N 1
ATOM 2661 C CA . TRP A 1 353 ? 31.054 -5.428 -35.818 1.00 93.44 353 TRP A CA 1
ATOM 2662 C C . TRP A 1 353 ? 29.778 -6.153 -35.398 1.00 93.44 353 TRP A C 1
ATOM 2664 O O . TRP A 1 353 ? 29.599 -7.338 -35.676 1.00 93.44 353 TRP A O 1
ATOM 2674 N N . VAL A 1 354 ? 28.854 -5.416 -34.786 1.00 95.81 354 VAL A N 1
ATOM 2675 C CA . VAL A 1 354 ? 27.557 -5.936 -34.347 1.00 95.81 354 VAL A CA 1
ATOM 2676 C C . VAL A 1 354 ? 26.422 -5.108 -34.927 1.00 95.81 354 VAL A C 1
ATOM 2678 O O . VAL A 1 354 ? 26.527 -3.894 -35.082 1.00 95.81 354 VAL A O 1
ATOM 2681 N N . SER A 1 355 ? 25.302 -5.756 -35.241 1.00 97.56 355 SER A N 1
ATOM 2682 C CA . SER A 1 355 ? 24.109 -5.028 -35.678 1.00 97.56 355 SER A CA 1
ATOM 2683 C C . SER A 1 355 ? 23.492 -4.230 -34.523 1.00 97.56 355 SER A C 1
ATOM 2685 O O . SER A 1 355 ? 23.555 -4.657 -33.369 1.00 97.56 355 SER A O 1
ATOM 2687 N N . THR A 1 356 ? 22.821 -3.113 -34.813 1.00 97.25 356 THR A N 1
ATOM 2688 C CA . THR A 1 356 ? 22.118 -2.302 -33.804 1.00 97.25 356 THR A CA 1
ATOM 2689 C C . THR A 1 356 ? 21.120 -3.120 -32.974 1.00 97.25 356 THR A C 1
ATOM 2691 O O . THR A 1 356 ? 21.071 -2.961 -31.755 1.00 97.25 356 THR A O 1
ATOM 2694 N N . ARG A 1 357 ? 20.353 -4.036 -33.591 1.00 96.94 357 ARG A N 1
ATOM 2695 C CA . ARG A 1 357 ? 19.425 -4.919 -32.852 1.00 96.94 357 ARG A CA 1
ATOM 2696 C C . ARG A 1 357 ? 20.149 -5.842 -31.871 1.00 96.94 357 ARG A C 1
ATOM 2698 O O . ARG A 1 357 ? 19.655 -6.055 -30.769 1.00 96.94 357 ARG A O 1
ATOM 2705 N N . THR A 1 358 ? 21.320 -6.354 -32.253 1.00 96.62 358 THR A N 1
ATOM 2706 C CA . THR A 1 358 ? 22.153 -7.195 -31.385 1.00 96.62 358 THR A CA 1
ATOM 2707 C C . THR A 1 358 ? 22.746 -6.358 -30.261 1.00 96.62 358 THR A C 1
ATOM 2709 O O . THR A 1 358 ? 22.681 -6.761 -29.107 1.00 96.62 358 THR A O 1
ATOM 2712 N N . ALA A 1 359 ? 23.268 -5.172 -30.579 1.00 95.12 359 ALA A N 1
ATOM 2713 C CA . ALA A 1 359 ? 23.871 -4.273 -29.606 1.00 95.12 359 ALA A CA 1
ATOM 2714 C C . ALA A 1 359 ? 22.882 -3.835 -28.516 1.00 95.12 359 ALA A C 1
ATOM 2716 O O . ALA A 1 359 ? 23.224 -3.870 -27.335 1.00 95.12 359 ALA A O 1
ATOM 2717 N N . LEU A 1 360 ? 21.651 -3.468 -28.895 1.00 95.50 360 LEU A N 1
ATOM 2718 C CA . LEU A 1 360 ? 20.594 -3.138 -27.938 1.00 95.50 360 LEU A CA 1
ATOM 2719 C C . LEU A 1 360 ? 20.111 -4.383 -27.179 1.00 95.50 360 LEU A C 1
ATOM 2721 O O . LEU A 1 360 ? 20.009 -4.333 -25.957 1.00 95.50 360 LEU A O 1
ATOM 2725 N N . GLY A 1 361 ? 19.863 -5.500 -27.873 1.00 94.81 361 GLY A N 1
ATOM 2726 C CA . GLY A 1 361 ? 19.385 -6.743 -27.253 1.00 94.81 361 GLY A CA 1
ATOM 2727 C C . GLY A 1 361 ? 20.363 -7.345 -26.239 1.00 94.81 361 GLY A C 1
ATOM 2728 O O . GLY A 1 361 ? 19.936 -7.882 -25.224 1.00 94.81 361 GLY A O 1
ATOM 2729 N N . ALA A 1 362 ? 21.669 -7.200 -26.476 1.00 92.56 362 ALA A N 1
ATOM 2730 C CA . ALA A 1 362 ? 22.730 -7.610 -25.555 1.00 92.56 362 ALA A CA 1
ATOM 2731 C C . ALA A 1 362 ? 23.182 -6.484 -24.603 1.00 92.56 362 ALA A C 1
ATOM 2733 O O . ALA A 1 362 ? 24.111 -6.677 -23.824 1.00 92.56 362 ALA A O 1
ATOM 2734 N N . SER A 1 363 ? 22.548 -5.305 -24.660 1.00 92.94 363 SER A N 1
ATOM 2735 C CA . SER A 1 363 ? 22.886 -4.128 -23.851 1.00 92.94 363 SER A CA 1
ATOM 2736 C C . SER A 1 363 ? 24.385 -3.778 -23.860 1.00 92.94 363 SER A C 1
ATOM 2738 O O . SER A 1 363 ? 24.971 -3.448 -22.828 1.00 92.94 363 SER A O 1
ATOM 2740 N N . LEU A 1 364 ? 25.032 -3.815 -25.027 1.00 90.62 364 LEU A N 1
ATOM 2741 C CA . LEU A 1 364 ? 26.465 -3.518 -25.142 1.00 90.62 364 LEU A CA 1
ATOM 2742 C C . LEU A 1 364 ? 26.754 -2.044 -24.812 1.00 90.62 364 LEU A C 1
ATOM 2744 O O . LEU A 1 364 ? 25.938 -1.157 -25.090 1.00 90.62 364 LEU A O 1
ATOM 2748 N N . ASN A 1 365 ? 27.894 -1.774 -24.172 1.00 87.38 365 ASN A N 1
ATOM 2749 C CA . ASN A 1 365 ? 28.257 -0.429 -23.719 1.00 87.38 365 ASN A CA 1
ATOM 2750 C C . ASN A 1 365 ? 28.927 0.369 -24.836 1.00 87.38 365 ASN A C 1
ATOM 2752 O O . ASN A 1 365 ? 28.497 1.485 -25.117 1.00 87.38 365 ASN A O 1
ATOM 2756 N N . VAL A 1 366 ? 29.924 -0.201 -25.518 1.00 86.44 366 VAL A N 1
ATOM 2757 C CA . VAL A 1 366 ? 30.682 0.527 -26.550 1.00 86.44 366 VAL A CA 1
ATOM 2758 C C . VAL A 1 366 ? 29.787 0.972 -27.715 1.00 86.44 366 VAL A C 1
ATOM 2760 O O . VAL A 1 366 ? 29.812 2.164 -28.040 1.00 86.44 366 VAL A O 1
ATOM 2763 N N . PRO A 1 367 ? 28.909 0.119 -28.290 1.00 91.56 367 PRO A N 1
ATOM 2764 C CA . PRO A 1 367 ? 27.975 0.567 -29.320 1.00 91.56 367 PRO A CA 1
ATOM 2765 C C . PRO A 1 367 ? 27.017 1.661 -28.841 1.00 91.56 367 PRO A C 1
ATOM 2767 O O . PRO A 1 367 ? 26.676 2.558 -29.614 1.00 91.56 367 PRO A O 1
ATOM 2770 N N . ALA A 1 368 ? 26.609 1.633 -27.566 1.00 91.25 368 ALA A N 1
ATOM 2771 C CA . ALA A 1 368 ? 25.745 2.665 -27.002 1.00 91.25 368 ALA A CA 1
ATOM 2772 C C . ALA A 1 368 ? 26.472 4.013 -26.923 1.00 91.25 368 ALA A C 1
ATOM 2774 O O . ALA A 1 368 ? 25.911 5.026 -27.326 1.00 91.25 368 ALA A O 1
ATOM 2775 N N . VAL A 1 369 ? 27.738 4.039 -26.495 1.00 87.56 369 VAL A N 1
ATOM 2776 C CA . VAL A 1 3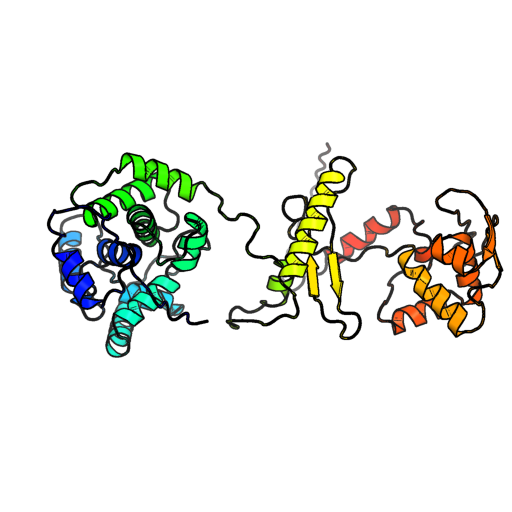69 ? 28.514 5.289 -26.454 1.00 87.56 369 VAL A CA 1
ATOM 2777 C C . VAL A 1 369 ? 28.783 5.817 -27.863 1.00 87.56 369 VAL A C 1
ATOM 2779 O O . VAL A 1 369 ? 28.636 7.011 -28.109 1.00 87.56 369 VAL A O 1
ATOM 2782 N N . ARG A 1 370 ? 29.088 4.949 -28.833 1.00 88.56 370 ARG A N 1
ATOM 2783 C CA . ARG A 1 370 ? 29.230 5.368 -30.238 1.00 88.56 370 ARG A CA 1
ATOM 2784 C C . ARG A 1 370 ? 27.927 5.937 -30.800 1.00 88.56 370 ARG A C 1
ATOM 2786 O O . ARG A 1 370 ? 27.948 6.966 -31.468 1.00 88.56 370 ARG A O 1
ATOM 2793 N N . THR A 1 371 ? 26.789 5.331 -30.464 1.00 92.44 371 THR A N 1
ATOM 2794 C CA . THR A 1 371 ? 25.461 5.857 -30.824 1.00 92.44 371 THR A CA 1
ATOM 2795 C C . THR A 1 371 ? 25.195 7.211 -30.160 1.00 92.44 371 THR A C 1
ATOM 2797 O O . THR A 1 371 ? 24.650 8.113 -30.794 1.00 92.44 371 THR A O 1
ATOM 2800 N N . LEU A 1 372 ? 25.632 7.399 -28.911 1.00 90.31 372 LEU A N 1
ATOM 2801 C CA . LEU A 1 372 ? 25.545 8.687 -28.224 1.00 90.31 372 LEU A CA 1
ATOM 2802 C C . LEU A 1 372 ? 26.358 9.763 -28.939 1.00 90.31 372 LEU A C 1
ATOM 2804 O O . LEU A 1 372 ? 25.865 10.872 -29.101 1.00 90.31 372 LEU A O 1
ATOM 2808 N N . VAL A 1 373 ? 27.572 9.450 -29.394 1.00 88.38 373 VAL A N 1
ATOM 2809 C CA . VAL A 1 373 ? 28.390 10.390 -30.175 1.00 88.38 373 VAL A CA 1
ATOM 2810 C C . VAL A 1 373 ? 27.689 10.760 -31.485 1.00 88.38 373 VAL A C 1
ATOM 2812 O O . VAL A 1 373 ? 27.693 11.930 -31.860 1.00 88.38 373 VAL A O 1
ATOM 2815 N N . MET A 1 374 ? 27.019 9.804 -32.144 1.00 90.06 374 MET A N 1
ATOM 2816 C CA . MET A 1 374 ? 26.238 10.079 -33.357 1.00 90.06 374 MET A CA 1
ATOM 2817 C C . MET A 1 374 ? 25.083 11.051 -33.102 1.00 90.06 374 MET A C 1
ATOM 2819 O O . MET A 1 374 ? 24.855 11.918 -33.936 1.00 90.06 374 MET A O 1
ATOM 2823 N N . VAL A 1 375 ? 24.343 10.908 -31.998 1.00 91.31 375 VAL A N 1
ATOM 2824 C CA . VAL A 1 375 ? 23.184 11.762 -31.658 1.00 91.31 375 VAL A CA 1
ATOM 2825 C C . VAL A 1 375 ? 23.595 13.062 -30.958 1.00 91.31 375 VAL A C 1
ATOM 2827 O O . VAL A 1 375 ? 22.911 14.071 -31.090 1.00 91.31 375 VAL A O 1
ATOM 2830 N N . THR A 1 376 ? 24.747 13.064 -30.292 1.00 88.62 376 THR A N 1
ATOM 2831 C CA . THR A 1 376 ? 25.260 14.037 -29.312 1.00 88.62 376 THR A CA 1
ATOM 2832 C C . THR A 1 376 ? 24.605 13.956 -27.919 1.00 88.62 376 THR A C 1
ATOM 2834 O O . THR A 1 376 ? 23.385 13.784 -27.814 1.00 88.62 376 THR A O 1
ATOM 2837 N N . PRO A 1 377 ? 25.383 14.132 -26.826 1.00 86.19 377 PRO A N 1
ATOM 2838 C CA . PRO A 1 377 ? 24.855 14.136 -25.458 1.00 86.19 377 PRO A CA 1
ATOM 2839 C C . PRO A 1 377 ? 23.760 15.177 -25.201 1.00 86.19 377 PRO A C 1
ATOM 2841 O O . PRO A 1 377 ? 22.756 14.860 -24.565 1.00 86.19 377 PRO A O 1
ATOM 2844 N N . ASP A 1 378 ? 23.911 16.394 -25.727 1.00 88.00 378 ASP A N 1
ATOM 2845 C CA . ASP A 1 378 ? 22.954 17.483 -25.496 1.00 88.00 378 ASP A CA 1
ATOM 2846 C C . ASP A 1 378 ? 21.604 17.225 -26.168 1.00 88.00 378 ASP A C 1
ATOM 2848 O O . ASP A 1 378 ? 20.550 17.493 -25.584 1.00 88.00 378 ASP A O 1
ATOM 2852 N N . ALA A 1 379 ? 21.615 16.702 -27.398 1.00 91.50 379 ALA A N 1
ATOM 2853 C CA . ALA A 1 379 ? 20.385 16.348 -28.098 1.00 91.50 379 ALA A CA 1
ATOM 2854 C C . ALA A 1 379 ? 19.669 15.188 -27.399 1.00 91.50 379 ALA A C 1
ATOM 2856 O O . ALA A 1 379 ? 18.443 15.218 -27.273 1.00 91.50 379 ALA A O 1
ATOM 2857 N N . PHE A 1 380 ? 20.425 14.207 -26.898 1.00 92.38 380 PHE A N 1
ATOM 2858 C CA . PHE A 1 380 ? 19.864 13.099 -26.135 1.00 92.38 380 PHE A CA 1
ATOM 2859 C C . PHE A 1 380 ? 19.267 13.559 -24.799 1.00 92.38 380 PHE A C 1
ATOM 2861 O O . PHE A 1 380 ? 18.129 13.217 -24.480 1.00 92.38 380 PHE A O 1
ATOM 2868 N N . HIS A 1 381 ? 19.965 14.418 -24.053 1.00 90.19 381 HIS A N 1
ATOM 2869 C CA . HIS A 1 381 ? 19.434 15.011 -22.825 1.00 90.19 381 HIS A CA 1
ATOM 2870 C C . HIS A 1 381 ? 18.128 15.786 -23.079 1.00 90.19 381 HIS A C 1
ATOM 2872 O O . HIS A 1 381 ? 17.139 15.587 -22.375 1.00 90.19 381 HIS A O 1
ATOM 2878 N N . LYS A 1 382 ? 18.076 16.616 -24.132 1.00 92.00 382 LYS A N 1
ATOM 2879 C CA . LYS A 1 382 ? 16.846 17.329 -24.527 1.00 92.00 382 LYS A CA 1
ATOM 2880 C C . LYS A 1 382 ? 15.699 16.372 -24.853 1.00 92.00 382 LYS A C 1
ATOM 2882 O O . LYS A 1 382 ? 14.552 16.664 -24.512 1.00 92.00 382 LYS A O 1
ATOM 2887 N N . GLN A 1 383 ? 15.991 15.245 -25.500 1.00 93.38 383 GLN A N 1
ATOM 2888 C CA . GLN A 1 383 ? 14.992 14.222 -25.791 1.00 93.38 383 GLN A CA 1
ATOM 2889 C C . GLN A 1 383 ? 14.478 13.553 -24.509 1.00 93.38 383 GLN A C 1
ATOM 2891 O O . GLN A 1 383 ? 13.269 13.393 -24.368 1.00 93.38 383 GLN A O 1
ATOM 2896 N N . LEU A 1 384 ? 15.350 13.228 -23.551 1.00 92.25 384 LEU A N 1
ATOM 2897 C CA . LEU A 1 384 ? 14.936 12.687 -22.251 1.00 92.25 384 LEU A CA 1
ATOM 2898 C C . LEU A 1 384 ? 14.043 13.667 -21.479 1.00 92.25 384 LEU A C 1
ATOM 2900 O O . LEU A 1 384 ? 12.979 13.276 -21.005 1.00 92.25 384 LEU A O 1
ATOM 2904 N N . VAL A 1 385 ? 14.403 14.954 -21.434 1.00 91.75 385 VAL A N 1
ATOM 2905 C CA . VAL A 1 385 ? 13.562 16.001 -20.824 1.00 91.75 385 VAL A CA 1
ATOM 2906 C C . VAL A 1 385 ? 12.188 16.067 -21.497 1.00 91.75 385 VAL A C 1
ATOM 2908 O O . VAL A 1 385 ? 11.172 16.118 -20.807 1.00 91.75 385 VAL A O 1
ATOM 2911 N N . ARG A 1 386 ? 12.133 16.010 -22.836 1.00 92.69 386 ARG A N 1
ATOM 2912 C CA . ARG A 1 386 ? 10.870 15.998 -23.596 1.00 92.69 386 ARG A CA 1
ATOM 2913 C C . ARG A 1 386 ? 9.995 14.787 -23.261 1.00 92.69 386 ARG A C 1
ATOM 2915 O O . ARG A 1 386 ? 8.776 14.901 -23.288 1.00 92.69 386 ARG A O 1
ATOM 2922 N N . LEU A 1 387 ? 10.609 13.650 -22.945 1.00 92.19 387 LEU A N 1
ATOM 2923 C CA . LEU A 1 387 ? 9.928 12.416 -22.547 1.00 92.19 387 LEU A CA 1
ATOM 2924 C C . LEU A 1 387 ? 9.554 12.377 -21.054 1.00 92.19 387 LEU A C 1
ATOM 2926 O O . LEU A 1 387 ? 9.086 11.348 -20.578 1.00 92.19 387 LEU A O 1
ATOM 2930 N N . GLY A 1 388 ? 9.756 13.467 -20.306 1.00 91.12 388 GLY A N 1
ATOM 2931 C CA . GLY A 1 388 ? 9.451 13.520 -18.875 1.00 91.12 388 GLY A CA 1
ATOM 2932 C C . GLY A 1 388 ? 10.511 12.866 -17.984 1.00 91.12 388 GLY A C 1
ATOM 2933 O O . GLY A 1 388 ? 10.232 12.569 -16.827 1.00 91.12 388 GLY A O 1
ATOM 2934 N N . LEU A 1 389 ? 11.733 12.670 -18.492 1.00 89.94 389 LEU A N 1
ATOM 2935 C CA . LEU A 1 389 ? 12.878 12.104 -17.768 1.00 89.94 389 LEU A CA 1
ATOM 2936 C C . LEU A 1 389 ? 13.987 13.160 -17.568 1.00 89.94 389 LEU A C 1
ATOM 2938 O O . LEU A 1 389 ? 15.064 13.041 -18.157 1.00 89.94 389 LEU A O 1
ATOM 2942 N N . PRO A 1 390 ? 13.757 14.227 -16.776 1.00 84.12 390 PRO A N 1
ATOM 2943 C CA . PRO A 1 390 ? 14.760 15.262 -16.552 1.00 84.12 390 PRO A CA 1
ATOM 2944 C C . PRO A 1 390 ? 15.896 14.733 -15.664 1.00 84.12 390 PRO A C 1
ATOM 2946 O O . PRO A 1 390 ? 15.757 14.618 -14.444 1.00 84.12 390 PRO A O 1
ATOM 2949 N N . LEU A 1 391 ? 17.039 14.418 -16.273 1.00 77.12 391 LEU A N 1
ATOM 2950 C CA . LEU A 1 391 ? 18.242 14.034 -15.539 1.00 77.12 391 LEU A CA 1
ATOM 2951 C C . LEU A 1 391 ? 18.910 15.278 -14.940 1.00 77.12 391 LEU A C 1
ATOM 2953 O O . LEU A 1 391 ? 19.044 16.303 -15.602 1.00 77.12 391 LEU A O 1
ATOM 2957 N N . LYS A 1 392 ? 19.333 15.192 -13.674 1.00 69.69 392 LYS A N 1
ATOM 2958 C CA . LYS A 1 392 ? 20.052 16.281 -12.985 1.00 69.69 392 LYS A CA 1
ATOM 2959 C C . LYS A 1 392 ? 21.556 16.290 -13.278 1.00 69.69 392 LYS A C 1
ATOM 2961 O O . LYS A 1 392 ? 22.203 17.310 -13.069 1.00 69.69 392 LYS A O 1
ATOM 2966 N N . GLU A 1 393 ? 22.098 15.165 -13.736 1.00 62.78 393 GLU A N 1
ATOM 2967 C CA . GLU A 1 393 ? 23.529 14.937 -13.952 1.00 62.78 393 GLU A CA 1
ATOM 2968 C C . GLU A 1 393 ? 23.836 14.654 -15.436 1.00 62.78 393 GLU A C 1
ATOM 2970 O O . GLU A 1 393 ? 22.948 14.201 -16.168 1.00 62.78 393 GLU A O 1
ATOM 2975 N N . PRO A 1 394 ? 25.071 14.934 -15.902 1.00 55.44 394 PRO A N 1
ATOM 2976 C CA . PRO A 1 394 ? 25.477 14.725 -17.291 1.00 55.44 394 PRO A CA 1
ATOM 2977 C C . PRO A 1 394 ? 25.490 13.244 -17.718 1.00 55.44 394 PRO A C 1
ATOM 2979 O O . PRO A 1 394 ? 25.432 12.313 -16.921 1.00 55.44 394 PRO A O 1
ATOM 2982 N N . VAL A 1 395 ? 25.581 13.023 -19.032 1.00 53.44 395 VAL A N 1
ATOM 2983 C CA . VAL A 1 395 ? 25.286 11.750 -19.723 1.00 53.44 395 VAL A CA 1
ATOM 2984 C C . VAL A 1 395 ? 26.351 10.637 -19.530 1.00 53.44 395 VAL A C 1
ATOM 2986 O O . VAL A 1 395 ? 26.304 9.618 -20.218 1.00 53.44 395 VAL A O 1
ATOM 2989 N N . SER A 1 396 ? 27.269 10.738 -18.554 1.00 54.09 396 SER A N 1
ATOM 2990 C CA . SER A 1 396 ? 28.116 9.590 -18.132 1.00 54.09 396 SER A CA 1
ATOM 2991 C C . SER A 1 396 ? 27.276 8.401 -17.626 1.00 54.09 396 SER A C 1
ATOM 2993 O O . SER A 1 396 ? 27.740 7.265 -17.566 1.00 54.09 396 SER A O 1
ATOM 2995 N N . ILE A 1 397 ? 25.991 8.649 -17.364 1.00 55.06 397 ILE A N 1
ATOM 2996 C CA . ILE A 1 397 ? 24.978 7.730 -16.844 1.00 55.06 397 ILE A CA 1
ATOM 2997 C C . ILE A 1 397 ? 24.628 6.527 -17.747 1.00 55.06 397 ILE A C 1
ATOM 2999 O O . ILE A 1 397 ? 24.019 5.567 -17.273 1.00 55.06 397 ILE A O 1
ATOM 3003 N N . LEU A 1 398 ? 24.987 6.544 -19.040 1.00 55.69 398 LEU A N 1
ATOM 3004 C CA . LEU A 1 398 ? 24.582 5.504 -20.008 1.00 55.69 398 LEU A CA 1
ATOM 3005 C C . LEU A 1 398 ? 25.292 4.154 -19.834 1.00 55.69 398 LEU A C 1
ATOM 3007 O O . LEU A 1 398 ? 24.831 3.138 -20.360 1.00 55.69 398 LEU A O 1
ATOM 3011 N N . THR A 1 399 ? 26.407 4.137 -19.111 1.00 53.34 399 THR A N 1
ATOM 3012 C CA . THR A 1 399 ? 27.290 2.971 -18.971 1.00 53.34 399 THR A CA 1
ATOM 3013 C C . THR A 1 399 ? 27.374 2.445 -17.539 1.00 53.34 399 THR A C 1
ATOM 3015 O O . THR A 1 399 ? 27.950 1.381 -17.324 1.00 53.34 399 THR A O 1
ATOM 3018 N N . GLY A 1 400 ? 26.763 3.140 -16.568 1.00 47.97 400 GLY A N 1
ATOM 3019 C CA . GLY A 1 400 ? 26.698 2.714 -15.165 1.00 47.97 400 GLY A CA 1
ATOM 3020 C C . GLY A 1 400 ? 28.054 2.659 -14.450 1.00 47.97 400 GLY A C 1
ATOM 3021 O O . GLY A 1 400 ? 28.190 1.905 -13.492 1.00 47.97 400 GLY A O 1
ATOM 3022 N N . SER A 1 401 ? 29.064 3.398 -14.928 1.00 42.06 401 SER A N 1
ATOM 3023 C CA . SER A 1 401 ? 30.460 3.261 -14.482 1.00 42.06 401 SER A CA 1
ATOM 3024 C C . SER A 1 401 ? 30.984 4.367 -13.553 1.00 42.06 401 SER A C 1
ATOM 3026 O O . SER A 1 401 ? 3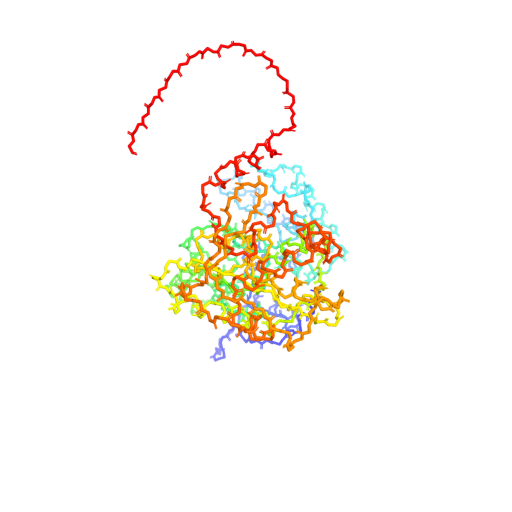2.201 4.489 -13.424 1.00 42.06 401 SER A O 1
ATOM 3028 N N . ASP A 1 402 ? 30.131 5.164 -12.901 1.00 40.03 402 ASP A N 1
ATOM 3029 C CA . ASP A 1 402 ? 30.613 6.165 -11.935 1.00 40.03 402 ASP A CA 1
ATOM 3030 C C . ASP A 1 402 ? 30.822 5.548 -10.543 1.00 40.03 402 ASP A C 1
ATOM 3032 O O . ASP A 1 402 ? 29.963 4.849 -10.000 1.00 40.03 402 ASP A O 1
ATOM 3036 N N . ARG A 1 403 ? 32.012 5.787 -9.972 1.00 33.91 403 ARG A N 1
ATOM 3037 C CA . ARG A 1 403 ? 32.385 5.328 -8.627 1.00 33.91 403 ARG A CA 1
ATOM 3038 C C . ARG A 1 403 ? 31.462 5.952 -7.560 1.00 33.91 403 ARG A C 1
ATOM 3040 O O . ARG A 1 403 ? 31.056 7.101 -7.718 1.00 33.91 403 ARG A O 1
ATOM 3047 N N . PRO A 1 404 ? 31.214 5.267 -6.427 1.00 29.80 404 PRO A N 1
ATOM 3048 C CA . PRO A 1 404 ? 30.291 5.722 -5.375 1.00 29.80 404 PRO A CA 1
ATOM 3049 C C . PRO A 1 404 ? 30.646 7.055 -4.685 1.00 29.80 404 PRO A C 1
ATOM 3051 O O . PRO A 1 404 ? 29.826 7.600 -3.951 1.00 29.80 404 PRO A O 1
ATOM 3054 N N . GLU A 1 405 ? 31.853 7.593 -4.877 1.00 25.77 405 GLU A N 1
ATOM 3055 C CA . GLU A 1 405 ? 32.379 8.710 -4.077 1.00 25.77 405 GLU A CA 1
ATOM 3056 C C . GLU A 1 405 ? 31.763 10.085 -4.396 1.00 25.77 405 GLU A C 1
ATOM 3058 O O . GLU A 1 405 ? 31.810 10.974 -3.547 1.00 25.77 405 GLU A O 1
ATOM 3063 N N . SER A 1 406 ? 31.109 10.281 -5.548 1.00 27.72 406 SER A N 1
ATOM 3064 C CA . SER A 1 406 ? 30.438 11.560 -5.855 1.00 27.72 406 SER A CA 1
ATOM 3065 C C . SER A 1 406 ? 29.131 11.786 -5.073 1.00 27.72 406 SER A C 1
ATOM 3067 O O . SER A 1 406 ? 28.597 12.896 -5.072 1.00 27.72 406 SER A O 1
ATOM 3069 N N . TRP A 1 407 ? 28.637 10.774 -4.350 1.00 38.53 407 TRP A N 1
ATOM 3070 C CA . TRP A 1 407 ? 27.304 10.769 -3.729 1.00 38.53 407 TRP A CA 1
ATOM 3071 C C . TRP A 1 407 ? 27.291 11.189 -2.253 1.00 38.53 407 TRP A C 1
ATOM 3073 O O . TRP A 1 407 ? 26.226 11.492 -1.711 1.00 38.53 407 TRP A O 1
ATOM 3083 N N . ALA A 1 408 ? 28.456 11.294 -1.603 1.00 26.80 408 ALA A N 1
ATOM 3084 C CA . ALA A 1 408 ? 28.543 11.736 -0.208 1.00 26.80 408 ALA A CA 1
ATOM 3085 C C . ALA A 1 408 ? 28.140 13.215 -0.019 1.00 26.80 408 ALA A C 1
ATOM 3087 O O . ALA A 1 408 ? 27.624 13.590 1.033 1.00 26.80 408 ALA A O 1
ATOM 3088 N N . ASN A 1 409 ? 28.286 14.050 -1.053 1.00 27.39 409 ASN A N 1
ATOM 3089 C CA . ASN A 1 409 ? 28.055 15.495 -0.941 1.00 27.39 409 ASN A CA 1
ATOM 3090 C C . ASN A 1 409 ? 26.608 15.927 -1.258 1.00 27.39 409 ASN A C 1
ATOM 3092 O O . ASN A 1 409 ? 26.203 17.030 -0.896 1.00 27.39 409 ASN A O 1
ATOM 3096 N N . GLY A 1 410 ? 25.801 15.067 -1.892 1.00 28.42 410 GLY A N 1
ATOM 3097 C CA . GLY A 1 410 ? 24.402 15.368 -2.238 1.00 28.42 410 GLY A CA 1
ATOM 3098 C C . GLY A 1 410 ? 23.397 15.072 -1.118 1.00 28.42 410 GLY A C 1
ATOM 3099 O O . GLY A 1 410 ? 22.389 15.766 -0.987 1.00 28.42 410 GLY A O 1
ATOM 3100 N N . ALA A 1 411 ? 23.683 14.083 -0.266 1.00 26.89 411 ALA A N 1
ATOM 3101 C CA . ALA A 1 411 ? 22.793 13.682 0.827 1.00 26.89 411 ALA A CA 1
ATOM 3102 C C . ALA A 1 411 ? 22.815 14.661 2.022 1.00 26.89 411 ALA A C 1
ATOM 3104 O O . ALA A 1 411 ? 21.802 14.828 2.700 1.00 26.89 411 ALA A O 1
ATOM 3105 N N . GLN A 1 412 ? 23.918 15.387 2.242 1.00 26.55 412 GLN A N 1
ATOM 3106 C CA . GLN A 1 412 ? 23.991 16.419 3.289 1.00 26.55 412 GLN A CA 1
ATOM 3107 C C . GLN A 1 412 ? 23.207 17.699 2.945 1.00 26.55 412 GLN A C 1
ATOM 3109 O O . GLN A 1 412 ? 22.746 18.395 3.848 1.00 26.55 412 GLN A O 1
ATOM 3114 N N . ALA A 1 413 ? 22.971 17.993 1.661 1.00 26.34 413 ALA A N 1
ATOM 3115 C CA . ALA A 1 413 ? 22.233 19.188 1.239 1.00 26.34 413 ALA A CA 1
ATOM 3116 C C . ALA A 1 413 ? 20.698 19.039 1.318 1.00 26.34 413 ALA A C 1
ATOM 3118 O O . ALA A 1 413 ? 19.981 20.039 1.326 1.00 26.34 413 ALA A O 1
ATOM 3119 N N . ALA A 1 414 ? 20.180 17.808 1.400 1.00 27.95 414 ALA A N 1
ATOM 3120 C CA . ALA A 1 414 ? 18.746 17.542 1.551 1.00 27.95 414 ALA A CA 1
ATOM 3121 C C . ALA A 1 414 ? 18.288 17.533 3.024 1.00 27.95 414 ALA A C 1
ATOM 3123 O O . ALA A 1 414 ? 17.124 17.808 3.304 1.00 27.95 414 ALA A O 1
ATOM 3124 N N . SER A 1 415 ? 19.205 17.306 3.972 1.00 27.47 415 SER A N 1
ATOM 3125 C CA . SER A 1 415 ? 18.919 17.365 5.414 1.00 27.47 415 SER A CA 1
ATOM 3126 C C . SER A 1 415 ? 18.837 18.795 5.968 1.00 27.47 415 SER A C 1
ATOM 3128 O O . SER A 1 415 ? 18.274 18.993 7.041 1.00 27.47 415 SER A O 1
ATOM 3130 N N . SER A 1 416 ? 19.377 19.801 5.273 1.00 27.20 416 SER A N 1
ATOM 3131 C CA . SER A 1 416 ? 19.458 21.185 5.774 1.00 27.20 416 SER A CA 1
ATOM 3132 C C . SER A 1 416 ? 18.282 22.083 5.371 1.00 27.20 416 SER A C 1
ATOM 3134 O O . SER A 1 416 ? 18.230 23.242 5.776 1.00 27.20 416 SER A O 1
ATOM 3136 N N . LYS A 1 417 ? 17.305 21.566 4.611 1.00 27.97 417 LYS A N 1
ATOM 3137 C CA . LYS A 1 417 ? 16.127 22.329 4.150 1.00 27.97 417 LYS A CA 1
ATOM 3138 C C . LYS A 1 417 ? 14.805 21.990 4.850 1.00 27.97 417 LYS A C 1
ATOM 3140 O O . LYS A 1 417 ? 13.783 22.561 4.486 1.00 27.97 417 LYS A O 1
ATOM 3145 N N . VAL A 1 418 ? 14.818 21.138 5.879 1.00 29.27 418 VAL A N 1
ATOM 3146 C CA . VAL A 1 418 ? 13.623 20.826 6.699 1.00 29.27 418 VAL A CA 1
ATOM 3147 C C . VAL A 1 418 ? 13.593 21.596 8.033 1.00 29.27 418 VAL A C 1
ATOM 3149 O O . VAL A 1 418 ? 12.571 21.631 8.707 1.00 29.27 418 VAL A O 1
ATOM 3152 N N . SER A 1 419 ? 14.653 22.323 8.397 1.00 29.78 419 SER A N 1
ATOM 3153 C CA . SER A 1 419 ? 14.680 23.162 9.604 1.00 29.78 419 SER A CA 1
ATOM 3154 C C . SER A 1 419 ? 14.937 24.625 9.249 1.00 29.78 419 SER A C 1
ATOM 3156 O O . SER A 1 419 ? 16.081 25.075 9.212 1.00 29.78 419 SER A O 1
ATOM 3158 N N . GLY A 1 420 ? 13.882 25.386 8.962 1.00 25.23 420 GLY A N 1
ATOM 3159 C CA . GLY A 1 420 ? 14.054 26.793 8.613 1.00 25.23 420 GLY A CA 1
ATOM 3160 C C . GLY A 1 420 ? 12.762 27.582 8.511 1.00 25.23 420 GLY A C 1
ATOM 3161 O O . GLY A 1 420 ? 12.438 28.065 7.434 1.00 25.23 420 GLY A O 1
ATOM 3162 N N . THR A 1 421 ? 12.026 27.730 9.615 1.00 26.73 421 THR A N 1
ATOM 3163 C CA . THR A 1 421 ? 11.124 28.879 9.835 1.00 26.73 421 THR A CA 1
ATOM 3164 C C . THR A 1 421 ? 10.683 28.943 11.301 1.00 26.73 421 THR A C 1
ATOM 3166 O O . THR A 1 421 ? 9.739 28.275 11.688 1.00 26.73 421 THR A O 1
ATOM 3169 N N . SER A 1 422 ? 11.385 29.740 12.120 1.00 26.17 422 SER A N 1
ATOM 3170 C CA . SER A 1 422 ? 10.794 30.764 13.008 1.00 26.17 422 SER A CA 1
ATOM 3171 C C . SER A 1 422 ? 11.803 31.299 14.042 1.00 26.17 422 SER A C 1
ATOM 3173 O O . SER A 1 422 ? 12.285 30.560 14.892 1.00 26.17 422 SER A O 1
ATOM 3175 N N . ALA A 1 423 ? 12.026 32.615 13.973 1.00 28.34 423 ALA A N 1
ATOM 3176 C CA . ALA A 1 423 ? 12.247 33.558 15.077 1.00 28.34 423 ALA A CA 1
ATOM 3177 C C . ALA A 1 423 ? 13.453 33.394 16.037 1.00 28.34 423 ALA A C 1
ATOM 3179 O O . ALA A 1 423 ? 13.391 32.742 17.069 1.00 28.34 423 ALA A O 1
ATOM 3180 N N . GLY A 1 424 ? 14.507 34.166 15.745 1.00 23.97 424 GLY A N 1
ATOM 3181 C CA . GLY A 1 424 ? 14.980 35.288 16.573 1.00 23.97 424 GLY A CA 1
ATOM 3182 C C . GLY A 1 424 ? 15.159 35.119 18.089 1.00 23.97 424 GLY A C 1
ATOM 3183 O O . GLY A 1 424 ? 14.194 35.197 18.839 1.00 23.97 424 GLY A O 1
ATOM 3184 N N . ARG A 1 425 ? 16.420 35.136 18.539 1.00 27.02 425 ARG A N 1
ATOM 3185 C CA . ARG A 1 425 ? 17.035 36.162 19.417 1.00 27.02 425 ARG A CA 1
ATOM 3186 C C . ARG A 1 425 ? 18.450 35.703 19.761 1.00 27.02 425 ARG A C 1
ATOM 3188 O O . ARG A 1 425 ? 18.655 34.581 20.208 1.00 27.02 425 ARG A O 1
ATOM 3195 N N . GLY A 1 426 ? 19.424 36.568 19.499 1.00 24.66 426 GLY A N 1
ATOM 3196 C CA . GLY A 1 426 ? 20.824 36.294 19.782 1.00 24.66 426 GLY A CA 1
ATOM 3197 C C . GLY A 1 426 ? 21.117 36.292 21.275 1.00 24.66 426 GLY A C 1
ATOM 3198 O O . GLY A 1 426 ? 20.616 37.151 21.990 1.00 24.66 426 GLY A O 1
ATOM 3199 N N . VAL A 1 427 ? 21.981 35.372 21.698 1.00 25.86 427 VAL A N 1
ATOM 3200 C CA . VAL A 1 427 ? 22.921 35.556 22.806 1.00 25.86 427 VAL A CA 1
ATOM 3201 C C . VAL A 1 427 ? 24.179 34.751 22.473 1.00 25.86 427 VAL A C 1
ATOM 3203 O O . VAL A 1 427 ? 24.131 33.563 22.172 1.00 25.86 427 VAL A O 1
ATOM 3206 N N . THR A 1 428 ? 25.307 35.448 22.486 1.00 24.45 428 THR A N 1
ATOM 3207 C CA . THR A 1 428 ? 26.685 34.959 22.398 1.00 24.45 428 THR A CA 1
ATOM 3208 C C . THR A 1 428 ? 27.091 34.124 23.611 1.00 24.45 428 THR A C 1
ATOM 3210 O O . THR A 1 428 ? 26.829 34.542 24.732 1.00 24.45 428 THR A O 1
ATOM 3213 N N . THR A 1 429 ? 27.792 33.010 23.384 1.00 26.78 429 THR A N 1
ATOM 3214 C CA . THR A 1 429 ? 28.847 32.343 24.202 1.00 26.78 429 THR A CA 1
ATOM 3215 C C . THR A 1 429 ? 28.948 30.912 23.646 1.00 26.78 429 THR A C 1
ATOM 3217 O O . THR A 1 429 ? 27.938 30.319 23.306 1.00 26.78 429 THR A O 1
ATOM 3220 N N . GLY A 1 430 ? 30.090 30.315 23.316 1.00 24.52 430 GLY A N 1
ATOM 3221 C CA . GLY A 1 430 ? 31.310 30.107 24.084 1.00 24.52 430 GLY A CA 1
ATOM 3222 C C . GLY A 1 430 ? 31.793 28.692 23.716 1.00 24.52 430 GLY A C 1
ATOM 3223 O O . GLY A 1 430 ? 31.017 27.745 23.754 1.00 24.52 430 GLY A O 1
ATOM 3224 N N . ARG A 1 431 ? 33.043 28.571 23.264 1.00 22.84 431 ARG A N 1
ATOM 3225 C CA . ARG A 1 431 ? 33.702 27.332 22.803 1.00 22.84 431 ARG A CA 1
ATOM 3226 C C . ARG A 1 431 ? 33.669 26.208 23.851 1.00 22.84 431 ARG A C 1
ATOM 3228 O O . ARG A 1 431 ? 33.894 26.484 25.024 1.00 22.84 431 ARG A O 1
ATOM 3235 N N . SER A 1 432 ? 33.596 24.948 23.416 1.00 25.89 432 SER A N 1
ATOM 3236 C CA . SER A 1 432 ? 34.408 23.848 23.980 1.00 25.89 432 SER A CA 1
ATOM 3237 C C . SER A 1 432 ? 34.310 22.560 23.149 1.00 25.89 432 SER A C 1
ATOM 3239 O O . SER A 1 432 ? 33.252 22.184 22.658 1.00 25.89 432 SER A O 1
ATOM 3241 N N . ASN A 1 433 ? 35.475 21.932 22.979 1.00 23.23 433 ASN A N 1
ATOM 3242 C CA . ASN A 1 433 ? 35.739 20.648 22.331 1.00 23.23 433 ASN A CA 1
ATOM 3243 C C . ASN A 1 433 ? 35.079 19.470 23.066 1.00 23.23 433 ASN A C 1
ATOM 3245 O O . ASN A 1 433 ? 34.952 19.532 24.284 1.00 23.23 433 ASN A O 1
ATOM 3249 N N . CYS A 1 434 ? 34.844 18.356 22.361 1.00 24.38 434 CYS A N 1
ATOM 3250 C CA . CYS A 1 434 ? 35.439 17.059 22.724 1.00 24.38 434 CYS A CA 1
ATOM 3251 C C . CYS A 1 434 ? 35.219 15.994 21.637 1.00 24.38 434 CYS A C 1
ATOM 3253 O O . CYS A 1 434 ? 34.099 15.729 21.210 1.00 24.38 434 CYS A O 1
ATOM 3255 N N . LEU A 1 435 ? 36.335 15.387 21.225 1.00 22.03 435 LEU A N 1
ATOM 3256 C CA . LEU A 1 435 ? 36.424 14.130 20.491 1.00 22.03 435 LEU A CA 1
ATOM 3257 C C . LEU A 1 435 ? 35.946 12.962 21.365 1.00 22.03 435 LEU A C 1
ATOM 3259 O O . LEU A 1 435 ? 36.257 12.934 22.554 1.00 22.03 435 LEU A O 1
ATOM 3263 N N . ALA A 1 436 ? 35.363 11.935 20.745 1.00 23.89 436 ALA A N 1
ATOM 3264 C CA . ALA A 1 436 ? 35.544 10.551 21.184 1.00 23.89 436 ALA A CA 1
ATOM 3265 C C . ALA A 1 436 ? 35.345 9.573 20.015 1.00 23.89 436 ALA A C 1
ATOM 3267 O O . ALA A 1 436 ? 34.251 9.382 19.495 1.00 23.89 436 ALA A O 1
ATOM 3268 N N . THR A 1 437 ? 36.460 8.970 19.627 1.00 22.88 437 THR A N 1
ATOM 3269 C CA . THR A 1 437 ? 36.636 7.748 18.838 1.00 22.88 437 THR A CA 1
ATOM 3270 C C . THR A 1 437 ? 36.116 6.507 19.572 1.00 22.88 437 THR A C 1
ATOM 3272 O O . THR A 1 437 ? 36.530 6.282 20.711 1.00 22.88 437 THR A O 1
ATOM 3275 N N . ARG A 1 438 ? 35.353 5.645 18.895 1.00 29.47 438 ARG A N 1
ATOM 3276 C CA . ARG A 1 438 ? 35.758 4.291 18.461 1.00 29.47 438 ARG A CA 1
ATOM 3277 C C . ARG A 1 438 ? 34.681 3.662 17.592 1.00 29.47 438 ARG A C 1
ATOM 3279 O O . ARG A 1 438 ? 33.493 3.874 17.910 1.00 29.47 438 ARG A O 1
#

Secondary structure (DSSP, 8-state):
------PPP--SS-TT--SPPPHHHHHHHHHTTT---HHHHHHHHHH-TTTTTSSS--HHHHHHHHHHHHHSS-------HHHHHHHHH-GGGS--TT---HHHHHHHHHHHHHHHHHS-HHHHHHHHHHH-EEETTEESHHHHIIIIISS-GGG--HHHHHHHHHHHH-TT--HHHHHHHHHHHHHHH-TTT--HHHHHHHHHHHHHS----S-S-TTHHHHHHH-SSTT-S----S--HHHHHHHHHHHHHHHHHTTTTT-----EEEE-TTT--EEEEE---GGG-TTTTS-TTTS----GGGGHHHHHHHHHHTTS--TT-EEEES---EEETTEEE----TTS---EEEEHHHHHHTT-HHHHHHHHHHH-HHHHHHHHHHTT---SS-GGGGTT---GGGGHHHHHHHTTSSS-------------------

Sequence (438 aa):
MLYKCTVFCGDCLGTQSTKPEPLPVRALSKRLGGWLTCALVALVLSEDKRFFEHSGVDWQAVGAAAWANLWNTRTRGASTITMQLAGLLDEDLQRSSGGRSVVQKLGQTVSAQMLERRWRKDQILEAYLNLVPFRGELVGIDALSRTLFGKAAHGLDANEAAVAAALVRAPNAAPAQVAQRACSVLRSLQAAGADCAALEWFTLGALQRRAFDASEGVALHVARQLLPDTKTATVRSTLHAPLQRFAQATLQQQLRELAGRNVEDGAVLVLDNASGEVLAWVGSSGLLSGAAELDFVGALRQPGSTLKPFLYAQAIAERRITAASLIEDTDAQIPTPGGLYIPQNYDRQFKGWVSTRTALGASLNVPAVRTLVMVTPDAFHKQLVRLGLPLKEPVSILTGSDRPESWANGAQAASSKVSGTSAGRGVTTGRSNCLATR

Radius of gyration: 33.37 Å; chains: 1; bounding box: 76×64×92 Å

pLDDT: mean 74.03, std 22.3, range [22.03, 98.0]

Foldseek 3Di:
DPDPCPFDADDLPDPPDPDDFDPLVVVVCVVVPRQDQLLLVLQCVLAPSCLVPDQQFDVVLVVVQVVCVVVDVDRDDRHHLLLVLLCQVDVVLDADPVGHDPVSSVSSSVNSNVCSVPDPSVRSSQSSQQAQAQADPQGHQQSLCCQLPVDGSRPDHNLRSLLSSLRSVPNHDDLQSSLVSSLVSSCVRPVPDRPSVVSSVSSCNSVPPPSPPVPDCLPVVVVCVQPVDPPDPDDDALAASVVSNVVLVVQLVVVVVCPPVPDQWDWDWDADPPPRGTHYTGQINAPSHPCNVGRNVPDDDQCAQVLLVLLVVQCVVVVVADQFDWAAQDFDQDQDPVGTDTAAFPVSDGPGIDGNVRCSVSSGQRSSVVSCVSCDQVNSQVSCVVVVNNDPDGDVSHHVPDDPVVPPVVVVVVVPPVDDDDDDDDDDDDDDDDDDDD